Protein AF-A0AAJ2G7F4-F1 (afdb_monomer)

Structure (mmCIF, N/CA/C/O backbone):
data_AF-A0AAJ2G7F4-F1
#
_entry.id   AF-A0AAJ2G7F4-F1
#
loop_
_atom_site.group_PDB
_atom_site.id
_atom_site.type_symbol
_atom_site.label_atom_id
_atom_site.label_alt_id
_atom_site.label_comp_id
_atom_site.label_asym_id
_atom_site.label_entity_id
_atom_site.label_seq_id
_atom_site.pdbx_PDB_ins_code
_atom_site.Cartn_x
_atom_site.Cartn_y
_atom_site.Cartn_z
_atom_site.occupancy
_atom_site.B_iso_or_equiv
_atom_site.auth_seq_id
_atom_site.auth_comp_id
_atom_site.auth_asym_id
_atom_site.auth_atom_id
_atom_site.pdbx_PDB_model_num
ATOM 1 N N . MET A 1 1 ? 27.825 -5.815 -48.182 1.00 39.34 1 MET A N 1
ATOM 2 C CA . MET A 1 1 ? 27.166 -7.137 -48.090 1.00 39.34 1 MET A CA 1
ATOM 3 C C . MET A 1 1 ? 25.686 -6.989 -47.702 1.00 39.34 1 MET A C 1
ATOM 5 O O . MET A 1 1 ? 25.210 -7.670 -46.809 1.00 39.34 1 MET A O 1
ATOM 9 N N . ILE A 1 2 ? 24.936 -6.142 -48.420 1.00 41.84 2 ILE A N 1
ATOM 10 C CA . ILE A 1 2 ? 23.500 -6.352 -48.692 1.00 41.84 2 ILE A CA 1
ATOM 11 C C . ILE A 1 2 ? 23.406 -6.460 -50.209 1.00 41.84 2 ILE A C 1
ATOM 13 O O . ILE A 1 2 ? 22.872 -5.629 -50.927 1.00 41.84 2 ILE A O 1
ATOM 17 N N . THR A 1 3 ? 24.113 -7.454 -50.711 1.00 46.75 3 THR A N 1
ATOM 18 C CA . THR A 1 3 ? 23.985 -7.913 -52.076 1.00 46.75 3 THR A CA 1
ATOM 19 C C . THR A 1 3 ? 23.810 -9.411 -51.916 1.00 46.75 3 THR A C 1
ATOM 21 O O . THR A 1 3 ? 24.706 -10.100 -51.428 1.00 46.75 3 THR A O 1
ATOM 24 N N . THR A 1 4 ? 22.621 -9.898 -52.276 1.00 39.56 4 THR A N 1
ATOM 25 C CA . THR A 1 4 ? 22.238 -11.318 -52.422 1.00 39.56 4 THR A CA 1
ATOM 26 C C . THR A 1 4 ? 21.780 -12.157 -51.211 1.00 39.56 4 THR A C 1
ATOM 28 O O . THR A 1 4 ? 21.490 -13.328 -51.420 1.00 39.56 4 THR A O 1
ATOM 31 N N . ILE A 1 5 ? 21.583 -11.607 -50.004 1.00 44.94 5 ILE A N 1
ATOM 32 C CA . ILE A 1 5 ? 20.626 -12.198 -49.033 1.00 44.94 5 ILE A CA 1
ATOM 33 C C . ILE A 1 5 ? 19.4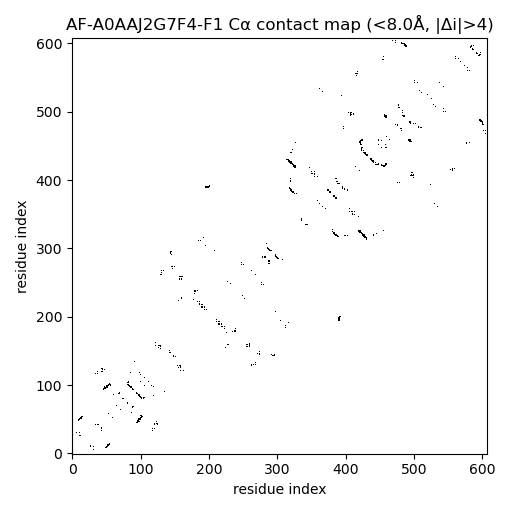15 -11.267 -49.035 1.00 44.94 5 ILE A C 1
ATOM 35 O O . ILE A 1 5 ? 19.545 -10.093 -48.689 1.00 44.94 5 ILE A O 1
ATOM 39 N N . GLY A 1 6 ? 18.296 -11.736 -49.587 1.00 57.41 6 GLY A N 1
ATOM 40 C CA . GLY A 1 6 ? 17.183 -10.886 -50.002 1.00 57.41 6 GLY A CA 1
ATOM 41 C C . GLY A 1 6 ? 16.570 -10.117 -48.835 1.00 57.41 6 GLY A C 1
ATOM 42 O O . GLY A 1 6 ? 16.220 -10.706 -47.817 1.00 57.41 6 GLY A O 1
ATOM 43 N N . MET A 1 7 ? 16.356 -8.807 -49.006 1.00 58.28 7 MET A N 1
ATOM 44 C CA . MET A 1 7 ? 15.490 -8.031 -48.104 1.00 58.28 7 MET A CA 1
ATOM 45 C C . MET A 1 7 ? 14.098 -8.675 -47.950 1.00 58.28 7 MET A C 1
ATOM 47 O O . MET A 1 7 ? 13.454 -8.505 -46.916 1.00 58.28 7 MET A O 1
ATOM 51 N N . GLU A 1 8 ? 13.676 -9.470 -48.941 1.00 59.38 8 GLU A N 1
ATOM 52 C CA . GLU A 1 8 ? 12.467 -10.299 -48.912 1.00 59.38 8 GLU A CA 1
ATOM 53 C C . GLU A 1 8 ? 12.455 -11.364 -47.802 1.00 59.38 8 GLU A C 1
ATOM 55 O O . GLU A 1 8 ? 11.383 -11.693 -47.306 1.00 59.38 8 GLU A O 1
ATOM 60 N N . GLU A 1 9 ? 13.607 -11.889 -47.367 1.00 73.50 9 GLU A N 1
ATOM 61 C CA . GLU A 1 9 ? 13.666 -12.904 -46.299 1.00 73.50 9 GLU A CA 1
ATOM 62 C C . GLU A 1 9 ? 13.566 -12.290 -44.891 1.00 73.50 9 GLU A C 1
ATOM 64 O O . GLU A 1 9 ? 13.160 -12.961 -43.932 1.00 73.50 9 GLU A O 1
ATOM 69 N N . ILE A 1 10 ? 13.916 -11.003 -44.771 1.00 87.62 10 ILE A N 1
ATOM 70 C CA . ILE A 1 10 ? 13.884 -10.249 -43.512 1.00 87.62 10 ILE A CA 1
ATOM 71 C C . ILE A 1 10 ? 12.451 -9.806 -43.196 1.00 87.62 10 ILE A C 1
ATOM 73 O O . ILE A 1 10 ? 12.025 -9.906 -42.045 1.00 87.62 10 ILE A O 1
ATOM 77 N N . VAL A 1 11 ? 11.686 -9.339 -44.188 1.00 91.75 11 VAL A N 1
ATOM 78 C CA . VAL A 1 11 ? 10.299 -8.885 -43.988 1.00 91.75 11 VAL A CA 1
ATOM 79 C C . VAL A 1 11 ? 9.327 -10.056 -44.131 1.00 91.75 11 VAL A C 1
ATOM 81 O O . VAL A 1 11 ? 9.058 -10.539 -45.229 1.00 91.75 11 VAL A O 1
ATOM 84 N N . ARG A 1 12 ? 8.738 -10.492 -43.015 1.00 92.25 12 ARG A N 1
ATOM 85 C CA . ARG A 1 12 ? 7.788 -11.611 -42.966 1.00 92.25 12 ARG A CA 1
ATOM 86 C C . ARG A 1 12 ? 6.382 -11.092 -42.685 1.00 92.25 12 ARG A C 1
ATOM 88 O O . ARG A 1 12 ? 6.132 -10.512 -41.634 1.00 92.25 12 ARG A O 1
ATOM 95 N N . ILE A 1 13 ? 5.453 -11.330 -43.607 1.00 89.88 13 ILE A N 1
ATOM 96 C CA . ILE A 1 13 ? 4.048 -10.924 -43.471 1.00 89.88 13 ILE A CA 1
ATOM 97 C C . ILE A 1 13 ? 3.214 -12.171 -43.161 1.00 89.88 13 ILE A C 1
ATOM 99 O O . ILE A 1 13 ? 3.156 -13.092 -43.973 1.00 89.88 13 ILE A O 1
ATOM 103 N N . LYS A 1 14 ? 2.595 -12.205 -41.979 1.00 90.38 14 LYS A N 1
ATOM 104 C CA . LYS A 1 14 ? 1.748 -13.295 -41.476 1.00 90.38 14 LYS A CA 1
ATOM 105 C C . LYS A 1 14 ? 0.341 -12.765 -41.203 1.00 90.38 14 LYS A C 1
ATOM 107 O O . LYS A 1 14 ? 0.059 -12.320 -40.099 1.00 90.38 14 LYS A O 1
ATOM 112 N N . LEU A 1 15 ? -0.524 -12.774 -42.212 1.00 86.69 15 LEU A N 1
ATOM 113 C CA . LEU A 1 15 ? -1.901 -12.294 -42.084 1.00 86.69 15 LEU A CA 1
ATOM 114 C C . LEU A 1 15 ? -2.881 -13.436 -42.384 1.00 86.69 15 LEU A C 1
ATOM 116 O O . LEU A 1 15 ? -2.701 -14.164 -43.357 1.00 86.69 15 LEU A O 1
ATOM 120 N N . SER A 1 16 ? -3.904 -13.591 -41.548 1.00 77.50 16 SER A N 1
ATOM 121 C CA . SER A 1 16 ? -4.890 -14.683 -41.582 1.00 77.50 16 SER A CA 1
ATOM 122 C C . SER A 1 16 ? -6.074 -14.452 -42.537 1.00 77.50 16 SER A C 1
ATOM 124 O O . SER A 1 16 ? -6.842 -15.376 -42.804 1.00 77.50 16 SER A O 1
ATOM 126 N N . GLY A 1 17 ? -6.233 -13.232 -43.067 1.00 66.50 17 GLY A N 1
ATOM 127 C CA . GLY A 1 17 ? -7.308 -12.856 -43.996 1.00 66.50 17 GLY A CA 1
ATOM 128 C C . GLY A 1 17 ? -6.968 -13.046 -45.482 1.00 66.50 17 GLY A C 1
ATOM 129 O O . GLY A 1 17 ? -5.806 -13.186 -45.854 1.00 66.50 17 GLY A O 1
ATOM 130 N N . TYR A 1 18 ? -7.988 -12.970 -46.352 1.00 59.16 18 TYR A N 1
ATOM 131 C CA . TYR A 1 18 ? -7.835 -12.869 -47.814 1.00 59.16 18 TYR A CA 1
ATOM 132 C C . TYR A 1 18 ? -7.284 -11.488 -48.215 1.00 59.16 18 TYR A C 1
ATOM 134 O O . TYR A 1 18 ? -7.973 -10.684 -48.842 1.00 59.16 18 TYR A O 1
ATOM 142 N N . TYR A 1 19 ? -6.051 -11.179 -47.824 1.00 71.44 19 TYR A N 1
ATOM 143 C CA . TYR A 1 19 ? -5.322 -10.056 -48.404 1.00 71.44 19 TYR A CA 1
ATOM 144 C C . TYR A 1 19 ? -4.858 -10.480 -49.797 1.00 71.44 19 TYR A C 1
ATOM 146 O O . TYR A 1 19 ? -4.279 -11.555 -49.958 1.00 71.44 19 TYR A O 1
ATOM 154 N N . ASN A 1 20 ? -5.154 -9.672 -50.816 1.00 75.12 20 ASN A N 1
ATOM 155 C CA . ASN A 1 20 ? -4.659 -9.952 -52.160 1.00 75.12 20 ASN A CA 1
ATOM 156 C C . ASN A 1 20 ? -3.120 -9.881 -52.171 1.00 75.12 20 ASN A C 1
ATOM 158 O O . ASN A 1 20 ? -2.512 -9.136 -51.399 1.00 75.12 20 ASN A O 1
ATOM 162 N N . GLU A 1 21 ? -2.483 -10.661 -53.049 1.00 80.31 21 GLU A N 1
ATOM 163 C CA . GLU A 1 21 ? -1.014 -10.704 -53.157 1.00 80.31 21 GLU A CA 1
ATOM 164 C C . GLU A 1 21 ? -0.409 -9.312 -53.394 1.00 80.31 21 GLU A C 1
ATOM 166 O O . GLU A 1 21 ? 0.671 -9.009 -52.895 1.00 80.31 21 GLU A O 1
ATOM 171 N N . GLU A 1 22 ? -1.149 -8.434 -54.075 1.00 82.94 22 GLU A N 1
ATOM 172 C CA . GLU A 1 22 ? -0.778 -7.039 -54.307 1.00 82.94 22 GLU A CA 1
ATOM 173 C C . GLU A 1 22 ? -0.643 -6.232 -53.002 1.00 82.94 22 GLU A C 1
ATOM 175 O O . GLU A 1 22 ? 0.367 -5.558 -52.810 1.00 82.94 22 GLU A O 1
ATOM 180 N N . ALA A 1 23 ? -1.586 -6.333 -52.054 1.00 80.88 23 ALA A N 1
ATOM 181 C CA . ALA A 1 23 ? -1.480 -5.636 -50.768 1.00 80.88 23 ALA A CA 1
ATOM 182 C C . ALA A 1 23 ? -0.326 -6.170 -49.909 1.00 80.88 23 ALA A C 1
ATOM 184 O O . ALA A 1 23 ? 0.361 -5.395 -49.241 1.00 80.88 23 ALA A O 1
ATOM 185 N N . VAL A 1 24 ? -0.086 -7.485 -49.940 1.00 85.12 24 VAL A N 1
ATOM 186 C CA . VAL A 1 24 ? 1.066 -8.099 -49.260 1.00 85.12 24 VAL A CA 1
ATOM 187 C C . VAL A 1 24 ? 2.377 -7.608 -49.880 1.00 85.12 24 VAL A C 1
ATOM 189 O O . VAL A 1 24 ? 3.308 -7.287 -49.141 1.00 85.12 24 VAL A O 1
ATOM 192 N N . SER A 1 25 ? 2.442 -7.487 -51.210 1.00 85.44 25 SER A N 1
ATOM 193 C CA . SER A 1 25 ? 3.599 -6.920 -51.912 1.00 85.44 25 SER A CA 1
ATOM 194 C C . SER A 1 25 ? 3.844 -5.467 -51.509 1.00 85.44 25 SER A C 1
ATOM 196 O O . SER A 1 25 ? 4.954 -5.131 -51.115 1.00 85.44 25 SER A O 1
ATOM 198 N N . LEU A 1 26 ? 2.803 -4.627 -51.498 1.00 86.69 26 LEU A N 1
ATOM 199 C CA . LEU A 1 26 ? 2.916 -3.217 -51.104 1.00 86.69 26 LEU A CA 1
ATOM 200 C C . LEU A 1 26 ? 3.406 -3.045 -49.659 1.00 86.69 26 LEU A C 1
ATOM 202 O O . LEU A 1 26 ? 4.236 -2.179 -49.382 1.00 86.69 26 LEU A O 1
ATOM 206 N N . LEU A 1 27 ? 2.916 -3.871 -48.729 1.00 87.25 27 LEU A N 1
ATOM 207 C CA . LEU A 1 27 ? 3.402 -3.876 -47.347 1.00 87.25 27 LEU A CA 1
ATOM 208 C C . LEU A 1 27 ? 4.870 -4.302 -47.273 1.00 87.25 27 LEU A C 1
ATOM 210 O O . LEU A 1 27 ? 5.638 -3.712 -46.513 1.00 87.25 27 LEU A O 1
ATOM 214 N N . ARG A 1 28 ? 5.271 -5.306 -48.061 1.00 88.50 28 ARG A N 1
ATOM 215 C CA . ARG A 1 28 ? 6.663 -5.760 -48.113 1.00 88.50 28 ARG A CA 1
ATOM 216 C C . ARG A 1 28 ? 7.568 -4.641 -48.615 1.00 88.50 28 ARG A C 1
ATOM 218 O O . ARG A 1 28 ? 8.524 -4.308 -47.922 1.00 88.50 28 ARG A O 1
ATOM 225 N N . ASP A 1 29 ? 7.204 -4.006 -49.725 1.00 88.56 29 ASP A N 1
ATOM 226 C CA . ASP A 1 29 ? 7.936 -2.876 -50.303 1.00 88.56 29 ASP A CA 1
ATOM 227 C C . ASP A 1 29 ? 8.051 -1.715 -49.308 1.00 88.56 29 ASP A C 1
ATOM 229 O O . ASP A 1 29 ? 9.125 -1.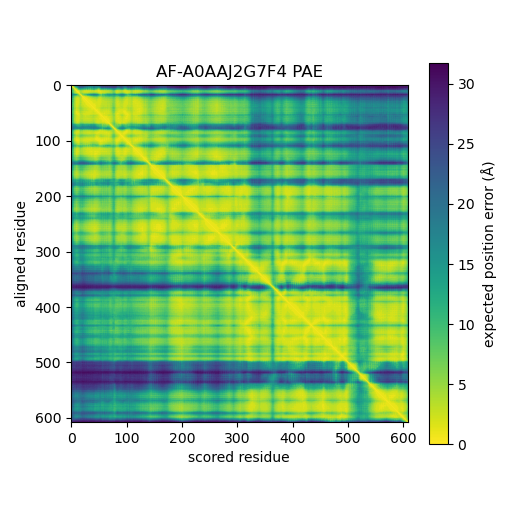137 -49.135 1.00 88.56 29 ASP A O 1
ATOM 233 N N . PHE A 1 30 ? 6.968 -1.406 -48.587 1.00 89.12 30 PHE A N 1
ATOM 234 C CA . PHE A 1 30 ? 6.965 -0.381 -47.544 1.00 89.12 30 PHE A CA 1
ATOM 235 C C . PHE A 1 30 ? 8.011 -0.657 -46.453 1.00 89.12 30 PHE A C 1
ATOM 237 O O . PHE A 1 30 ? 8.839 0.210 -46.167 1.00 89.12 30 PHE A O 1
ATOM 244 N N . TYR A 1 31 ? 8.031 -1.858 -45.866 1.00 90.25 31 TYR A N 1
ATOM 245 C CA . TYR A 1 31 ? 9.015 -2.193 -44.828 1.00 90.25 31 TYR A CA 1
ATOM 246 C C . TYR A 1 31 ? 10.434 -2.353 -45.379 1.00 90.25 31 TYR A C 1
ATOM 248 O O . TYR A 1 31 ? 11.390 -1.960 -44.708 1.00 90.25 31 TYR A O 1
ATOM 256 N N . SER A 1 32 ? 10.595 -2.864 -46.600 1.00 90.44 32 SER A N 1
ATOM 257 C CA . SER A 1 32 ? 11.894 -2.923 -47.276 1.00 90.44 32 SER A CA 1
ATOM 258 C C . SER A 1 32 ? 12.482 -1.527 -47.491 1.00 90.44 32 SER A C 1
ATOM 260 O O . SER A 1 32 ? 13.671 -1.333 -47.243 1.00 90.44 32 SER A O 1
ATOM 262 N N . ASN A 1 33 ? 11.660 -0.529 -47.828 1.00 90.00 33 ASN A N 1
ATOM 263 C CA . ASN A 1 33 ? 12.100 0.866 -47.918 1.00 90.00 33 ASN A CA 1
ATOM 264 C C . ASN A 1 33 ? 12.565 1.424 -46.560 1.00 90.00 33 ASN A C 1
ATOM 266 O O . ASN A 1 33 ? 13.567 2.136 -46.504 1.00 90.00 33 ASN A O 1
ATOM 270 N N . ILE A 1 34 ? 11.890 1.074 -45.456 1.00 89.81 34 ILE A N 1
ATOM 271 C CA . ILE A 1 34 ? 12.320 1.460 -44.097 1.00 89.81 34 ILE A CA 1
ATOM 272 C C . ILE A 1 34 ? 13.688 0.846 -43.768 1.00 89.81 34 ILE A C 1
ATOM 274 O O . ILE A 1 34 ? 14.564 1.537 -43.243 1.00 89.81 34 ILE A O 1
ATOM 278 N N . ILE A 1 35 ? 13.888 -0.434 -44.095 1.00 91.19 35 ILE A N 1
ATOM 279 C CA . ILE A 1 35 ? 15.171 -1.125 -43.903 1.00 91.19 35 ILE A CA 1
ATOM 280 C C . ILE A 1 35 ? 16.261 -0.462 -44.748 1.00 91.19 35 ILE A C 1
ATOM 282 O O . ILE A 1 35 ? 17.323 -0.151 -44.216 1.00 91.19 35 ILE A O 1
ATOM 286 N N . GLN A 1 36 ? 16.002 -0.200 -46.033 1.00 90.44 36 GLN A N 1
ATOM 287 C CA . GLN A 1 36 ? 16.968 0.448 -46.923 1.00 90.44 36 GLN A CA 1
ATOM 288 C C . GLN A 1 36 ? 17.378 1.821 -46.388 1.00 90.44 36 GLN A C 1
ATOM 290 O O . GLN A 1 36 ? 18.565 2.109 -46.294 1.00 90.44 36 GLN A O 1
ATOM 295 N N . LYS A 1 37 ? 16.419 2.617 -45.906 1.00 90.19 37 LYS A N 1
ATOM 296 C CA . LYS A 1 37 ? 16.701 3.899 -45.251 1.00 90.19 37 LYS A CA 1
ATOM 297 C C . LYS A 1 37 ? 17.595 3.740 -44.016 1.00 90.19 37 LYS A C 1
ATOM 299 O O . LYS A 1 37 ? 18.494 4.549 -43.807 1.00 90.19 37 LYS A O 1
ATOM 304 N N . ALA A 1 38 ? 17.375 2.710 -43.196 1.00 91.00 38 ALA A N 1
ATOM 305 C CA . ALA A 1 38 ? 18.231 2.428 -42.041 1.00 91.00 38 ALA A CA 1
ATOM 306 C C . ALA A 1 38 ? 19.651 2.012 -42.458 1.00 91.00 38 ALA A C 1
ATOM 308 O O . ALA A 1 38 ? 20.616 2.401 -41.805 1.00 91.00 38 ALA A O 1
ATOM 309 N N . VAL A 1 39 ? 19.785 1.247 -43.544 1.00 91.88 39 VAL A N 1
ATOM 310 C CA . VAL A 1 39 ? 21.075 0.851 -44.130 1.00 91.88 39 VAL A CA 1
ATOM 311 C C . VAL A 1 39 ? 21.826 2.066 -44.667 1.00 91.88 39 VAL A C 1
ATOM 313 O O . VAL A 1 39 ? 23.002 2.226 -44.352 1.00 91.88 39 VAL A O 1
ATOM 316 N N . ASP A 1 40 ? 21.148 2.929 -45.425 1.00 91.56 40 ASP A N 1
ATOM 317 C CA . ASP A 1 40 ? 21.732 4.132 -46.030 1.00 91.56 40 ASP A CA 1
ATOM 318 C C . ASP A 1 40 ? 22.229 5.124 -44.969 1.00 91.56 40 ASP A C 1
ATOM 320 O O . ASP A 1 40 ? 23.201 5.843 -45.188 1.00 91.56 40 ASP A O 1
ATOM 324 N N . LEU A 1 41 ? 21.580 5.140 -43.801 1.00 91.19 41 LEU A N 1
ATOM 325 C CA . LEU A 1 41 ? 21.977 5.936 -42.638 1.00 91.19 41 LEU A CA 1
ATOM 326 C C . LEU A 1 41 ? 23.017 5.242 -41.738 1.00 91.19 41 LEU A C 1
ATOM 328 O O . LEU A 1 41 ? 23.371 5.796 -40.701 1.00 91.19 41 LEU A O 1
ATOM 332 N N . GLU A 1 42 ? 23.486 4.044 -42.102 1.00 92.44 42 GLU A N 1
ATOM 333 C CA . GLU A 1 42 ? 24.406 3.209 -41.310 1.00 92.44 42 GLU A CA 1
ATOM 334 C C . GLU A 1 42 ? 23.863 2.805 -39.920 1.00 92.44 42 GLU A C 1
ATOM 336 O O . GLU A 1 42 ? 24.618 2.502 -38.998 1.00 92.44 42 GLU A O 1
ATOM 341 N N . LEU A 1 43 ? 22.537 2.747 -39.768 1.00 92.25 43 LEU A N 1
ATOM 342 C CA . LEU A 1 43 ? 21.833 2.401 -38.523 1.00 92.25 43 LEU A CA 1
ATOM 343 C C . LEU A 1 43 ? 21.297 0.963 -38.506 1.00 92.25 43 LEU A C 1
ATOM 345 O O . LEU A 1 43 ? 20.601 0.566 -37.573 1.00 92.25 43 LEU A O 1
ATOM 349 N N . TRP A 1 44 ? 21.587 0.168 -39.537 1.00 93.69 44 TRP A N 1
ATOM 350 C CA . TRP A 1 44 ? 21.133 -1.217 -39.618 1.00 93.69 44 TRP A CA 1
ATOM 351 C C . TRP A 1 44 ? 21.996 -2.171 -38.781 1.00 93.69 44 TRP A C 1
ATOM 353 O O . TRP A 1 44 ? 23.228 -2.201 -38.887 1.00 93.69 44 TRP A O 1
ATOM 363 N N . ASP A 1 45 ? 21.339 -3.018 -37.985 1.00 92.19 45 ASP A N 1
ATOM 364 C CA . ASP A 1 45 ? 21.985 -4.078 -37.218 1.00 92.19 45 ASP A CA 1
ATOM 365 C C . ASP A 1 45 ? 21.741 -5.461 -37.850 1.00 92.19 45 ASP A C 1
ATOM 367 O O . ASP A 1 45 ? 20.622 -5.960 -37.877 1.00 92.19 45 ASP A O 1
ATOM 371 N N . TYR A 1 46 ? 22.806 -6.127 -38.308 1.00 91.31 46 TYR A N 1
ATOM 372 C CA . TYR A 1 46 ? 22.749 -7.466 -38.920 1.00 91.31 46 TYR A CA 1
ATOM 373 C C . TYR A 1 46 ? 22.347 -8.609 -37.968 1.00 91.31 46 TYR A C 1
ATOM 375 O O . TYR A 1 46 ? 22.145 -9.748 -38.410 1.00 91.31 46 TYR A O 1
ATOM 383 N N . SER A 1 47 ? 22.239 -8.339 -36.667 1.00 92.88 47 SER A N 1
ATOM 384 C CA . SER A 1 47 ? 21.601 -9.252 -35.717 1.00 92.88 47 SER A CA 1
ATOM 385 C C . SER A 1 47 ? 20.074 -9.266 -35.860 1.00 92.88 47 SER A C 1
ATOM 387 O O . SER A 1 47 ? 19.447 -10.222 -35.416 1.00 92.88 47 SER A O 1
ATOM 389 N N . ILE A 1 48 ? 19.463 -8.286 -36.538 1.00 94.75 48 ILE A N 1
ATOM 390 C CA . ILE A 1 48 ? 18.039 -8.313 -36.897 1.00 94.75 48 ILE A CA 1
ATOM 391 C C . ILE A 1 48 ? 17.832 -9.371 -37.985 1.00 94.75 48 ILE A C 1
ATOM 393 O O . ILE A 1 48 ? 18.264 -9.206 -39.126 1.00 94.75 48 ILE A O 1
ATOM 397 N N . LYS A 1 49 ? 17.178 -10.477 -37.621 1.00 94.75 49 LYS A N 1
ATOM 398 C CA . LYS A 1 49 ? 16.921 -11.615 -38.519 1.00 94.75 49 LYS A CA 1
ATOM 399 C C . LYS A 1 49 ? 15.542 -11.580 -39.159 1.00 94.75 49 LYS A C 1
ATOM 401 O O . LYS A 1 49 ? 15.362 -12.181 -40.213 1.00 94.75 49 LYS A O 1
ATOM 406 N N . ALA A 1 50 ? 14.577 -10.900 -38.539 1.00 94.62 50 ALA A N 1
ATOM 407 C CA . ALA A 1 50 ? 13.256 -10.719 -39.127 1.00 94.62 50 ALA A CA 1
ATOM 408 C C . ALA A 1 50 ? 12.527 -9.478 -38.594 1.00 94.62 50 ALA A C 1
ATOM 410 O O . ALA A 1 50 ? 12.628 -9.143 -37.411 1.00 94.62 50 ALA A O 1
ATOM 411 N N . ILE A 1 51 ? 11.728 -8.862 -39.463 1.00 95.12 51 ILE A N 1
ATOM 412 C CA . ILE A 1 51 ? 10.646 -7.936 -39.124 1.00 95.12 51 ILE A CA 1
ATOM 413 C C . ILE A 1 51 ? 9.339 -8.626 -39.515 1.00 95.12 51 ILE A C 1
ATOM 415 O O . ILE A 1 51 ? 9.099 -8.903 -40.688 1.00 95.12 51 ILE A O 1
ATOM 419 N N . ILE A 1 52 ? 8.526 -8.959 -38.520 1.00 94.56 52 ILE A N 1
ATOM 420 C CA . ILE A 1 52 ? 7.350 -9.814 -38.637 1.00 94.56 52 ILE A CA 1
ATOM 421 C C . ILE A 1 52 ? 6.104 -8.962 -38.427 1.00 94.56 52 ILE A C 1
ATOM 423 O O . ILE A 1 52 ? 5.796 -8.571 -37.302 1.00 94.56 52 ILE A O 1
ATOM 427 N N . LEU A 1 53 ? 5.366 -8.706 -39.502 1.00 93.06 53 LEU A N 1
ATOM 428 C CA . LEU A 1 53 ? 4.046 -8.091 -39.436 1.00 93.06 53 LEU A CA 1
ATOM 429 C C . LEU A 1 53 ? 2.991 -9.187 -39.288 1.00 93.06 53 LEU A C 1
ATOM 431 O O . LEU A 1 53 ? 2.879 -10.044 -40.165 1.00 93.06 53 LEU A O 1
ATOM 435 N N . THR A 1 54 ? 2.232 -9.166 -38.192 1.00 92.38 54 THR A N 1
ATOM 436 C CA . THR A 1 54 ? 1.272 -10.231 -37.872 1.00 92.38 54 THR A CA 1
ATOM 437 C C . THR A 1 54 ? -0.042 -9.711 -37.293 1.00 92.38 54 THR A C 1
ATOM 439 O O . THR A 1 54 ? -0.064 -8.727 -36.547 1.00 92.38 54 THR A O 1
ATOM 442 N N . ASP A 1 55 ? -1.146 -10.379 -37.628 1.00 90.81 55 ASP A N 1
ATOM 443 C CA . ASP A 1 55 ? -2.461 -10.204 -36.998 1.00 90.81 55 ASP A CA 1
ATOM 444 C C . ASP A 1 55 ? -2.708 -11.174 -35.822 1.00 90.81 55 ASP A C 1
ATOM 446 O O . ASP A 1 55 ? -3.668 -11.001 -35.071 1.00 90.81 55 ASP A O 1
ATOM 450 N N . HIS A 1 56 ? -1.790 -12.116 -35.585 1.00 91.44 56 HIS A N 1
ATOM 451 C CA . HIS A 1 56 ? -1.733 -13.011 -34.424 1.00 91.44 56 HIS A CA 1
ATOM 452 C C . HIS A 1 56 ? -0.592 -12.634 -33.464 1.00 91.44 56 HIS A C 1
ATOM 454 O O . HIS A 1 56 ? 0.129 -13.490 -32.951 1.00 91.44 56 HIS A O 1
ATOM 460 N N . PHE A 1 57 ? -0.442 -11.332 -33.201 1.00 91.06 57 PHE A N 1
ATOM 461 C CA . PHE A 1 57 ? 0.698 -10.726 -32.504 1.00 91.06 57 PHE A CA 1
ATOM 462 C C . PHE A 1 57 ? 1.159 -11.464 -31.238 1.00 91.06 57 PHE A C 1
ATOM 464 O O . PHE A 1 57 ? 2.323 -11.842 -31.131 1.00 91.06 57 PHE A O 1
ATOM 471 N N . LEU A 1 58 ? 0.255 -11.715 -30.288 1.00 90.31 58 LEU A N 1
ATOM 472 C CA . LEU A 1 58 ? 0.609 -12.363 -29.019 1.00 90.31 58 LEU A CA 1
ATOM 473 C C . LEU A 1 58 ? 1.025 -13.828 -29.208 1.00 90.31 58 LEU A C 1
ATOM 475 O O . LEU A 1 58 ? 1.982 -14.282 -28.587 1.00 90.31 58 LEU A O 1
ATOM 479 N N . THR A 1 59 ? 0.314 -14.558 -30.068 1.00 91.00 59 THR A N 1
ATOM 480 C CA . THR A 1 59 ? 0.551 -15.983 -30.327 1.00 91.00 59 THR A CA 1
ATOM 481 C C . THR A 1 59 ? 1.874 -16.202 -31.052 1.00 91.00 59 THR A C 1
ATOM 483 O O . THR A 1 59 ? 2.639 -17.086 -30.674 1.00 91.00 59 THR A O 1
ATOM 486 N N . ASP A 1 60 ? 2.174 -15.380 -32.057 1.00 92.94 60 ASP A N 1
ATOM 487 C CA . ASP A 1 60 ? 3.429 -15.461 -32.805 1.00 92.94 60 ASP A CA 1
ATOM 488 C C . ASP A 1 60 ? 4.646 -15.126 -31.930 1.00 92.94 60 ASP A C 1
ATOM 490 O O . ASP A 1 60 ? 5.668 -15.808 -32.026 1.00 92.94 60 ASP A O 1
ATOM 494 N N . ILE A 1 61 ? 4.532 -14.127 -31.043 1.00 91.94 61 ILE A N 1
ATOM 495 C CA . ILE A 1 61 ? 5.589 -13.808 -30.070 1.00 91.94 61 ILE A CA 1
ATOM 496 C C . ILE A 1 61 ? 5.795 -14.975 -29.104 1.00 91.94 61 ILE A C 1
ATOM 498 O O . ILE A 1 61 ? 6.935 -15.376 -28.882 1.00 91.94 61 ILE A O 1
ATOM 502 N N . ALA A 1 62 ? 4.713 -15.529 -28.544 1.00 90.94 62 ALA A N 1
ATOM 503 C CA . ALA A 1 62 ? 4.791 -16.642 -27.599 1.00 90.94 62 ALA A CA 1
ATOM 504 C C . ALA A 1 62 ? 5.453 -17.877 -28.225 1.00 90.94 62 ALA A C 1
ATOM 506 O O . ALA A 1 62 ? 6.330 -18.479 -27.610 1.00 90.94 62 ALA A O 1
ATOM 507 N N . LYS A 1 63 ? 5.097 -18.199 -29.474 1.00 93.19 63 LYS A N 1
ATOM 508 C CA . LYS A 1 63 ? 5.707 -19.302 -30.220 1.00 93.19 63 LYS A CA 1
ATOM 509 C C . LYS A 1 63 ? 7.210 -19.095 -30.412 1.00 93.19 63 LYS A C 1
ATOM 511 O O . LYS A 1 63 ? 7.992 -19.994 -30.125 1.00 93.19 63 LYS A O 1
ATOM 516 N N . GLN A 1 64 ? 7.628 -17.910 -30.862 1.00 94.44 64 GLN A N 1
ATOM 517 C CA . GLN A 1 64 ? 9.055 -17.642 -31.058 1.00 94.44 64 GLN A CA 1
ATOM 518 C C . GLN A 1 64 ? 9.828 -17.630 -29.731 1.00 94.44 64 GLN A C 1
ATOM 520 O O . GLN A 1 64 ? 10.977 -18.067 -29.679 1.00 94.44 64 GLN A O 1
ATOM 525 N N . ALA A 1 65 ? 9.207 -17.135 -28.660 1.00 91.69 65 ALA A N 1
ATOM 526 C CA . ALA A 1 65 ? 9.788 -17.134 -27.326 1.00 91.69 65 ALA A CA 1
ATOM 527 C C . ALA A 1 65 ? 10.028 -18.554 -26.797 1.00 91.69 65 ALA A C 1
ATOM 529 O O . ALA A 1 65 ? 11.091 -18.826 -26.242 1.00 91.69 65 ALA A O 1
ATOM 530 N N . GLU A 1 66 ? 9.078 -19.463 -27.023 1.00 93.00 66 GLU A N 1
ATOM 531 C CA . GLU A 1 66 ? 9.208 -20.886 -26.704 1.00 93.00 66 GLU A CA 1
ATOM 532 C C . GLU A 1 66 ? 10.337 -21.544 -27.510 1.00 93.00 66 GLU A C 1
ATOM 534 O O . GLU A 1 66 ? 11.193 -22.208 -26.928 1.00 93.00 66 GLU A O 1
ATOM 539 N N . GLU A 1 67 ? 10.409 -21.287 -28.822 1.00 93.38 67 GLU A N 1
ATOM 540 C CA . GLU A 1 67 ? 11.480 -21.797 -29.696 1.00 93.38 67 GLU A CA 1
ATOM 541 C C . GLU A 1 67 ? 12.884 -21.375 -29.229 1.00 93.38 67 GLU A C 1
ATOM 543 O O . GLU A 1 67 ? 13.836 -22.148 -29.334 1.00 93.38 67 GLU A O 1
ATOM 548 N N . TRP A 1 68 ? 13.021 -20.158 -28.701 1.00 92.38 68 TRP A N 1
ATOM 549 C CA . TRP A 1 68 ? 14.284 -19.640 -28.168 1.00 92.38 68 TRP A CA 1
ATOM 550 C C . TRP A 1 68 ? 14.478 -19.886 -26.668 1.00 92.38 68 TRP A C 1
ATOM 552 O O . TRP A 1 68 ? 15.511 -19.501 -26.125 1.00 92.38 68 TRP A O 1
ATOM 562 N N . ASN A 1 69 ? 13.521 -20.532 -25.993 1.00 89.62 69 ASN A N 1
ATOM 563 C CA . ASN A 1 69 ? 13.508 -20.721 -24.541 1.00 89.62 69 ASN A CA 1
ATOM 564 C C . ASN A 1 69 ? 13.726 -19.406 -23.757 1.00 89.62 69 ASN A C 1
ATOM 566 O O . ASN A 1 69 ? 14.458 -19.356 -22.766 1.00 89.62 69 ASN A O 1
ATOM 570 N N . VAL A 1 70 ? 13.091 -18.321 -24.209 1.00 86.75 70 VAL A N 1
ATOM 571 C CA . VAL A 1 70 ? 13.170 -16.993 -23.585 1.00 86.75 70 VAL A CA 1
ATOM 572 C C . VAL A 1 70 ? 11.842 -16.619 -22.937 1.00 86.75 70 VAL A C 1
ATOM 574 O O . VAL A 1 70 ? 10.762 -16.888 -23.457 1.00 86.75 70 VAL A O 1
ATOM 577 N N . ARG A 1 71 ? 11.899 -15.953 -21.781 1.00 77.94 71 ARG A N 1
ATOM 578 C CA . ARG A 1 71 ? 10.691 -15.446 -21.117 1.00 77.94 71 ARG A CA 1
ATOM 579 C C . ARG A 1 71 ? 10.213 -14.165 -21.795 1.00 77.94 71 ARG A C 1
ATOM 581 O O . ARG A 1 71 ? 10.998 -13.240 -21.991 1.00 77.94 71 ARG A O 1
ATOM 588 N N . THR A 1 72 ? 8.913 -14.064 -22.059 1.00 72.81 72 THR A N 1
ATOM 589 C CA . THR A 1 72 ? 8.290 -12.831 -22.560 1.00 72.81 72 THR A CA 1
ATOM 590 C C . THR A 1 72 ? 7.116 -12.408 -21.700 1.00 72.81 72 THR A C 1
ATOM 592 O O . THR A 1 72 ? 6.238 -13.212 -21.401 1.00 72.81 72 THR A O 1
ATOM 595 N N . SER A 1 73 ? 7.056 -11.119 -21.378 1.00 61.81 73 SER A N 1
ATOM 596 C CA . SER A 1 73 ? 5.862 -10.465 -20.857 1.00 61.81 73 SER A CA 1
ATOM 597 C C . SER A 1 73 ? 5.420 -9.358 -21.817 1.00 61.81 73 SER A C 1
ATOM 599 O O . SER A 1 73 ? 6.233 -8.614 -22.387 1.00 61.81 73 SER A O 1
ATOM 601 N N . ILE A 1 74 ? 4.110 -9.276 -22.028 1.00 63.09 74 ILE A N 1
ATOM 602 C CA . ILE A 1 74 ? 3.449 -8.183 -22.738 1.00 63.09 74 ILE A CA 1
ATOM 603 C C . ILE A 1 74 ? 2.418 -7.641 -21.756 1.00 63.09 74 ILE A C 1
ATOM 605 O O . ILE A 1 74 ? 1.465 -8.336 -21.412 1.00 63.09 74 ILE A O 1
ATOM 609 N N . SER A 1 75 ? 2.642 -6.433 -21.244 1.00 51.78 75 SER A N 1
ATOM 610 C CA . SER A 1 75 ? 1.685 -5.762 -20.368 1.00 51.78 75 SER A CA 1
ATOM 611 C C . SER A 1 75 ? 0.473 -5.333 -21.195 1.00 51.78 75 SER A C 1
ATOM 613 O O . SER A 1 75 ? 0.604 -4.511 -22.100 1.00 51.78 75 SER A O 1
ATOM 615 N N . GLN A 1 76 ? -0.695 -5.900 -20.900 1.00 50.12 76 GLN A N 1
ATOM 616 C CA . GLN A 1 76 ? -1.976 -5.418 -21.411 1.00 50.12 76 GLN A CA 1
ATOM 617 C C . GLN A 1 76 ? -2.567 -4.463 -20.373 1.00 50.12 76 GLN A C 1
ATOM 619 O O . GLN A 1 76 ? -3.172 -4.898 -19.395 1.00 50.12 76 GLN A O 1
ATOM 624 N N . GLU A 1 77 ? -2.352 -3.163 -20.549 1.00 46.03 77 GLU A N 1
ATOM 625 C CA . GLU A 1 77 ? -3.074 -2.145 -19.783 1.00 46.03 77 GLU A CA 1
ATOM 626 C C . GLU A 1 77 ? -4.343 -1.752 -20.548 1.00 46.03 77 GLU A C 1
ATOM 628 O O . GLU A 1 77 ? -4.343 -1.729 -21.777 1.00 46.03 77 GLU A O 1
ATOM 633 N N . LYS A 1 78 ? -5.436 -1.445 -19.834 1.00 39.94 78 LYS A N 1
ATOM 634 C CA . LYS A 1 78 ? -6.738 -1.103 -20.446 1.00 39.94 78 LYS A CA 1
ATOM 635 C C . LYS A 1 78 ? -6.670 0.072 -21.430 1.00 39.94 78 LYS A C 1
ATOM 637 O O . LYS A 1 78 ? -7.509 0.142 -22.321 1.00 39.94 78 LYS A O 1
ATOM 642 N N . ASP A 1 79 ? -5.672 0.941 -21.280 1.00 36.41 79 ASP A N 1
ATOM 643 C CA . ASP A 1 79 ? -5.587 2.219 -21.985 1.00 36.41 79 ASP A CA 1
ATOM 644 C C . ASP A 1 79 ? -4.547 2.232 -23.125 1.00 36.41 79 ASP A C 1
ATOM 646 O O . ASP A 1 79 ? -4.463 3.218 -23.856 1.00 36.41 79 ASP A O 1
ATOM 650 N N . TYR A 1 80 ? -3.777 1.149 -23.327 1.00 56.53 80 TYR A N 1
ATOM 651 C CA . TYR A 1 80 ? -2.717 1.098 -24.345 1.00 56.53 80 TYR A CA 1
ATOM 652 C C . TYR A 1 80 ? -2.645 -0.251 -25.066 1.00 56.53 80 TYR A C 1
ATOM 654 O O . TYR A 1 80 ? -2.519 -1.310 -24.454 1.00 56.53 80 TYR A O 1
ATOM 662 N N . SER A 1 81 ? -2.650 -0.205 -26.400 1.00 67.56 81 SER A N 1
ATOM 663 C CA . SER A 1 81 ? -2.422 -1.380 -27.247 1.00 67.56 81 SER A CA 1
ATOM 664 C C . SER A 1 81 ? -0.968 -1.412 -27.730 1.00 67.56 81 SER A C 1
ATOM 666 O O . SER A 1 81 ? -0.475 -0.445 -28.309 1.00 67.56 81 SER A O 1
ATOM 668 N N . VAL A 1 82 ? -0.268 -2.525 -27.493 1.00 79.56 82 VAL A N 1
ATOM 669 C CA . VAL A 1 82 ? 1.149 -2.688 -27.863 1.00 79.56 82 VAL A CA 1
ATOM 670 C C . VAL A 1 82 ? 1.284 -2.882 -29.375 1.00 79.56 82 VAL A C 1
ATOM 672 O O . VAL A 1 82 ? 0.904 -3.925 -29.908 1.00 79.56 82 VAL A O 1
ATOM 675 N N . ALA A 1 83 ? 1.842 -1.878 -30.055 1.00 86.75 83 ALA A N 1
ATOM 676 C CA . ALA A 1 83 ? 2.002 -1.857 -31.510 1.00 86.75 83 ALA A CA 1
ATOM 677 C C . ALA A 1 83 ? 3.218 -2.653 -32.022 1.00 86.75 83 ALA A C 1
ATOM 679 O O . ALA A 1 83 ? 3.216 -3.103 -33.168 1.00 86.75 83 ALA A O 1
ATOM 680 N N . SER A 1 84 ? 4.250 -2.839 -31.196 1.00 90.44 84 SER A N 1
ATOM 681 C CA . SER A 1 84 ? 5.465 -3.574 -31.560 1.00 90.44 84 SER A CA 1
ATOM 682 C C . SER A 1 84 ? 6.136 -4.241 -30.356 1.00 90.44 84 SER A C 1
ATOM 684 O O . SER A 1 84 ? 5.919 -3.853 -29.206 1.00 90.44 84 SER A O 1
ATOM 686 N N . LYS A 1 85 ? 6.950 -5.271 -30.611 1.00 91.38 85 LYS A N 1
ATOM 687 C CA . LYS A 1 85 ? 7.770 -5.955 -29.598 1.00 91.38 85 LYS A CA 1
ATOM 688 C C . LYS A 1 85 ? 9.060 -6.481 -30.225 1.00 91.38 85 LYS A C 1
ATOM 690 O O . LYS A 1 85 ? 9.014 -7.151 -31.250 1.00 91.38 85 LYS A O 1
ATOM 695 N N . ILE A 1 86 ? 10.199 -6.236 -29.580 1.00 92.38 86 ILE A N 1
ATOM 696 C CA . ILE A 1 86 ? 11.479 -6.867 -29.930 1.00 92.38 86 ILE A CA 1
ATOM 697 C C . ILE A 1 86 ? 11.656 -8.138 -29.096 1.00 92.38 86 ILE A C 1
ATOM 699 O O . ILE A 1 86 ? 11.462 -8.116 -27.877 1.00 92.38 86 ILE A O 1
ATOM 703 N N . LEU A 1 87 ? 12.064 -9.222 -29.748 1.00 92.69 87 LEU A N 1
ATOM 704 C CA . LEU A 1 87 ? 12.525 -10.448 -29.110 1.00 92.69 87 LEU A CA 1
ATOM 705 C C . LEU A 1 87 ? 14.025 -10.630 -29.368 1.00 92.69 87 LEU A C 1
ATOM 707 O O . LEU A 1 87 ? 14.480 -10.418 -30.489 1.00 92.69 87 LEU A O 1
ATOM 711 N N . PHE A 1 88 ? 14.772 -11.024 -28.338 1.00 91.19 88 PHE A N 1
ATOM 712 C CA . PHE A 1 88 ? 16.210 -11.297 -28.382 1.00 91.19 88 PHE A CA 1
ATOM 713 C C . PHE A 1 88 ? 16.455 -12.739 -27.935 1.00 91.19 88 PHE A C 1
ATOM 715 O O . PHE A 1 88 ? 15.902 -13.150 -26.915 1.00 91.19 88 PHE A O 1
ATOM 722 N N . ASN A 1 89 ? 17.297 -13.482 -28.652 1.00 91.19 89 ASN A N 1
ATOM 723 C CA . ASN A 1 89 ? 17.602 -14.891 -28.363 1.00 91.19 89 ASN A CA 1
ATOM 724 C C . ASN A 1 89 ? 18.437 -15.129 -27.084 1.00 91.19 89 ASN A C 1
ATOM 726 O O . ASN A 1 89 ? 18.800 -16.266 -26.804 1.00 91.19 89 ASN A O 1
ATOM 730 N N . GLN A 1 90 ? 18.778 -14.075 -26.333 1.00 85.81 90 GLN A N 1
ATOM 731 C CA . GLN A 1 90 ? 19.609 -14.132 -25.121 1.00 85.81 90 GLN A CA 1
ATOM 732 C C . GLN A 1 90 ? 21.024 -14.703 -25.338 1.00 85.81 90 GLN A C 1
ATOM 734 O O . GLN A 1 90 ? 21.700 -15.065 -24.377 1.00 85.81 90 GLN A O 1
ATOM 739 N N . ASN A 1 91 ? 21.520 -14.722 -26.579 1.00 87.62 91 ASN A N 1
ATOM 740 C CA . ASN A 1 91 ? 22.878 -15.151 -26.898 1.00 87.62 91 ASN A CA 1
ATOM 741 C C . ASN A 1 91 ? 23.743 -13.940 -27.271 1.00 87.62 91 ASN A C 1
ATOM 743 O O . ASN A 1 91 ? 23.572 -13.336 -28.326 1.00 87.62 91 ASN A O 1
ATOM 747 N N . LEU A 1 92 ? 24.686 -13.568 -26.403 1.00 83.19 92 LEU A N 1
ATOM 748 C CA . LEU A 1 92 ? 25.562 -12.415 -26.644 1.00 83.19 92 LEU A CA 1
ATOM 749 C C . LEU A 1 92 ? 26.673 -12.684 -27.664 1.00 83.19 92 LEU A C 1
ATOM 751 O O . LEU A 1 92 ? 27.172 -11.730 -28.261 1.00 83.19 92 LEU A O 1
ATOM 755 N N . ASP A 1 93 ? 27.074 -13.942 -27.849 1.00 85.50 93 ASP A N 1
ATOM 756 C CA . ASP A 1 93 ? 28.123 -14.307 -28.805 1.00 85.50 93 ASP A CA 1
ATOM 757 C C . ASP A 1 93 ? 27.554 -14.403 -30.232 1.00 85.50 93 ASP A C 1
ATOM 759 O O . ASP A 1 93 ? 28.217 -14.014 -31.194 1.00 85.50 93 ASP A O 1
ATOM 763 N N . PHE A 1 94 ? 26.292 -14.829 -30.360 1.00 89.31 94 PHE A N 1
ATOM 764 C CA . PHE A 1 94 ? 25.542 -14.888 -31.618 1.00 89.31 94 PHE A CA 1
ATOM 765 C C . PHE A 1 94 ? 24.172 -14.208 -31.467 1.00 89.31 94 PHE A C 1
ATOM 767 O O . PHE A 1 94 ? 23.147 -14.891 -31.367 1.00 89.31 94 PHE A O 1
ATOM 774 N N . PRO A 1 95 ? 24.135 -12.863 -31.414 1.00 90.50 95 PRO A N 1
ATOM 775 C CA . PRO A 1 95 ? 22.902 -12.142 -31.153 1.00 90.50 95 PRO A CA 1
ATOM 776 C C . PRO A 1 95 ? 21.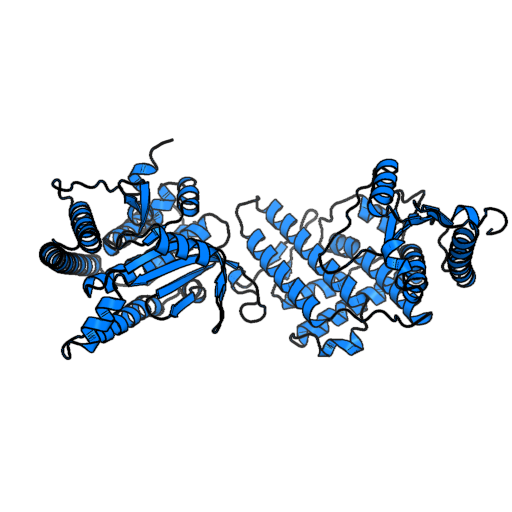935 -12.242 -32.327 1.00 90.50 95 PRO A C 1
ATOM 778 O O . PRO A 1 95 ? 22.290 -11.951 -33.474 1.00 90.50 95 PRO A O 1
ATOM 781 N N . GLU A 1 96 ? 20.689 -12.594 -32.018 1.00 94.50 96 GLU A N 1
ATOM 782 C CA . GLU A 1 96 ? 19.582 -12.581 -32.970 1.00 94.50 96 GLU A CA 1
ATOM 783 C C . GLU A 1 96 ? 18.388 -11.829 -32.397 1.00 94.50 96 GLU A C 1
ATOM 785 O O . GLU A 1 96 ? 17.942 -12.092 -31.276 1.00 94.50 96 GLU A O 1
ATOM 790 N N . TYR A 1 97 ? 17.857 -10.910 -33.200 1.00 94.88 97 TYR A N 1
ATOM 791 C CA . TYR A 1 97 ? 16.662 -10.144 -32.895 1.00 94.88 97 TYR A CA 1
ATOM 792 C C . TYR A 1 97 ? 15.572 -10.387 -33.929 1.00 94.88 97 TYR A C 1
ATOM 794 O O . TYR A 1 97 ? 15.830 -10.473 -35.133 1.00 94.88 97 TYR A O 1
ATOM 802 N N . GLN A 1 98 ? 14.334 -10.416 -33.451 1.00 95.75 98 GLN A N 1
ATOM 803 C CA . GLN A 1 98 ? 13.145 -10.343 -34.288 1.00 95.75 98 GLN A CA 1
ATOM 804 C C . GLN A 1 98 ? 12.243 -9.210 -33.806 1.00 95.75 98 GLN A C 1
ATOM 806 O O . GLN A 1 98 ? 11.996 -9.067 -32.606 1.00 95.75 98 GLN A O 1
ATOM 811 N N . ILE A 1 99 ? 11.758 -8.400 -34.744 1.00 95.81 99 ILE A N 1
ATOM 812 C CA . ILE A 1 99 ? 10.832 -7.297 -34.477 1.00 95.81 99 ILE A CA 1
ATOM 813 C C . ILE A 1 99 ? 9.435 -7.762 -34.867 1.00 95.81 99 ILE A C 1
ATOM 815 O O . ILE A 1 99 ? 9.181 -8.010 -36.038 1.00 95.81 99 ILE A O 1
ATOM 819 N N . PHE A 1 100 ? 8.522 -7.856 -33.910 1.00 94.50 100 PHE A N 1
ATOM 820 C CA . PHE A 1 100 ? 7.112 -8.132 -34.163 1.00 94.50 100 PHE A CA 1
ATOM 821 C C . PHE A 1 100 ? 6.340 -6.821 -34.240 1.00 94.50 100 PHE A C 1
ATOM 823 O O . PHE A 1 100 ? 6.502 -5.946 -33.387 1.00 94.50 100 PHE A O 1
ATOM 830 N N . LEU A 1 101 ? 5.472 -6.709 -35.238 1.00 93.75 101 LEU A N 1
ATOM 831 C CA . LEU A 1 101 ? 4.622 -5.559 -35.512 1.00 93.75 101 LEU A CA 1
ATOM 832 C C . LEU A 1 101 ? 3.161 -6.016 -35.514 1.00 93.75 101 LEU A C 1
ATOM 834 O O . LEU A 1 101 ? 2.797 -6.966 -36.211 1.00 93.75 101 LEU A O 1
ATOM 838 N N . ASN A 1 102 ? 2.327 -5.350 -34.718 1.00 91.12 102 ASN A N 1
ATOM 839 C CA . ASN A 1 102 ? 0.912 -5.675 -34.599 1.00 91.12 102 ASN A CA 1
ATOM 840 C C . ASN A 1 102 ? 0.129 -5.019 -35.741 1.00 91.12 102 ASN A C 1
ATOM 842 O O . ASN A 1 102 ? -0.160 -3.818 -35.705 1.00 91.12 102 ASN A O 1
ATOM 846 N N . PHE A 1 103 ? -0.240 -5.815 -36.743 1.00 89.19 103 PHE A N 1
ATOM 847 C CA . PHE A 1 103 ? -0.939 -5.323 -37.926 1.00 89.19 103 PHE A CA 1
ATOM 848 C C . PHE A 1 103 ? -2.271 -4.646 -37.584 1.00 89.19 103 PHE A C 1
ATOM 850 O O . PHE A 1 103 ? -2.593 -3.609 -38.158 1.00 89.19 103 PHE A O 1
ATOM 857 N N . GLN A 1 104 ? -3.016 -5.173 -36.606 1.00 85.62 104 GLN A N 1
ATOM 858 C CA . GLN A 1 104 ? -4.343 -4.659 -36.241 1.00 85.62 104 GLN A CA 1
ATOM 859 C C . GLN A 1 104 ? -4.299 -3.218 -35.716 1.00 85.62 104 GLN A C 1
ATOM 861 O O . GLN A 1 104 ? -5.254 -2.463 -35.902 1.00 85.62 104 GLN A O 1
ATOM 866 N N . ILE A 1 105 ? -3.194 -2.837 -35.070 1.00 83.69 105 ILE A N 1
ATOM 867 C CA . ILE A 1 105 ? -2.978 -1.486 -34.542 1.00 83.69 105 ILE A CA 1
ATOM 868 C C . ILE A 1 105 ? -2.372 -0.595 -35.624 1.00 83.69 105 ILE A C 1
ATOM 870 O O . ILE A 1 105 ? -2.853 0.508 -35.873 1.00 83.69 105 ILE A O 1
ATOM 874 N N . LEU A 1 106 ? -1.323 -1.076 -36.292 1.00 83.31 106 LEU A N 1
ATOM 875 C CA . LEU A 1 106 ? -0.548 -0.277 -37.242 1.00 83.31 106 LEU A CA 1
ATOM 876 C C . LEU A 1 106 ? -1.330 0.053 -38.519 1.00 83.31 106 LEU A C 1
ATOM 878 O O . LEU A 1 106 ? -1.136 1.126 -39.087 1.00 83.31 106 LEU A O 1
ATOM 882 N N . ALA A 1 107 ? -2.263 -0.811 -38.934 1.00 80.50 107 ALA A N 1
ATOM 883 C CA . ALA A 1 107 ? -3.148 -0.546 -40.068 1.00 80.50 107 ALA A CA 1
ATOM 884 C C . ALA A 1 107 ? -4.057 0.679 -39.850 1.00 80.50 107 ALA A C 1
ATOM 886 O O . ALA A 1 107 ? -4.504 1.288 -40.819 1.00 80.50 107 ALA A O 1
ATOM 887 N N . GLN A 1 108 ? -4.314 1.070 -38.597 1.00 78.69 108 GLN A N 1
ATOM 888 C CA . GLN A 1 108 ? -5.178 2.211 -38.279 1.00 78.69 108 GLN A CA 1
ATOM 889 C C . GLN A 1 108 ? -4.471 3.560 -38.470 1.00 78.69 108 GLN A C 1
ATOM 891 O O . GLN A 1 108 ? -5.143 4.581 -38.612 1.00 78.69 108 GLN A O 1
ATOM 896 N N . ASN A 1 109 ? -3.131 3.596 -38.470 1.00 72.12 109 ASN A N 1
ATOM 897 C CA . ASN A 1 109 ? -2.378 4.837 -38.642 1.00 72.12 109 ASN A CA 1
ATOM 898 C C . ASN A 1 109 ? -1.015 4.611 -39.337 1.00 72.12 109 ASN A C 1
ATOM 900 O O . ASN A 1 109 ? -0.011 4.342 -38.669 1.00 72.12 109 ASN A O 1
ATOM 904 N N . PRO A 1 110 ? -0.950 4.776 -40.672 1.00 68.25 110 PRO A N 1
ATOM 905 C CA . PRO A 1 110 ? 0.262 4.525 -41.454 1.00 68.25 110 PRO A CA 1
ATOM 906 C C . PRO A 1 110 ? 1.473 5.389 -41.068 1.00 68.25 110 PRO A C 1
ATOM 908 O O . PRO A 1 110 ? 2.603 4.915 -41.155 1.00 68.25 110 PRO A O 1
ATOM 911 N N . LEU A 1 111 ? 1.264 6.630 -40.603 1.00 66.44 111 LEU A N 1
ATOM 912 C CA . LEU A 1 111 ? 2.359 7.532 -40.208 1.00 66.44 111 LEU A CA 1
ATOM 913 C C . LEU A 1 111 ? 3.109 7.032 -38.967 1.00 66.44 111 LEU A C 1
ATOM 915 O O . LEU A 1 111 ? 4.324 7.210 -38.872 1.00 66.44 111 LEU A O 1
ATOM 919 N N . HIS A 1 112 ? 2.405 6.369 -38.045 1.00 75.44 112 HIS A N 1
ATOM 920 C CA . HIS A 1 112 ? 3.028 5.740 -36.881 1.00 75.44 112 HIS A CA 1
ATOM 921 C C . HIS A 1 112 ? 3.783 4.459 -37.246 1.00 75.44 112 HIS A C 1
ATOM 923 O O . HIS A 1 112 ? 4.679 4.058 -36.513 1.00 75.44 112 HIS A O 1
ATOM 929 N N . ASN A 1 113 ? 3.467 3.819 -38.374 1.00 82.69 113 ASN A N 1
ATOM 930 C CA . ASN A 1 113 ? 4.079 2.550 -38.760 1.00 82.69 113 ASN A CA 1
ATOM 931 C C . ASN A 1 113 ? 5.570 2.699 -39.100 1.00 82.69 113 ASN A C 1
ATOM 933 O O . ASN A 1 113 ? 6.397 1.929 -38.605 1.00 82.69 113 ASN A O 1
ATOM 937 N N . GLU A 1 114 ? 5.925 3.729 -39.878 1.00 85.00 114 GLU A N 1
ATOM 938 C CA . GLU A 1 114 ? 7.329 4.062 -40.152 1.00 85.00 114 GLU A CA 1
ATOM 939 C C . GLU A 1 114 ? 8.061 4.445 -38.860 1.00 85.00 114 GLU A C 1
ATOM 941 O O . GLU A 1 114 ? 9.115 3.884 -38.570 1.00 85.00 114 GLU A O 1
ATOM 946 N N . GLU A 1 115 ? 7.484 5.346 -38.057 1.00 84.56 115 GLU A N 1
ATOM 947 C CA . GLU A 1 115 ? 8.092 5.839 -36.812 1.00 84.56 115 GLU A CA 1
ATOM 948 C C . GLU A 1 115 ? 8.342 4.708 -35.802 1.00 84.56 115 GLU A C 1
ATOM 950 O O . GLU A 1 115 ? 9.452 4.575 -35.289 1.00 84.56 115 GLU A O 1
ATOM 955 N N . ILE A 1 116 ? 7.353 3.838 -35.573 1.00 86.75 116 ILE A N 1
ATOM 956 C CA . ILE A 1 116 ? 7.464 2.704 -34.647 1.00 86.75 116 ILE A CA 1
ATOM 957 C C . ILE A 1 116 ? 8.510 1.706 -35.140 1.00 86.75 116 ILE A C 1
ATOM 959 O O . ILE A 1 116 ? 9.370 1.294 -34.361 1.00 86.75 116 ILE A O 1
ATOM 963 N N . THR A 1 117 ? 8.449 1.313 -36.415 1.00 89.69 117 THR A N 1
ATOM 964 C CA . THR A 1 117 ? 9.349 0.289 -36.967 1.00 89.69 117 THR A CA 1
ATOM 965 C C . THR A 1 117 ? 10.788 0.779 -36.987 1.00 89.69 117 THR A C 1
ATOM 967 O O . THR A 1 117 ? 11.690 0.080 -36.525 1.00 89.69 117 THR A O 1
ATOM 970 N N . PHE A 1 118 ? 11.004 2.002 -37.466 1.00 89.44 118 PHE A N 1
ATOM 971 C CA . PHE A 1 118 ? 12.325 2.613 -37.500 1.00 89.44 118 PHE A CA 1
ATOM 972 C C . PHE A 1 118 ? 12.874 2.837 -36.083 1.00 89.44 118 PHE A C 1
ATOM 974 O O . PHE A 1 118 ? 14.039 2.534 -35.831 1.00 89.44 118 PHE A O 1
ATOM 981 N N . GLY A 1 119 ? 12.027 3.239 -35.128 1.00 89.19 119 GLY A N 1
ATOM 982 C CA . GLY A 1 119 ? 12.388 3.326 -33.711 1.00 89.19 119 GLY A CA 1
ATOM 983 C C . GLY A 1 119 ? 12.837 1.985 -33.114 1.00 89.19 119 GLY A C 1
ATOM 984 O O . GLY A 1 119 ? 13.817 1.947 -32.371 1.00 89.19 119 GLY A O 1
ATOM 985 N N . GLN A 1 120 ? 12.202 0.860 -33.482 1.00 92.38 120 GLN A N 1
ATOM 986 C CA . GLN A 1 120 ? 12.670 -0.472 -33.057 1.00 92.38 120 GLN A CA 1
ATOM 987 C C . GLN A 1 120 ? 14.048 -0.815 -33.647 1.00 92.38 120 GLN A C 1
ATOM 989 O O . GLN A 1 120 ? 14.897 -1.353 -32.937 1.00 92.38 120 GLN A O 1
ATOM 994 N N . ILE A 1 121 ? 14.291 -0.485 -34.922 1.00 94.06 121 ILE A N 1
ATOM 995 C CA . ILE A 1 121 ? 15.590 -0.708 -35.581 1.00 94.06 121 ILE A CA 1
ATOM 996 C C . ILE A 1 121 ? 16.687 0.093 -34.870 1.00 94.06 121 ILE A C 1
ATOM 998 O O . ILE A 1 121 ? 17.698 -0.484 -34.462 1.00 94.06 121 ILE A O 1
ATOM 1002 N N . ILE A 1 122 ? 16.466 1.395 -34.652 1.00 92.75 122 ILE A N 1
ATOM 1003 C CA . ILE A 1 122 ? 17.410 2.252 -33.920 1.00 92.75 122 ILE A CA 1
ATOM 1004 C C . ILE A 1 122 ? 17.614 1.729 -32.497 1.00 92.75 122 ILE A C 1
ATOM 1006 O O . ILE A 1 122 ? 18.741 1.725 -32.010 1.00 92.75 122 ILE A O 1
ATOM 1010 N N . GLY A 1 123 ? 16.558 1.259 -31.829 1.00 92.25 123 GLY A N 1
ATOM 1011 C CA . GLY A 1 123 ? 16.658 0.712 -30.477 1.00 92.25 123 GLY A CA 1
ATOM 1012 C C . GLY A 1 123 ? 17.503 -0.556 -30.371 1.00 92.25 123 GLY A C 1
ATOM 1013 O O . GLY A 1 123 ? 18.141 -0.769 -29.344 1.00 92.25 123 GLY A O 1
ATOM 1014 N N . ILE A 1 124 ? 17.560 -1.387 -31.414 1.00 93.88 124 ILE A N 1
ATOM 1015 C CA . ILE A 1 124 ? 18.494 -2.524 -31.463 1.00 93.88 124 ILE A CA 1
ATOM 1016 C C . ILE A 1 124 ? 19.910 -2.017 -31.737 1.00 93.88 124 ILE A C 1
ATOM 1018 O O . ILE A 1 124 ? 20.841 -2.367 -31.011 1.00 93.88 124 ILE A O 1
ATOM 1022 N N . TYR A 1 125 ? 20.063 -1.145 -32.736 1.00 94.25 125 TYR A N 1
ATOM 1023 C CA . TYR A 1 125 ? 21.350 -0.561 -33.105 1.00 94.25 125 TYR A CA 1
ATOM 1024 C C . TYR A 1 125 ? 22.028 0.152 -31.927 1.00 94.25 125 TYR A C 1
ATOM 1026 O O . TYR A 1 125 ? 23.229 -0.012 -31.700 1.00 94.25 125 TYR A O 1
ATOM 1034 N N . SER A 1 126 ? 21.265 0.904 -31.130 1.00 93.81 126 SER A N 1
ATOM 1035 C CA . SER A 1 126 ? 21.803 1.708 -30.036 1.00 93.81 126 SER A CA 1
ATOM 1036 C C . SER A 1 126 ? 22.438 0.871 -28.925 1.00 93.81 126 SER A C 1
ATOM 1038 O O . SER A 1 126 ? 23.352 1.353 -28.262 1.00 93.81 126 SER A O 1
ATOM 1040 N N . LYS A 1 127 ? 22.053 -0.402 -28.768 1.00 91.56 127 LYS A N 1
ATOM 1041 C CA . LYS A 1 127 ? 22.638 -1.323 -27.774 1.00 91.56 127 LYS A CA 1
ATOM 1042 C C . LYS A 1 127 ? 24.092 -1.693 -28.067 1.00 91.56 127 LYS A C 1
ATOM 1044 O O . LYS A 1 127 ? 24.785 -2.209 -27.188 1.00 91.56 127 LYS A O 1
ATOM 1049 N N . ARG A 1 128 ? 24.580 -1.439 -29.287 1.00 89.81 128 ARG A N 1
ATOM 1050 C CA . ARG A 1 128 ? 25.968 -1.720 -29.696 1.00 89.81 128 ARG A CA 1
ATOM 1051 C C . ARG A 1 128 ? 26.998 -0.856 -28.989 1.00 89.81 128 ARG A C 1
ATOM 1053 O O . ARG A 1 128 ? 28.147 -1.274 -28.888 1.00 89.81 128 ARG A O 1
ATOM 1060 N N . ILE A 1 129 ? 26.593 0.317 -28.505 1.00 92.94 129 ILE A N 1
ATOM 1061 C CA . ILE A 1 129 ? 27.501 1.237 -27.814 1.00 92.94 129 ILE A CA 1
ATOM 1062 C C . ILE A 1 129 ? 28.005 0.641 -26.497 1.00 92.94 129 ILE A C 1
ATOM 1064 O O . ILE A 1 129 ? 29.066 1.021 -26.016 1.00 92.94 129 ILE A O 1
ATOM 1068 N N . ILE A 1 130 ? 27.256 -0.298 -25.911 1.00 92.94 130 ILE A N 1
ATOM 1069 C CA . ILE A 1 130 ? 27.600 -0.894 -24.626 1.00 92.94 130 ILE A CA 1
ATOM 1070 C C . ILE A 1 130 ? 28.710 -1.941 -24.820 1.00 92.94 130 ILE A C 1
ATOM 1072 O O . ILE A 1 130 ? 28.524 -2.907 -25.578 1.00 92.94 130 ILE A O 1
ATOM 1076 N N . PRO A 1 131 ? 29.843 -1.827 -24.099 1.00 90.12 131 PRO A N 1
ATOM 1077 C CA . PRO A 1 131 ? 30.937 -2.784 -24.209 1.00 90.12 131 PRO A CA 1
ATOM 1078 C C . PRO A 1 131 ? 30.497 -4.233 -23.958 1.00 90.12 131 PRO A C 1
ATOM 1080 O O . PRO A 1 131 ? 29.678 -4.522 -23.084 1.00 90.12 131 PRO A O 1
ATOM 1083 N N . ALA A 1 132 ? 31.063 -5.182 -24.712 1.00 85.06 132 ALA A N 1
ATOM 1084 C CA . ALA A 1 132 ? 30.669 -6.593 -24.638 1.00 85.06 132 ALA A CA 1
ATOM 1085 C C . ALA A 1 132 ? 30.864 -7.206 -23.238 1.00 85.06 132 ALA A C 1
ATOM 1087 O O . ALA A 1 132 ? 30.032 -7.997 -22.799 1.00 85.06 132 ALA A O 1
ATOM 1088 N N . TYR A 1 133 ? 31.924 -6.816 -22.520 1.00 85.12 133 TYR A N 1
ATOM 1089 C CA . TYR A 1 133 ? 32.188 -7.306 -21.164 1.00 85.12 133 TYR A CA 1
ATOM 1090 C C . TYR A 1 133 ? 31.114 -6.853 -20.157 1.00 85.12 133 TYR A C 1
ATOM 1092 O O . TYR A 1 133 ? 30.705 -7.648 -19.317 1.00 85.12 133 TYR A O 1
ATOM 1100 N N . ILE A 1 134 ? 30.585 -5.629 -20.302 1.00 87.19 134 ILE A N 1
ATOM 1101 C CA . ILE A 1 134 ? 29.487 -5.102 -19.473 1.00 87.19 134 ILE A CA 1
ATOM 1102 C C . ILE A 1 134 ? 28.189 -5.862 -19.746 1.00 87.19 134 ILE A C 1
ATOM 1104 O O . ILE A 1 134 ? 27.515 -6.293 -18.812 1.00 87.19 134 ILE A O 1
ATOM 1108 N N . ARG A 1 135 ? 27.867 -6.106 -21.024 1.00 83.50 135 ARG A N 1
ATOM 1109 C CA . ARG A 1 135 ? 26.680 -6.894 -21.404 1.00 83.50 135 ARG A CA 1
ATOM 1110 C C . ARG A 1 135 ? 26.728 -8.316 -20.831 1.00 83.50 135 ARG A C 1
ATOM 1112 O O . ARG A 1 135 ? 25.711 -8.803 -20.351 1.00 83.50 135 ARG A O 1
ATOM 1119 N N . LYS A 1 136 ? 27.904 -8.959 -20.826 1.00 81.25 136 LYS A N 1
ATOM 1120 C CA . LYS A 1 136 ? 28.106 -10.292 -20.223 1.00 81.25 136 LYS A CA 1
ATOM 1121 C C . LYS A 1 136 ? 27.967 -10.272 -18.697 1.00 81.25 136 LYS A C 1
ATOM 1123 O O . LYS A 1 136 ? 27.365 -11.181 -18.127 1.00 81.25 136 LYS A O 1
ATOM 1128 N N . GLN A 1 137 ? 28.479 -9.235 -18.036 1.00 76.06 137 GLN A N 1
ATOM 1129 C CA . GLN A 1 137 ? 28.359 -9.087 -16.584 1.00 76.06 137 GLN A CA 1
ATOM 1130 C C . GLN A 1 137 ? 26.890 -8.958 -16.149 1.00 76.06 137 GLN A C 1
ATOM 1132 O O . GLN A 1 137 ? 26.462 -9.670 -15.246 1.00 76.06 137 GLN A O 1
ATOM 1137 N N . ALA A 1 138 ? 26.093 -8.148 -16.851 1.00 70.25 138 ALA A N 1
ATOM 1138 C CA . ALA A 1 138 ? 24.678 -7.940 -16.529 1.00 70.25 138 ALA A CA 1
ATOM 1139 C C . ALA A 1 138 ? 23.803 -9.205 -16.644 1.00 70.25 138 ALA A C 1
ATOM 1141 O O . ALA A 1 138 ? 22.736 -9.269 -16.044 1.00 70.25 138 ALA A O 1
ATOM 1142 N N . MET A 1 139 ? 24.244 -10.221 -17.395 1.00 63.84 139 MET A N 1
ATOM 1143 C CA . MET A 1 139 ? 23.524 -11.494 -17.530 1.00 63.84 139 MET A CA 1
ATOM 1144 C C . MET A 1 139 ? 23.920 -12.551 -16.491 1.00 63.84 139 MET A C 1
ATOM 1146 O O . MET A 1 139 ? 23.257 -13.582 -16.411 1.00 63.84 139 MET A O 1
ATOM 1150 N N . SER A 1 140 ? 25.006 -12.348 -15.736 1.00 56.16 140 SER A N 1
ATOM 1151 C CA . SER A 1 140 ? 25.649 -13.429 -14.972 1.00 56.16 140 SER A CA 1
ATOM 1152 C C . SER A 1 140 ? 25.457 -13.366 -13.455 1.00 56.16 140 SER A C 1
ATOM 1154 O O . SER A 1 140 ? 25.592 -14.407 -12.818 1.00 56.16 140 SER A O 1
ATOM 1156 N N . HIS A 1 141 ? 25.125 -12.211 -12.866 1.00 58.66 141 HIS A N 1
ATOM 1157 C CA . HIS A 1 141 ? 25.037 -12.057 -11.406 1.00 58.66 141 HIS A CA 1
ATOM 1158 C C . HIS A 1 141 ? 23.923 -11.085 -10.991 1.00 58.66 141 HIS A C 1
ATOM 1160 O O . HIS A 1 141 ? 23.688 -10.083 -11.667 1.00 58.66 141 HIS A O 1
ATOM 1166 N N . PHE A 1 142 ? 23.258 -11.364 -9.863 1.00 62.75 142 PHE A N 1
ATOM 1167 C CA . PHE A 1 142 ? 22.426 -10.365 -9.187 1.00 62.75 142 PHE A CA 1
ATOM 1168 C C . PHE A 1 142 ? 23.364 -9.321 -8.560 1.00 62.75 142 PHE A C 1
ATOM 1170 O O . PHE A 1 142 ? 24.373 -9.708 -7.973 1.00 62.75 142 PHE A O 1
ATOM 1177 N N . PRO A 1 143 ? 23.112 -8.015 -8.711 1.00 66.00 143 PRO A N 1
ATOM 1178 C CA . PRO A 1 143 ? 24.041 -7.014 -8.212 1.00 66.00 143 PRO A CA 1
ATOM 1179 C C . PRO A 1 143 ? 24.026 -6.970 -6.675 1.00 66.00 143 PRO A C 1
ATOM 1181 O O . PRO A 1 143 ? 22.970 -6.852 -6.057 1.00 66.00 143 PRO A O 1
ATOM 1184 N N . HIS A 1 144 ? 25.213 -7.066 -6.071 1.00 74.38 144 HIS A N 1
ATOM 1185 C CA . HIS A 1 144 ? 25.413 -7.099 -4.614 1.00 74.38 144 HIS A CA 1
ATOM 1186 C C . HIS A 1 144 ? 25.919 -5.764 -4.052 1.00 74.38 144 HIS A C 1
ATOM 1188 O O . HIS A 1 144 ? 25.671 -5.429 -2.897 1.00 74.38 144 HIS A O 1
ATOM 1194 N N . THR A 1 145 ? 26.562 -4.954 -4.892 1.00 85.19 145 THR A N 1
ATOM 1195 C CA . THR A 1 145 ? 27.027 -3.609 -4.545 1.00 85.19 145 THR A CA 1
ATOM 1196 C C . THR A 1 145 ? 26.152 -2.548 -5.210 1.00 85.19 145 THR A C 1
ATOM 1198 O O . THR A 1 145 ? 25.575 -2.775 -6.279 1.00 85.19 145 THR A O 1
ATOM 1201 N N . LEU A 1 146 ? 26.093 -1.341 -4.632 1.00 86.06 146 LEU A N 1
ATOM 1202 C CA . LEU A 1 146 ? 25.414 -0.210 -5.279 1.00 86.06 146 LEU A CA 1
ATOM 1203 C C . LEU A 1 146 ? 26.009 0.066 -6.668 1.00 86.06 146 LEU A C 1
ATOM 1205 O O . LEU A 1 146 ? 25.294 0.435 -7.594 1.00 86.06 146 LEU A O 1
ATOM 1209 N N . GLU A 1 147 ? 27.316 -0.118 -6.827 1.00 88.69 147 GLU A N 1
ATOM 1210 C CA . GLU A 1 147 ? 27.981 0.067 -8.110 1.00 88.69 147 GLU A CA 1
ATOM 1211 C C . GLU A 1 147 ? 27.491 -0.902 -9.185 1.00 88.69 147 GLU A C 1
ATOM 1213 O O . GLU A 1 147 ? 27.189 -0.462 -10.294 1.00 88.69 147 GLU A O 1
ATOM 1218 N N . ASP A 1 148 ? 27.361 -2.188 -8.865 1.00 86.31 148 ASP A N 1
ATOM 1219 C CA . ASP A 1 148 ? 26.857 -3.181 -9.815 1.00 86.31 148 ASP A CA 1
ATOM 1220 C C . ASP A 1 148 ? 25.382 -2.947 -10.147 1.00 86.31 148 ASP A C 1
ATOM 1222 O O . ASP A 1 148 ? 24.984 -3.087 -11.306 1.00 86.31 148 ASP A O 1
ATOM 1226 N N . CYS A 1 149 ? 24.585 -2.491 -9.175 1.00 86.00 149 CYS A N 1
ATOM 1227 C CA . CYS A 1 149 ? 23.205 -2.069 -9.412 1.00 86.00 149 CYS A CA 1
ATOM 1228 C C . CYS A 1 149 ? 23.150 -0.937 -10.446 1.00 86.00 149 CYS A C 1
ATOM 1230 O O . CYS A 1 149 ? 22.404 -1.022 -11.424 1.00 86.00 149 CYS A O 1
ATOM 1232 N N . VAL A 1 150 ? 23.975 0.103 -10.265 1.00 90.50 150 VAL A N 1
ATOM 1233 C CA . VAL A 1 150 ? 24.057 1.248 -11.185 1.00 90.50 150 VAL A CA 1
ATOM 1234 C C . VAL A 1 150 ? 24.590 0.822 -12.556 1.00 90.50 150 VAL A C 1
ATOM 1236 O O . VAL A 1 150 ? 24.044 1.247 -13.576 1.00 90.50 150 VAL A O 1
ATOM 1239 N N . LYS A 1 151 ? 25.601 -0.057 -12.615 1.00 90.69 151 LYS A N 1
ATOM 1240 C CA . LYS A 1 151 ? 26.080 -0.650 -13.877 1.00 90.69 151 LYS A CA 1
ATOM 1241 C C . LYS A 1 151 ? 24.948 -1.366 -14.606 1.00 90.69 151 LYS A C 1
ATOM 1243 O O . LYS A 1 151 ? 24.772 -1.130 -15.793 1.00 90.69 151 LYS A O 1
ATOM 1248 N N . SER A 1 152 ? 24.154 -2.170 -13.902 1.00 87.81 152 SER A N 1
ATOM 1249 C CA . SER A 1 152 ? 23.055 -2.931 -14.500 1.00 87.81 152 SER A CA 1
ATOM 1250 C C . SER A 1 152 ? 21.985 -2.026 -15.119 1.00 87.81 152 SER A C 1
ATOM 1252 O O . SER A 1 152 ? 21.643 -2.203 -16.286 1.00 87.81 152 SER A O 1
ATOM 1254 N N . VAL A 1 153 ? 21.472 -1.039 -14.375 1.00 89.69 153 VAL A N 1
ATOM 1255 C CA . VAL A 1 153 ? 20.400 -0.154 -14.882 1.00 89.69 153 VAL A CA 1
ATOM 1256 C C . VAL A 1 153 ? 20.901 0.823 -15.953 1.00 89.69 153 VAL A C 1
ATOM 1258 O O . VAL A 1 153 ? 20.193 1.121 -16.913 1.00 89.69 153 VAL A O 1
ATOM 1261 N N . SER A 1 154 ? 22.158 1.273 -15.860 1.00 93.56 154 SER A N 1
ATOM 1262 C CA . SER A 1 154 ? 22.719 2.246 -16.809 1.00 93.56 154 SER A CA 1
ATOM 1263 C C . SER A 1 154 ? 22.893 1.711 -18.235 1.00 93.56 154 SER A C 1
ATOM 1265 O O . SER A 1 154 ? 22.930 2.507 -19.172 1.00 93.56 154 SER A O 1
ATOM 1267 N N . ILE A 1 155 ? 22.934 0.388 -18.437 1.00 92.19 155 ILE A N 1
ATOM 1268 C CA . ILE A 1 155 ? 23.020 -0.237 -19.770 1.00 92.19 155 ILE A CA 1
ATOM 1269 C C . ILE A 1 155 ? 21.848 0.190 -20.657 1.00 92.19 155 ILE A C 1
ATOM 1271 O O . ILE A 1 155 ? 22.052 0.662 -21.784 1.00 92.19 155 ILE A O 1
ATOM 1275 N N . GLU A 1 156 ? 20.620 0.034 -20.157 1.00 91.56 156 GLU A N 1
ATOM 1276 C CA . GLU A 1 156 ? 19.425 0.378 -20.927 1.00 91.56 156 GLU A CA 1
ATOM 1277 C C . GLU A 1 156 ? 19.246 1.899 -20.987 1.00 91.56 156 GLU A C 1
ATOM 1279 O O . GLU A 1 156 ? 18.842 2.417 -22.028 1.00 91.56 156 GLU A O 1
ATOM 1284 N N . TRP A 1 157 ? 19.637 2.640 -19.943 1.00 95.44 157 TRP A N 1
ATOM 1285 C CA . TRP A 1 157 ? 19.610 4.108 -19.960 1.00 95.44 157 TRP A CA 1
ATOM 1286 C C . TRP A 1 157 ? 20.513 4.693 -21.042 1.00 95.44 157 TRP A C 1
ATOM 1288 O O . TRP A 1 157 ? 20.054 5.512 -21.833 1.00 95.44 157 TRP A O 1
ATOM 1298 N N . CYS A 1 158 ? 21.769 4.251 -21.134 1.00 96.44 158 CYS A N 1
ATOM 1299 C CA . CYS A 1 158 ? 22.702 4.725 -22.155 1.00 96.44 158 CYS A CA 1
ATOM 1300 C C . CYS A 1 158 ? 22.230 4.358 -23.566 1.00 96.44 158 CYS A C 1
ATOM 1302 O O . CYS A 1 158 ? 22.232 5.200 -24.467 1.00 96.44 158 CYS A O 1
ATOM 1304 N N . SER A 1 159 ? 21.763 3.120 -23.754 1.00 94.19 159 SER A N 1
ATOM 1305 C CA . SER A 1 159 ? 21.226 2.661 -25.043 1.00 94.19 159 SER A CA 1
ATOM 1306 C C . SER A 1 159 ? 19.980 3.458 -25.453 1.00 94.19 159 SER A C 1
ATOM 1308 O O . SER A 1 159 ? 19.828 3.825 -26.621 1.00 94.19 159 SER A O 1
ATOM 1310 N N . THR A 1 160 ? 19.108 3.777 -24.494 1.00 93.25 160 THR A N 1
ATOM 1311 C CA . THR A 1 160 ? 17.893 4.577 -24.708 1.00 93.25 160 THR A CA 1
ATOM 1312 C C . THR A 1 160 ? 18.223 6.039 -24.984 1.00 93.25 160 THR A C 1
ATOM 1314 O O . THR A 1 160 ? 17.655 6.626 -25.902 1.00 93.25 160 THR A O 1
ATOM 1317 N N . PHE A 1 161 ? 19.186 6.616 -24.264 1.00 94.62 161 PHE A N 1
ATOM 1318 C CA . PHE A 1 161 ? 19.644 7.986 -24.486 1.00 94.62 161 PHE A CA 1
ATOM 1319 C C . PHE A 1 161 ? 20.234 8.148 -25.888 1.00 94.62 161 PHE A C 1
ATOM 1321 O O . PHE A 1 161 ? 19.890 9.081 -26.615 1.00 94.62 161 PHE A O 1
ATOM 1328 N N . TYR A 1 162 ? 21.077 7.203 -26.314 1.00 95.00 162 TYR A N 1
ATOM 1329 C CA . TYR A 1 162 ? 21.639 7.229 -27.660 1.00 95.00 162 TYR A CA 1
ATOM 1330 C C . TYR A 1 162 ? 20.576 7.022 -28.744 1.00 95.00 162 TYR A C 1
ATOM 1332 O O . TYR A 1 162 ? 20.588 7.743 -29.744 1.00 95.00 162 TYR A O 1
ATOM 1340 N N . ARG A 1 163 ? 19.621 6.101 -28.530 1.00 92.44 163 ARG A N 1
ATOM 1341 C CA . ARG A 1 163 ? 18.454 5.929 -29.412 1.00 92.44 163 ARG A CA 1
ATOM 1342 C C . ARG A 1 163 ? 17.711 7.251 -29.584 1.00 92.44 163 ARG A C 1
ATOM 1344 O O . ARG A 1 163 ? 17.526 7.689 -30.715 1.00 92.44 163 ARG A O 1
ATOM 1351 N N . LYS A 1 164 ? 17.353 7.910 -28.481 1.00 89.06 164 LYS A N 1
ATOM 1352 C CA . LYS A 1 164 ? 16.629 9.185 -28.502 1.00 89.06 164 LYS A CA 1
ATOM 1353 C C . LYS A 1 164 ? 17.415 10.281 -29.233 1.00 89.06 164 LYS A C 1
ATOM 1355 O O . LYS A 1 164 ? 16.868 10.961 -30.093 1.00 89.06 164 LYS A O 1
ATOM 1360 N N . SER A 1 165 ? 18.725 10.379 -28.993 1.00 89.88 165 SER A N 1
ATOM 1361 C CA . SER A 1 165 ? 19.612 11.309 -29.709 1.00 89.88 165 SER A CA 1
ATOM 1362 C C . SER A 1 165 ? 19.700 11.040 -31.221 1.00 89.88 165 SER A C 1
ATOM 1364 O O . SER A 1 165 ? 19.884 11.970 -32.012 1.00 89.88 165 SER A O 1
ATOM 1366 N N . LEU A 1 166 ? 19.612 9.780 -31.656 1.00 90.19 166 LEU A N 1
ATOM 1367 C CA . LEU A 1 166 ? 19.530 9.427 -33.077 1.00 90.19 166 LEU A CA 1
ATOM 1368 C C . LEU A 1 166 ? 18.172 9.809 -33.666 1.00 90.19 166 LEU A C 1
ATOM 1370 O O . LEU A 1 166 ? 18.134 10.448 -34.715 1.00 90.19 166 LEU A O 1
ATOM 1374 N N . GLU A 1 167 ? 17.085 9.466 -32.977 1.00 86.94 167 GLU A N 1
ATOM 1375 C CA . GLU A 1 167 ? 15.721 9.814 -33.384 1.00 86.94 167 GLU A CA 1
ATOM 1376 C C . GLU A 1 167 ? 15.584 11.328 -33.577 1.00 86.94 167 GLU A C 1
ATOM 1378 O O . GLU A 1 167 ? 15.245 11.760 -34.675 1.00 86.94 167 GLU A O 1
ATOM 1383 N N . ASP A 1 168 ? 15.977 12.137 -32.590 1.00 83.88 168 ASP A N 1
ATOM 1384 C CA . ASP A 1 168 ? 15.845 13.600 -32.643 1.00 83.88 168 ASP A CA 1
ATOM 1385 C C . ASP A 1 168 ? 16.662 14.251 -33.773 1.00 83.88 168 ASP A C 1
ATOM 1387 O O . ASP A 1 168 ? 16.273 15.301 -34.292 1.00 83.88 168 ASP A O 1
ATOM 1391 N N . ARG A 1 169 ? 17.772 13.626 -34.197 1.00 84.56 169 ARG A N 1
ATOM 1392 C CA . ARG A 1 169 ? 18.564 14.078 -35.355 1.00 84.56 169 ARG A CA 1
ATOM 1393 C C . ARG A 1 169 ? 17.901 13.762 -36.691 1.00 84.56 169 ARG A C 1
ATOM 1395 O O . ARG A 1 169 ? 18.098 14.506 -37.649 1.00 84.56 169 ARG A O 1
ATOM 1402 N N . ILE A 1 170 ? 17.164 12.659 -36.769 1.00 82.75 170 ILE A N 1
ATOM 1403 C CA . ILE A 1 170 ? 16.551 12.177 -38.011 1.00 82.75 170 ILE A CA 1
ATOM 1404 C C . ILE A 1 170 ? 15.167 12.798 -38.194 1.00 82.75 170 ILE A C 1
ATOM 1406 O O . ILE A 1 170 ? 14.825 13.241 -39.291 1.00 82.75 170 ILE A O 1
ATOM 1410 N N . ARG A 1 171 ? 14.359 12.821 -37.131 1.00 73.81 171 ARG A N 1
ATOM 1411 C CA . ARG A 1 171 ? 12.982 13.315 -37.141 1.00 73.81 171 ARG A CA 1
ATOM 1412 C C . ARG A 1 171 ? 12.513 13.624 -35.718 1.00 73.81 171 ARG A C 1
ATOM 1414 O O . ARG A 1 171 ? 12.603 12.787 -34.830 1.00 73.81 171 ARG A O 1
ATOM 1421 N N . LYS A 1 172 ? 11.882 14.785 -35.524 1.00 68.62 172 LYS A N 1
ATOM 1422 C CA . LYS A 1 172 ? 11.146 15.059 -34.282 1.00 68.62 172 LYS A CA 1
ATOM 1423 C C . LYS A 1 172 ? 9.945 14.117 -34.166 1.00 68.62 172 LYS A C 1
ATOM 1425 O O . LYS A 1 172 ? 9.146 14.035 -35.100 1.00 68.62 172 LYS A O 1
ATOM 1430 N N . SER A 1 173 ? 9.839 13.427 -33.030 1.00 67.50 173 SER A N 1
ATOM 1431 C CA . SER A 1 173 ? 8.712 12.535 -32.735 1.00 67.50 173 SER A CA 1
ATOM 1432 C C . SER A 1 173 ? 7.379 13.267 -32.894 1.00 67.50 173 SER A C 1
ATOM 1434 O O . SER A 1 173 ? 7.250 14.428 -32.500 1.00 67.50 173 SER A O 1
ATOM 1436 N N . THR A 1 174 ? 6.397 12.585 -33.484 1.00 62.41 174 THR A N 1
ATOM 1437 C CA . THR A 1 174 ? 5.017 13.102 -33.591 1.00 62.41 174 THR A CA 1
ATOM 1438 C C . THR A 1 174 ? 4.096 12.552 -32.506 1.00 62.41 174 THR A C 1
ATOM 1440 O O . THR A 1 174 ? 2.945 12.974 -32.391 1.00 62.41 174 THR A O 1
ATOM 1443 N N . ILE A 1 175 ? 4.612 11.633 -31.688 1.00 64.06 175 ILE A N 1
ATOM 1444 C CA . ILE A 1 175 ? 3.899 11.028 -30.569 1.00 64.06 175 ILE A CA 1
ATOM 1445 C C . ILE A 1 175 ? 3.886 12.038 -29.411 1.00 64.06 175 ILE A C 1
ATOM 1447 O O . ILE A 1 175 ? 4.947 12.556 -29.050 1.00 64.06 175 ILE A O 1
ATOM 1451 N N . PRO A 1 176 ? 2.715 12.342 -28.818 1.00 59.66 176 PRO A N 1
ATOM 1452 C CA . PRO A 1 176 ? 2.634 13.297 -27.722 1.00 59.66 176 PRO A CA 1
ATOM 1453 C C . PRO A 1 176 ? 3.496 12.838 -26.533 1.00 59.66 176 PRO A C 1
ATOM 1455 O O . PRO A 1 176 ? 3.483 11.651 -26.193 1.00 59.66 176 PRO A O 1
ATOM 1458 N N . PRO A 1 177 ? 4.241 13.754 -25.891 1.00 63.97 177 PRO A N 1
ATOM 1459 C CA . PRO A 1 177 ? 5.096 13.409 -24.766 1.00 63.97 177 PRO A CA 1
ATOM 1460 C C . PRO A 1 177 ? 4.270 12.920 -23.571 1.00 63.97 177 PRO A C 1
ATOM 1462 O O . PRO A 1 177 ? 3.141 13.357 -23.335 1.00 63.97 177 PRO A O 1
ATOM 1465 N N . ILE A 1 178 ? 4.859 12.015 -22.792 1.00 67.12 178 ILE A N 1
ATOM 1466 C CA . ILE A 1 178 ? 4.291 11.551 -21.524 1.00 67.12 178 ILE A CA 1
ATOM 1467 C C . ILE A 1 178 ? 4.231 12.739 -20.558 1.00 67.12 178 ILE A C 1
ATOM 1469 O O . ILE A 1 178 ? 5.204 13.479 -20.438 1.00 67.12 178 ILE A O 1
ATOM 1473 N N . ASN A 1 179 ? 3.117 12.899 -19.835 1.00 69.56 179 ASN A N 1
ATOM 1474 C CA . ASN A 1 179 ? 3.003 13.933 -18.807 1.00 69.56 179 ASN A CA 1
ATOM 1475 C C . ASN A 1 179 ? 4.075 13.711 -17.710 1.00 69.56 179 ASN A C 1
ATOM 1477 O O . ASN A 1 179 ? 3.998 12.716 -16.976 1.00 69.56 179 ASN A O 1
ATOM 1481 N N . PRO A 1 180 ? 5.052 14.624 -17.561 1.00 70.75 180 PRO A N 1
ATOM 1482 C CA . PRO A 1 180 ? 6.207 14.428 -16.688 1.00 70.75 180 PRO A CA 1
ATOM 1483 C C . PRO A 1 180 ? 5.842 14.495 -15.201 1.00 70.75 180 PRO A C 1
ATOM 1485 O O . PRO A 1 180 ? 6.507 13.863 -14.377 1.00 70.75 180 PRO A O 1
ATOM 1488 N N . SER A 1 181 ? 4.768 15.204 -14.831 1.00 68.44 181 SER A N 1
ATOM 1489 C CA . SER A 1 181 ? 4.371 15.386 -13.429 1.00 68.44 181 SER A CA 1
ATOM 1490 C C . SER A 1 181 ? 4.004 14.058 -12.753 1.00 68.44 181 SER A C 1
ATOM 1492 O O . SER A 1 181 ? 4.262 13.875 -11.564 1.00 68.44 181 SER A O 1
ATOM 1494 N N . ASN A 1 182 ? 3.450 13.101 -13.505 1.00 81.25 182 ASN A N 1
ATOM 1495 C CA . ASN A 1 182 ? 3.031 11.803 -12.967 1.00 81.25 182 ASN A CA 1
ATOM 1496 C C . ASN A 1 182 ? 4.200 10.836 -12.731 1.00 81.25 182 ASN A C 1
ATOM 1498 O O . ASN A 1 182 ? 4.061 9.904 -11.935 1.00 81.25 182 ASN A O 1
ATOM 1502 N N . LEU A 1 183 ? 5.347 11.041 -13.387 1.00 85.50 183 LEU A N 1
ATOM 1503 C CA . LEU A 1 183 ? 6.489 10.128 -13.294 1.00 85.50 183 LEU A CA 1
ATOM 1504 C C . LEU A 1 183 ? 7.084 10.126 -11.883 1.00 85.50 183 LEU A C 1
ATOM 1506 O O . LEU A 1 183 ? 7.233 9.066 -11.272 1.00 85.50 183 LEU A O 1
ATOM 1510 N N . LEU A 1 184 ? 7.345 11.313 -11.328 1.00 88.88 184 LEU A N 1
ATOM 1511 C CA . LEU A 1 184 ? 7.915 11.439 -9.987 1.00 88.88 184 LEU A CA 1
ATOM 1512 C C . LEU A 1 184 ? 6.916 11.033 -8.895 1.00 88.88 184 LEU A C 1
ATOM 1514 O O . LEU A 1 184 ? 7.298 10.371 -7.933 1.00 88.88 184 LEU A O 1
ATOM 1518 N N . ILE A 1 185 ? 5.628 11.353 -9.069 1.00 89.81 185 ILE A N 1
ATOM 1519 C CA . ILE A 1 185 ? 4.568 10.877 -8.167 1.00 89.81 185 ILE A CA 1
ATOM 1520 C C . ILE A 1 185 ? 4.542 9.345 -8.154 1.00 89.81 185 ILE A C 1
ATOM 1522 O O . ILE A 1 185 ? 4.519 8.739 -7.086 1.00 89.81 185 ILE A O 1
ATOM 1526 N N . THR A 1 186 ? 4.606 8.706 -9.324 1.00 90.06 186 THR A N 1
ATOM 1527 C CA . THR A 1 186 ? 4.630 7.239 -9.433 1.00 90.06 186 THR A CA 1
ATOM 1528 C C . THR A 1 186 ? 5.852 6.643 -8.736 1.00 90.06 186 THR A C 1
ATOM 1530 O O . THR A 1 186 ? 5.718 5.656 -8.012 1.00 90.06 186 THR A O 1
ATOM 1533 N N . PHE A 1 187 ? 7.027 7.255 -8.897 1.00 92.88 187 PHE A N 1
ATOM 1534 C CA . PHE A 1 187 ? 8.234 6.858 -8.173 1.00 92.88 187 PHE A CA 1
ATOM 1535 C C . PHE A 1 187 ? 8.050 6.963 -6.650 1.00 92.88 187 PHE A C 1
ATOM 1537 O O . PHE A 1 187 ? 8.252 5.971 -5.950 1.00 92.88 187 PHE A O 1
ATOM 1544 N N . LYS A 1 188 ? 7.593 8.115 -6.135 1.00 93.25 188 LYS A N 1
ATOM 1545 C CA . LYS A 1 188 ? 7.349 8.329 -4.696 1.00 93.25 188 LYS A CA 1
ATOM 1546 C C . LYS A 1 188 ? 6.361 7.311 -4.120 1.00 93.25 188 LYS A C 1
ATOM 1548 O O . LYS A 1 188 ? 6.601 6.770 -3.043 1.00 93.25 188 LYS A O 1
ATOM 1553 N N . ARG A 1 189 ? 5.283 7.000 -4.852 1.00 92.69 189 ARG A N 1
ATOM 1554 C CA . ARG A 1 189 ? 4.295 5.971 -4.477 1.00 92.69 189 ARG A CA 1
ATOM 1555 C C . ARG A 1 189 ? 4.936 4.589 -4.334 1.00 92.69 189 ARG A C 1
ATOM 1557 O O . ARG A 1 189 ? 4.765 3.935 -3.306 1.00 92.69 189 ARG A O 1
ATOM 1564 N N . LYS A 1 190 ? 5.712 4.159 -5.337 1.00 93.62 190 LYS A N 1
ATOM 1565 C CA . LYS A 1 190 ? 6.425 2.871 -5.299 1.00 93.62 190 LYS A CA 1
ATOM 1566 C C . LYS A 1 190 ? 7.456 2.822 -4.172 1.00 93.62 190 LYS A C 1
ATOM 1568 O O . LYS A 1 190 ? 7.520 1.818 -3.471 1.00 93.62 190 LYS A O 1
ATOM 1573 N N . LEU A 1 191 ? 8.199 3.908 -3.956 1.00 94.38 191 LEU A N 1
ATOM 1574 C CA . LEU A 1 191 ? 9.157 4.019 -2.858 1.00 94.38 191 LEU A CA 1
ATOM 1575 C C . LEU A 1 191 ? 8.466 3.922 -1.490 1.00 94.38 191 LEU A C 1
ATOM 1577 O O . LEU A 1 191 ? 8.907 3.141 -0.652 1.00 94.38 191 LEU A O 1
ATOM 1581 N N . LYS A 1 192 ? 7.357 4.644 -1.271 1.00 93.44 192 LYS A N 1
ATOM 1582 C CA . LYS A 1 192 ? 6.582 4.551 -0.020 1.00 93.44 192 LYS A CA 1
ATOM 1583 C C . LYS A 1 192 ? 6.141 3.113 0.245 1.00 93.44 192 LYS A C 1
ATOM 1585 O O . LYS A 1 192 ? 6.324 2.608 1.348 1.00 93.44 192 LYS A O 1
ATOM 1590 N N . LYS A 1 193 ? 5.619 2.431 -0.777 1.00 92.38 193 LYS A N 1
ATOM 1591 C CA . LYS A 1 193 ? 5.209 1.027 -0.668 1.00 92.38 193 LYS A CA 1
ATOM 1592 C C . LYS A 1 193 ? 6.385 0.103 -0.329 1.00 92.38 193 LYS A C 1
ATOM 1594 O O . LYS A 1 193 ? 6.255 -0.715 0.575 1.00 92.38 193 LYS A O 1
ATOM 1599 N N . ALA A 1 194 ? 7.526 0.275 -0.996 1.00 93.38 194 ALA A N 1
ATOM 1600 C CA . ALA A 1 194 ? 8.734 -0.505 -0.727 1.00 93.38 194 ALA A CA 1
ATOM 1601 C C . ALA A 1 194 ? 9.238 -0.310 0.710 1.00 93.38 194 ALA A C 1
ATOM 1603 O O . ALA A 1 194 ? 9.643 -1.269 1.359 1.00 93.38 194 ALA A O 1
ATOM 1604 N N . LEU A 1 195 ? 9.160 0.914 1.242 1.00 92.88 195 LEU A N 1
ATOM 1605 C CA . LEU A 1 195 ? 9.513 1.193 2.633 1.00 92.88 195 LEU A CA 1
ATOM 1606 C C . LEU A 1 195 ? 8.548 0.520 3.626 1.00 92.88 195 LEU A C 1
ATOM 1608 O O . LEU A 1 195 ? 9.001 -0.006 4.638 1.00 92.88 195 LEU A O 1
ATOM 1612 N N . TYR A 1 196 ? 7.241 0.488 3.345 1.00 92.44 196 TYR A N 1
ATOM 1613 C CA . TYR A 1 196 ? 6.280 -0.262 4.167 1.00 92.44 196 TYR A CA 1
ATOM 1614 C C . TYR A 1 196 ? 6.563 -1.773 4.141 1.00 92.44 196 TYR A C 1
ATOM 1616 O O . TYR A 1 196 ? 6.560 -2.412 5.191 1.00 92.44 196 TYR A O 1
ATOM 1624 N N . GLU A 1 197 ? 6.852 -2.340 2.966 1.00 91.62 197 GLU A N 1
ATOM 1625 C CA . GLU A 1 197 ? 7.201 -3.761 2.818 1.00 91.62 197 GLU A CA 1
ATOM 1626 C C . GLU A 1 197 ? 8.533 -4.106 3.506 1.00 91.62 197 GLU A C 1
ATOM 1628 O O . GLU A 1 197 ? 8.635 -5.149 4.153 1.00 91.62 197 GLU A O 1
ATOM 1633 N N . TYR A 1 198 ? 9.529 -3.216 3.450 1.00 91.62 198 TYR A N 1
ATOM 1634 C CA . TYR A 1 198 ? 10.812 -3.380 4.147 1.00 91.62 198 TYR A CA 1
ATOM 1635 C C . TYR A 1 198 ? 10.658 -3.515 5.672 1.00 91.62 198 TYR A C 1
ATOM 1637 O O . TYR A 1 198 ? 11.485 -4.152 6.323 1.00 91.62 198 TYR A O 1
ATOM 1645 N N . ASN A 1 199 ? 9.584 -2.954 6.236 1.00 90.31 199 ASN A N 1
ATOM 1646 C CA . ASN A 1 199 ? 9.260 -3.025 7.661 1.00 90.31 199 ASN A CA 1
ATOM 1647 C C . ASN A 1 199 ? 8.244 -4.133 7.998 1.00 90.31 199 ASN A C 1
ATOM 1649 O O . ASN A 1 199 ? 7.691 -4.125 9.092 1.00 90.31 199 ASN A O 1
ATOM 1653 N N . SER A 1 200 ? 7.968 -5.072 7.087 1.00 88.06 200 SER A N 1
ATOM 1654 C CA . SER A 1 200 ? 7.085 -6.223 7.342 1.00 88.06 200 SER A CA 1
ATOM 1655 C C . SER A 1 200 ? 7.854 -7.470 7.788 1.00 88.06 200 SER A C 1
ATOM 1657 O O . SER A 1 200 ? 9.004 -7.643 7.405 1.00 88.06 200 SER A O 1
ATOM 1659 N N . ASP A 1 201 ? 7.218 -8.391 8.514 1.00 84.81 201 ASP A N 1
ATOM 1660 C CA . ASP A 1 201 ? 7.848 -9.654 8.954 1.00 84.81 201 ASP A CA 1
ATOM 1661 C C . ASP A 1 201 ? 7.800 -10.773 7.894 1.00 84.81 201 ASP A C 1
ATOM 1663 O O . ASP A 1 201 ? 8.092 -11.933 8.180 1.00 84.81 201 ASP A O 1
ATOM 1667 N N . GLY A 1 202 ? 7.441 -10.455 6.644 1.00 82.25 202 GLY A N 1
ATOM 1668 C CA . GLY A 1 202 ? 7.276 -11.454 5.580 1.00 82.25 202 GLY A CA 1
ATOM 1669 C C . GLY A 1 202 ? 8.575 -12.127 5.112 1.00 82.25 202 GLY A C 1
ATOM 1670 O O . GLY A 1 202 ? 8.520 -13.177 4.474 1.00 82.25 202 GLY A O 1
ATOM 1671 N N . LEU A 1 203 ? 9.733 -11.529 5.406 1.00 86.69 203 LEU A N 1
ATOM 1672 C CA . LEU A 1 203 ? 11.071 -12.017 5.057 1.00 86.69 203 LEU A CA 1
ATOM 1673 C C . LEU A 1 203 ? 12.041 -11.745 6.215 1.00 86.69 203 LEU A C 1
ATOM 1675 O O . LEU A 1 203 ? 11.809 -10.843 7.025 1.00 86.69 203 LEU A O 1
ATOM 1679 N N . ASP A 1 204 ? 13.157 -12.475 6.261 1.00 89.31 204 ASP A N 1
ATOM 1680 C CA . ASP A 1 204 ? 14.271 -12.146 7.155 1.00 89.31 204 ASP A CA 1
ATOM 1681 C C . ASP A 1 204 ? 14.926 -10.798 6.782 1.00 89.31 204 ASP A C 1
ATOM 1683 O O . ASP A 1 204 ? 14.632 -10.196 5.746 1.00 89.31 204 ASP A O 1
ATOM 1687 N N . ALA A 1 205 ? 15.817 -10.286 7.636 1.00 85.69 205 ALA A N 1
ATOM 1688 C CA . ALA A 1 205 ? 16.417 -8.964 7.441 1.00 85.69 205 ALA A CA 1
ATOM 1689 C C . ALA A 1 205 ? 17.136 -8.815 6.085 1.00 85.69 205 ALA A C 1
ATOM 1691 O O . ALA A 1 205 ? 17.049 -7.760 5.452 1.00 85.69 205 ALA A O 1
ATOM 1692 N N . GLN A 1 206 ? 17.807 -9.872 5.616 1.00 85.56 206 GLN A N 1
ATOM 1693 C CA . GLN A 1 206 ? 18.515 -9.860 4.338 1.00 85.56 206 GLN A CA 1
ATOM 1694 C C . GLN A 1 206 ? 17.536 -9.875 3.158 1.00 85.56 206 GLN A C 1
ATOM 1696 O O . GLN A 1 206 ? 17.685 -9.086 2.224 1.00 85.56 206 GLN A O 1
ATOM 1701 N N . GLY A 1 207 ? 16.505 -10.717 3.216 1.00 88.56 207 GLY A N 1
ATOM 1702 C CA . GLY A 1 207 ? 15.450 -10.805 2.216 1.00 88.56 207 GLY A CA 1
ATOM 1703 C C . GLY A 1 207 ? 14.669 -9.500 2.079 1.00 88.56 207 GLY A C 1
ATOM 1704 O O . GLY A 1 207 ? 14.407 -9.071 0.955 1.00 88.56 207 GLY A O 1
ATOM 1705 N N . ARG A 1 208 ? 14.366 -8.816 3.191 1.00 89.38 208 ARG A N 1
ATOM 1706 C CA . ARG A 1 208 ? 13.724 -7.487 3.168 1.00 89.38 208 ARG A CA 1
ATOM 1707 C C . ARG A 1 208 ? 14.586 -6.452 2.463 1.00 89.38 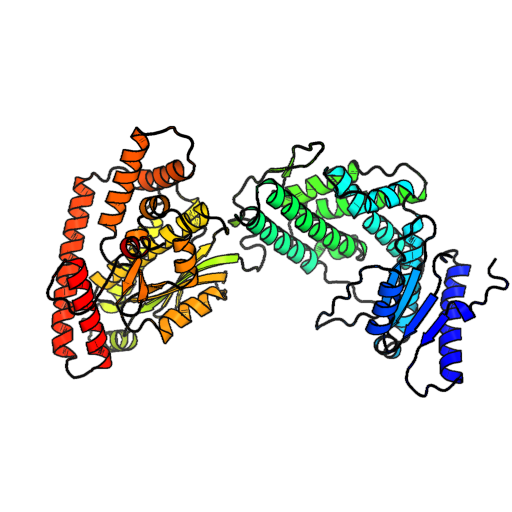208 ARG A C 1
ATOM 1709 O O . ARG A 1 208 ? 14.077 -5.714 1.624 1.00 89.38 208 ARG A O 1
ATOM 1716 N N . LEU A 1 209 ? 15.885 -6.428 2.758 1.00 87.81 209 LEU A N 1
ATOM 1717 C CA . LEU A 1 209 ? 16.828 -5.498 2.136 1.00 87.81 209 LEU A CA 1
ATOM 1718 C C . LEU A 1 209 ? 16.967 -5.749 0.627 1.00 87.81 209 LEU A C 1
ATOM 1720 O O . LEU A 1 209 ? 16.834 -4.816 -0.161 1.00 87.81 209 LEU A O 1
ATOM 1724 N N . ILE A 1 210 ? 17.133 -7.009 0.211 1.00 86.50 210 ILE A N 1
ATOM 1725 C CA . ILE A 1 210 ? 17.189 -7.388 -1.212 1.00 86.50 210 ILE A CA 1
ATOM 1726 C C . ILE A 1 210 ? 15.891 -7.000 -1.927 1.00 86.50 210 ILE A C 1
ATOM 1728 O O . ILE A 1 210 ? 15.925 -6.421 -3.014 1.00 86.50 210 ILE A O 1
ATOM 1732 N N . ARG A 1 211 ? 14.737 -7.287 -1.314 1.00 89.94 211 ARG A N 1
ATOM 1733 C CA . ARG A 1 211 ? 13.429 -6.961 -1.889 1.00 89.94 211 ARG A CA 1
ATOM 1734 C C . ARG A 1 211 ? 13.228 -5.456 -2.036 1.00 89.94 211 ARG A C 1
ATOM 1736 O O . ARG A 1 211 ? 12.723 -5.013 -3.067 1.00 89.94 211 ARG A O 1
ATOM 1743 N N . PHE A 1 212 ? 13.645 -4.682 -1.037 1.00 91.50 212 PHE A N 1
ATOM 1744 C CA . PHE A 1 212 ? 13.630 -3.228 -1.104 1.00 91.50 212 PHE A CA 1
ATOM 1745 C C . PHE A 1 212 ? 14.476 -2.722 -2.278 1.00 91.50 212 PHE A C 1
ATOM 1747 O O . PHE A 1 212 ? 13.998 -1.893 -3.052 1.00 91.50 212 PHE A O 1
ATOM 1754 N N . TRP A 1 213 ? 15.688 -3.256 -2.469 1.00 87.12 213 TRP A N 1
ATOM 1755 C CA . TRP A 1 213 ? 16.552 -2.860 -3.581 1.00 87.12 213 TRP A CA 1
ATOM 1756 C C . TRP A 1 213 ? 15.973 -3.189 -4.947 1.00 87.12 213 TRP A C 1
ATOM 1758 O O . TRP A 1 213 ? 15.965 -2.320 -5.814 1.00 87.12 213 TRP A O 1
ATOM 1768 N N . ASP A 1 214 ? 15.429 -4.390 -5.124 1.00 88.12 214 ASP A N 1
ATOM 1769 C CA . ASP A 1 214 ? 14.738 -4.793 -6.353 1.00 88.12 214 ASP A CA 1
ATOM 1770 C C . ASP A 1 214 ? 13.627 -3.791 -6.723 1.00 88.12 214 ASP A C 1
ATOM 1772 O O . ASP A 1 214 ? 13.581 -3.249 -7.831 1.00 88.12 214 ASP A O 1
ATOM 1776 N N . GLN A 1 215 ? 12.780 -3.437 -5.753 1.00 92.06 215 GLN A N 1
ATOM 1777 C CA . GLN A 1 215 ? 11.695 -2.475 -5.955 1.00 92.06 215 GLN A CA 1
ATOM 1778 C C . GLN A 1 215 ? 12.193 -1.047 -6.188 1.00 92.06 215 GLN A C 1
ATOM 1780 O O . GLN A 1 215 ? 11.647 -0.331 -7.036 1.00 92.06 215 GLN A O 1
ATOM 1785 N N . TYR A 1 216 ? 13.217 -0.622 -5.451 1.00 92.06 216 TYR A N 1
ATOM 1786 C CA . TYR A 1 216 ? 13.808 0.704 -5.574 1.00 92.06 216 TYR A CA 1
ATOM 1787 C C . TYR A 1 216 ? 14.457 0.900 -6.943 1.00 92.06 216 TYR A C 1
ATOM 1789 O O . TYR A 1 216 ? 14.138 1.858 -7.650 1.00 92.06 216 TYR A O 1
ATOM 1797 N N . LEU A 1 217 ? 15.310 -0.042 -7.346 1.00 89.38 217 LEU A N 1
ATOM 1798 C CA . LEU A 1 217 ? 16.017 -0.023 -8.622 1.00 89.38 217 LEU A CA 1
ATOM 1799 C C . LEU A 1 217 ? 15.040 -0.116 -9.784 1.00 89.38 217 LEU A C 1
ATOM 1801 O O . LEU A 1 217 ? 15.144 0.686 -10.703 1.00 89.38 217 LEU A O 1
ATOM 1805 N N . SER A 1 218 ? 14.035 -0.992 -9.710 1.00 90.31 218 SER A N 1
ATOM 1806 C CA . SER A 1 218 ? 12.966 -1.046 -10.714 1.00 90.31 218 SER A CA 1
ATOM 1807 C C . SER A 1 218 ? 12.212 0.287 -10.829 1.00 90.31 218 SER A C 1
ATOM 1809 O O . SER A 1 218 ? 11.842 0.717 -11.923 1.00 90.31 218 SER A O 1
ATOM 1811 N N . SER A 1 219 ? 11.993 0.981 -9.711 1.00 92.62 219 SER A N 1
ATOM 1812 C CA . SER A 1 219 ? 11.302 2.275 -9.705 1.00 92.62 219 SER A CA 1
ATOM 1813 C C . SER A 1 219 ? 12.155 3.399 -10.293 1.00 92.62 219 SER A C 1
ATOM 1815 O O . SER A 1 219 ? 11.631 4.208 -11.059 1.00 92.62 219 SER A O 1
ATOM 1817 N N . ILE A 1 220 ? 13.450 3.440 -9.963 1.00 93.19 220 ILE A N 1
ATOM 1818 C CA . ILE A 1 220 ? 14.425 4.366 -10.554 1.00 93.19 220 ILE A CA 1
ATOM 1819 C C . ILE A 1 220 ? 14.593 4.090 -12.050 1.00 93.19 220 ILE A C 1
ATOM 1821 O O . ILE A 1 220 ? 14.588 5.031 -12.839 1.00 93.19 220 ILE A O 1
ATOM 1825 N N . ASP A 1 221 ? 14.703 2.824 -12.444 1.00 92.44 221 ASP A N 1
ATOM 1826 C CA . ASP A 1 221 ? 14.868 2.409 -13.836 1.00 92.44 221 ASP A CA 1
ATOM 1827 C C . ASP A 1 221 ? 13.711 2.904 -14.704 1.00 92.44 221 ASP A C 1
ATOM 1829 O O . ASP A 1 221 ? 13.919 3.634 -15.674 1.00 92.44 221 ASP A O 1
ATOM 1833 N N . VAL A 1 222 ? 12.473 2.637 -14.277 1.00 90.31 222 VAL A N 1
ATOM 1834 C CA . VAL A 1 222 ? 11.278 3.150 -14.960 1.00 90.31 222 VAL A CA 1
ATOM 1835 C C . VAL A 1 222 ? 11.266 4.680 -15.000 1.00 90.31 222 VAL A C 1
ATOM 1837 O O . VAL A 1 222 ? 10.937 5.251 -16.037 1.00 90.31 222 VAL A O 1
ATOM 1840 N N . LEU A 1 223 ? 11.615 5.358 -13.901 1.00 92.31 223 LEU A N 1
ATOM 1841 C CA . LEU A 1 223 ? 11.636 6.821 -13.855 1.00 92.31 223 LEU A CA 1
ATOM 1842 C C . LEU A 1 223 ? 12.616 7.400 -14.884 1.00 92.31 223 LEU A C 1
ATOM 1844 O O . LEU A 1 223 ? 12.217 8.229 -15.701 1.00 92.31 223 LEU A O 1
ATOM 1848 N N . PHE A 1 224 ? 13.878 6.969 -14.867 1.00 93.69 224 PHE A N 1
ATOM 1849 C CA . PHE A 1 224 ? 14.905 7.553 -15.729 1.00 93.69 224 PHE A CA 1
ATOM 1850 C C . PHE A 1 224 ? 14.770 7.131 -17.187 1.00 93.69 224 PHE A C 1
ATOM 1852 O O . PHE A 1 224 ? 14.968 7.983 -18.049 1.00 93.69 224 PHE A O 1
ATOM 1859 N N . LEU A 1 225 ? 14.327 5.906 -17.491 1.00 91.00 225 LEU A N 1
ATOM 1860 C CA . LEU A 1 225 ? 13.980 5.533 -18.868 1.00 91.00 225 LEU A CA 1
ATOM 1861 C C . LEU A 1 225 ? 12.927 6.477 -19.454 1.00 91.00 225 LEU A C 1
ATOM 1863 O O . LEU A 1 225 ? 13.090 6.949 -20.575 1.00 91.00 225 LEU A O 1
ATOM 1867 N N . ARG A 1 226 ? 11.884 6.820 -18.685 1.00 87.88 226 ARG A N 1
ATOM 1868 C CA . ARG A 1 226 ? 10.855 7.768 -19.139 1.00 87.88 226 ARG A CA 1
ATOM 1869 C C . ARG A 1 226 ? 11.358 9.201 -19.229 1.00 87.88 226 ARG A C 1
ATOM 1871 O O . ARG A 1 226 ? 10.984 9.903 -20.159 1.00 87.88 226 ARG A O 1
ATOM 1878 N N . LEU A 1 227 ? 12.201 9.641 -18.297 1.00 88.88 227 LEU A N 1
ATOM 1879 C CA . LEU A 1 227 ? 12.768 10.991 -18.343 1.00 88.88 227 LEU A CA 1
ATOM 1880 C C . LEU A 1 227 ? 13.735 11.181 -19.516 1.00 88.88 227 LEU A C 1
ATOM 1882 O O . LEU A 1 227 ? 13.785 12.274 -20.064 1.00 88.88 227 LEU A O 1
ATOM 1886 N N . ILE A 1 228 ? 14.465 10.138 -19.924 1.00 91.00 228 ILE A N 1
ATOM 1887 C CA . ILE A 1 228 ? 15.338 10.171 -21.109 1.00 91.00 228 ILE A CA 1
ATOM 1888 C C . ILE A 1 228 ? 14.527 10.363 -22.397 1.00 91.00 228 ILE A C 1
ATOM 1890 O O . ILE A 1 228 ? 15.005 10.997 -23.334 1.00 91.00 228 ILE A O 1
ATOM 1894 N N . GLU A 1 229 ? 13.309 9.823 -22.463 1.00 84.25 229 GLU A N 1
ATOM 1895 C CA . GLU A 1 229 ? 12.440 9.940 -23.642 1.00 84.25 229 GLU A CA 1
ATOM 1896 C C . GLU A 1 229 ? 11.844 11.347 -23.823 1.00 84.25 229 GLU A C 1
ATOM 1898 O O . GLU A 1 229 ? 11.313 11.651 -24.895 1.00 84.25 229 GLU A O 1
ATOM 1903 N N . ILE A 1 230 ? 11.941 12.209 -22.808 1.00 82.75 230 ILE A N 1
ATOM 1904 C CA . ILE A 1 230 ? 11.358 13.553 -22.788 1.00 82.75 230 ILE A CA 1
ATOM 1905 C C . ILE A 1 230 ? 12.478 14.600 -22.841 1.00 82.75 230 ILE A C 1
ATOM 1907 O O . ILE A 1 230 ? 13.543 14.415 -22.254 1.00 82.75 230 ILE A O 1
ATOM 1911 N N . ASP A 1 231 ? 12.231 15.741 -23.491 1.00 78.12 231 ASP A N 1
ATOM 1912 C CA . ASP A 1 231 ? 13.114 16.900 -23.346 1.00 78.12 231 ASP A CA 1
ATOM 1913 C C . ASP A 1 231 ? 12.923 17.525 -21.957 1.00 78.12 231 ASP A C 1
ATOM 1915 O O . ASP A 1 231 ? 12.099 18.418 -21.737 1.00 78.12 231 ASP A O 1
ATOM 1919 N N . LEU A 1 232 ? 13.686 17.015 -20.988 1.00 77.50 232 LEU A N 1
ATOM 1920 C CA . LEU A 1 232 ? 13.601 17.455 -19.600 1.00 77.50 232 LEU A CA 1
ATOM 1921 C C . LEU A 1 232 ? 13.867 18.961 -19.457 1.00 77.50 232 LEU A C 1
ATOM 1923 O O . LEU A 1 232 ? 13.340 19.574 -18.534 1.00 77.50 232 LEU A O 1
ATOM 1927 N N . SER A 1 233 ? 14.642 19.573 -20.358 1.00 74.69 233 SER A N 1
ATOM 1928 C CA . SER A 1 233 ? 14.957 21.003 -20.285 1.00 74.69 233 SER A CA 1
ATOM 1929 C C . SER A 1 233 ? 13.732 21.892 -20.524 1.00 74.69 233 SER A C 1
ATOM 1931 O O . SER A 1 233 ? 13.605 22.945 -19.892 1.00 74.69 233 SER A O 1
ATOM 1933 N N . GLU A 1 234 ? 12.795 21.439 -21.359 1.00 75.44 234 GLU A N 1
ATOM 1934 C CA . GLU A 1 234 ? 11.546 22.147 -21.641 1.00 75.44 234 GLU A CA 1
ATOM 1935 C C . GLU A 1 234 ? 10.507 21.918 -20.537 1.00 75.44 234 GLU A C 1
ATOM 1937 O O . GLU A 1 234 ? 9.805 22.852 -20.139 1.00 75.44 234 GLU A O 1
ATOM 1942 N N . VAL A 1 235 ? 10.447 20.700 -19.987 1.00 79.25 235 VAL A N 1
ATOM 1943 C CA . VAL A 1 235 ? 9.341 20.286 -19.110 1.00 79.25 235 VAL A CA 1
ATOM 1944 C C . VAL A 1 235 ? 9.666 20.256 -17.614 1.00 79.25 235 VAL A C 1
ATOM 1946 O O . VAL A 1 235 ? 8.778 20.008 -16.799 1.00 79.25 235 VAL A O 1
ATOM 1949 N N . ILE A 1 236 ? 10.908 20.537 -17.196 1.00 82.00 236 ILE A N 1
ATOM 1950 C CA . ILE A 1 236 ? 11.305 20.502 -15.772 1.00 82.00 236 ILE A CA 1
ATOM 1951 C C . ILE A 1 236 ? 10.411 21.384 -14.883 1.00 82.00 236 ILE A C 1
ATOM 1953 O O . ILE A 1 236 ? 10.162 21.063 -13.720 1.00 82.00 236 ILE A O 1
ATOM 1957 N N . LYS A 1 237 ? 9.886 22.485 -15.438 1.00 82.44 237 LYS A N 1
ATOM 1958 C CA . LYS A 1 237 ? 8.985 23.411 -14.735 1.00 82.44 237 LYS A CA 1
ATOM 1959 C C . LYS A 1 237 ? 7.625 22.785 -14.411 1.00 82.44 237 LYS A C 1
ATOM 1961 O O . LYS A 1 237 ? 6.982 23.222 -13.462 1.00 82.44 237 LYS A O 1
ATOM 1966 N N . GLU A 1 238 ? 7.206 21.774 -15.166 1.00 82.69 238 GLU A N 1
ATOM 1967 C CA . GLU A 1 238 ? 5.942 21.053 -14.976 1.00 82.69 238 GLU A CA 1
ATOM 1968 C C . GLU A 1 238 ? 6.033 19.988 -13.872 1.00 82.69 238 GLU A C 1
ATOM 1970 O O . GLU A 1 238 ? 5.012 19.541 -13.339 1.00 82.69 238 GLU A O 1
ATOM 1975 N N . ILE A 1 239 ? 7.247 19.579 -13.485 1.00 83.38 239 ILE A N 1
ATOM 1976 C CA . ILE A 1 239 ? 7.455 18.653 -12.370 1.00 83.38 239 ILE A CA 1
ATOM 1977 C C . ILE A 1 239 ? 7.146 19.382 -11.057 1.00 83.38 239 ILE A C 1
ATOM 1979 O O . ILE A 1 239 ? 7.833 20.327 -10.662 1.00 83.38 239 ILE A O 1
ATOM 1983 N N . LYS A 1 240 ? 6.100 18.931 -10.361 1.00 82.81 240 LYS A N 1
ATOM 1984 C CA . LYS A 1 240 ? 5.653 19.498 -9.082 1.00 82.81 240 LYS A CA 1
ATOM 1985 C C . LYS A 1 240 ? 6.483 18.949 -7.916 1.00 82.81 240 LYS A C 1
ATOM 1987 O O . LYS A 1 240 ? 6.027 18.075 -7.190 1.00 82.81 240 LYS A O 1
ATOM 1992 N N . ASP A 1 241 ? 7.700 19.462 -7.759 1.00 86.88 241 ASP A N 1
ATOM 1993 C CA . ASP A 1 241 ? 8.593 19.157 -6.633 1.00 86.88 241 ASP A CA 1
ATOM 1994 C C . ASP A 1 241 ? 9.504 20.353 -6.301 1.00 86.88 241 ASP A C 1
ATOM 1996 O O . ASP A 1 241 ? 9.474 21.379 -6.990 1.00 86.88 241 ASP A O 1
ATOM 2000 N N . ASN A 1 242 ? 10.314 20.228 -5.251 1.00 86.56 242 ASN A N 1
ATOM 2001 C CA . ASN A 1 242 ? 11.290 21.232 -4.855 1.00 86.56 242 ASN A CA 1
ATOM 2002 C C . ASN A 1 242 ? 12.467 21.323 -5.853 1.00 86.56 242 ASN A C 1
ATOM 2004 O O . ASN A 1 242 ? 12.773 20.391 -6.603 1.00 86.56 242 ASN A O 1
ATOM 2008 N N . GLU A 1 243 ? 13.147 22.472 -5.863 1.00 89.12 243 GLU A N 1
ATOM 2009 C CA . GLU A 1 243 ? 14.243 22.742 -6.807 1.00 89.12 243 GLU A CA 1
ATOM 2010 C C . GLU A 1 243 ? 15.461 21.828 -6.599 1.00 89.12 243 GLU A C 1
ATOM 2012 O O . GLU A 1 243 ? 16.177 21.521 -7.555 1.00 89.12 243 GLU A O 1
ATOM 2017 N N . ILE A 1 244 ? 15.674 21.333 -5.377 1.00 90.88 244 ILE A N 1
ATOM 2018 C CA . ILE A 1 244 ? 16.760 20.396 -5.059 1.00 90.88 244 ILE A CA 1
ATOM 2019 C C . ILE A 1 244 ? 16.524 19.061 -5.787 1.00 90.88 244 ILE A C 1
ATOM 2021 O O . ILE A 1 244 ? 17.413 18.558 -6.480 1.00 90.88 244 ILE A O 1
ATOM 2025 N N . CYS A 1 245 ? 15.302 18.529 -5.718 1.00 90.44 245 CYS A N 1
ATOM 2026 C CA . CYS A 1 245 ? 14.901 17.310 -6.407 1.00 90.44 245 CYS A CA 1
ATOM 2027 C C . CYS A 1 245 ? 15.038 17.472 -7.925 1.00 90.44 245 CYS A C 1
ATOM 2029 O O . CYS A 1 245 ? 15.668 16.637 -8.577 1.00 90.44 245 CYS A O 1
ATOM 2031 N N . LYS A 1 246 ? 14.537 18.576 -8.493 1.00 90.88 246 LYS A N 1
ATOM 2032 C CA . LYS A 1 246 ? 14.683 18.873 -9.932 1.00 90.88 246 LYS A CA 1
ATOM 2033 C C . LYS A 1 246 ? 16.147 18.922 -10.370 1.00 90.88 246 LYS A C 1
ATOM 2035 O O . LYS A 1 246 ? 16.506 18.330 -11.387 1.00 90.88 246 LYS A O 1
ATOM 2040 N N . THR A 1 247 ? 17.000 19.568 -9.578 1.00 92.56 247 THR A N 1
ATOM 2041 C CA . THR A 1 247 ? 18.441 19.660 -9.849 1.00 92.56 247 THR A CA 1
ATOM 2042 C C . THR A 1 247 ? 19.093 18.278 -9.869 1.00 92.56 247 THR A C 1
ATOM 2044 O O . THR A 1 247 ? 19.867 17.972 -10.777 1.00 92.56 247 THR A O 1
ATOM 2047 N N . SER A 1 248 ? 18.745 17.408 -8.918 1.00 94.62 248 SER A N 1
ATOM 2048 C CA . SER A 1 248 ? 19.282 16.043 -8.877 1.00 94.62 248 SER A CA 1
ATOM 2049 C C . SER A 1 248 ? 18.824 15.171 -10.055 1.00 94.62 248 SER A C 1
ATOM 2051 O O . SER A 1 248 ? 19.629 14.410 -10.585 1.00 94.62 248 SER A O 1
ATOM 2053 N N . LEU A 1 249 ? 17.579 15.327 -10.532 1.00 93.31 249 LEU A N 1
ATOM 2054 C CA . LEU A 1 249 ? 17.082 14.633 -11.727 1.00 93.31 249 LEU A CA 1
ATOM 2055 C C . LEU A 1 249 ? 17.913 15.008 -12.959 1.00 93.31 249 LEU A C 1
ATOM 2057 O O . LEU A 1 249 ? 18.388 14.131 -13.680 1.00 93.31 249 LEU A O 1
ATOM 2061 N N . ILE A 1 250 ? 18.140 16.311 -13.159 1.00 92.75 250 ILE A N 1
ATOM 2062 C CA . ILE A 1 250 ? 18.983 16.825 -14.246 1.00 92.75 250 ILE A CA 1
ATOM 2063 C C . ILE A 1 250 ? 20.409 16.285 -14.121 1.00 92.75 250 ILE A C 1
ATOM 2065 O O . ILE A 1 250 ? 21.010 15.895 -15.122 1.00 92.75 250 ILE A O 1
ATOM 2069 N N . LYS A 1 251 ? 20.955 16.236 -12.901 1.00 95.69 251 LYS A N 1
ATOM 2070 C CA . LYS A 1 251 ? 22.295 15.697 -12.658 1.00 95.69 251 LYS A CA 1
ATOM 2071 C C . LYS A 1 251 ? 22.397 14.235 -13.092 1.00 95.69 251 LYS A C 1
ATOM 2073 O O . LYS A 1 251 ? 23.317 13.908 -13.832 1.00 95.69 251 LYS A O 1
ATOM 2078 N N . VAL A 1 252 ? 21.438 13.385 -12.721 1.00 96.62 252 VAL A N 1
ATOM 2079 C CA . VAL A 1 252 ? 21.431 11.975 -13.146 1.00 96.62 252 VAL A CA 1
ATOM 2080 C C . VAL A 1 252 ? 21.363 11.855 -14.674 1.00 96.62 252 VAL A C 1
ATOM 2082 O O . VAL A 1 252 ? 22.173 11.139 -15.257 1.00 96.62 252 VAL A O 1
ATOM 2085 N N . ILE A 1 253 ? 20.479 12.604 -15.345 1.00 95.44 253 ILE A N 1
ATOM 2086 C CA . ILE A 1 253 ? 20.387 12.602 -16.818 1.00 95.44 253 ILE A CA 1
ATOM 2087 C C . ILE A 1 253 ? 21.702 13.057 -17.476 1.00 95.44 253 ILE A C 1
ATOM 2089 O O . ILE A 1 253 ? 22.147 12.460 -18.457 1.00 95.44 253 ILE A O 1
ATOM 2093 N N . ASN A 1 254 ? 22.364 14.078 -16.926 1.00 95.94 254 ASN A N 1
ATOM 2094 C CA . ASN A 1 254 ? 23.655 14.546 -17.431 1.00 95.94 254 ASN A CA 1
ATOM 2095 C C . ASN A 1 254 ? 24.764 13.497 -17.279 1.00 95.94 254 ASN A C 1
ATOM 2097 O O . ASN A 1 254 ? 25.584 13.354 -18.188 1.00 95.94 254 ASN A O 1
ATOM 2101 N N . GLU A 1 255 ? 24.786 12.751 -16.173 1.00 97.88 255 GLU A N 1
ATOM 2102 C CA . GLU A 1 255 ? 25.748 11.660 -15.986 1.00 97.88 255 GLU A CA 1
ATOM 2103 C C . GLU A 1 255 ? 25.462 10.476 -16.919 1.00 97.88 255 GLU A C 1
ATOM 2105 O O . GLU A 1 255 ? 26.397 9.890 -17.464 1.00 97.88 255 GLU A O 1
ATOM 2110 N N . ILE A 1 256 ? 24.188 10.177 -17.202 1.00 97.25 256 ILE A N 1
ATOM 2111 C CA . ILE A 1 256 ? 23.801 9.192 -18.227 1.00 97.25 256 ILE A CA 1
ATOM 2112 C C . ILE A 1 256 ? 24.311 9.629 -19.604 1.00 97.25 256 ILE A C 1
ATOM 2114 O O . ILE A 1 256 ? 24.903 8.822 -20.324 1.00 97.25 256 ILE A O 1
ATOM 2118 N N . ARG A 1 257 ? 24.150 10.909 -19.966 1.00 96.12 257 ARG A N 1
ATOM 2119 C CA . ARG A 1 257 ? 24.707 11.465 -21.210 1.00 96.12 257 ARG A CA 1
ATOM 2120 C C . ARG A 1 257 ? 26.227 11.301 -21.261 1.00 96.12 257 ARG A C 1
ATOM 2122 O O . ARG A 1 257 ? 26.741 10.782 -22.247 1.00 96.12 257 ARG A O 1
ATOM 2129 N N . CYS A 1 258 ? 26.935 11.696 -20.202 1.00 96.81 258 CYS A N 1
ATOM 2130 C CA . CYS A 1 258 ? 28.395 11.585 -20.112 1.00 96.81 258 CYS A CA 1
ATOM 2131 C C . CYS A 1 258 ? 28.868 10.132 -20.286 1.00 96.81 258 CYS A C 1
ATOM 2133 O O . CYS A 1 258 ? 29.772 9.854 -21.077 1.00 96.81 258 CYS A O 1
ATOM 2135 N N . LEU A 1 259 ? 28.217 9.186 -19.605 1.00 97.44 259 LEU A N 1
ATOM 2136 C CA . LEU A 1 259 ? 28.512 7.759 -19.732 1.00 97.44 259 LEU A CA 1
ATOM 2137 C C . LEU A 1 259 ? 28.234 7.240 -21.151 1.00 97.44 259 LEU A C 1
ATOM 2139 O O . LEU A 1 259 ? 29.027 6.476 -21.700 1.00 97.44 259 LEU A O 1
ATOM 2143 N N . THR A 1 260 ? 27.155 7.707 -21.778 1.00 97.00 260 THR A N 1
ATOM 2144 C CA . THR A 1 260 ? 26.815 7.366 -23.168 1.00 97.00 260 THR A CA 1
ATOM 2145 C C . THR A 1 260 ? 27.878 7.874 -24.148 1.00 97.00 260 THR A C 1
ATOM 2147 O O . THR A 1 260 ? 28.296 7.145 -25.046 1.00 97.00 260 THR A O 1
ATOM 2150 N N . GLU A 1 261 ? 28.374 9.098 -23.965 1.00 96.06 261 GLU A N 1
ATOM 2151 C CA . GLU A 1 261 ? 29.450 9.665 -24.788 1.00 96.06 261 GLU A CA 1
ATOM 2152 C C . GLU A 1 261 ? 30.770 8.898 -24.642 1.00 96.06 261 GLU A C 1
ATOM 2154 O O . GLU A 1 261 ? 31.464 8.688 -25.637 1.00 96.06 261 GLU A O 1
ATOM 2159 N N . LYS A 1 262 ? 31.104 8.444 -23.428 1.00 95.56 262 LYS A N 1
ATOM 2160 C CA . LYS A 1 262 ? 32.256 7.560 -23.186 1.00 95.56 262 LYS A CA 1
ATOM 2161 C C . LYS A 1 262 ? 32.118 6.238 -23.942 1.00 95.56 262 LYS A C 1
ATOM 2163 O O . LYS A 1 262 ? 33.054 5.825 -24.623 1.00 95.56 262 LYS A O 1
ATOM 2168 N N . CYS A 1 263 ? 30.934 5.619 -23.898 1.00 95.19 263 CYS A N 1
ATOM 2169 C CA . CYS A 1 263 ? 30.642 4.393 -24.648 1.00 95.19 263 CYS A CA 1
ATOM 2170 C C . CYS A 1 263 ? 30.887 4.574 -26.153 1.00 95.19 263 CYS A C 1
ATOM 2172 O O . CYS A 1 263 ? 31.531 3.742 -26.786 1.00 95.19 263 CYS A O 1
ATOM 2174 N N . LEU A 1 264 ? 30.430 5.695 -26.719 1.00 94.38 264 LEU A N 1
ATOM 2175 C CA . LEU A 1 264 ? 30.615 6.017 -28.138 1.00 94.38 264 LEU A CA 1
ATOM 2176 C C . LEU A 1 264 ? 32.084 6.224 -28.530 1.00 94.38 264 LEU A C 1
ATOM 2178 O O . LEU A 1 264 ? 32.453 5.943 -29.669 1.00 94.38 264 LEU A O 1
ATOM 2182 N N . LYS A 1 265 ? 32.921 6.706 -27.606 1.00 94.50 265 LYS A N 1
ATOM 2183 C CA . LYS A 1 265 ? 34.369 6.883 -27.810 1.00 94.50 265 LYS A CA 1
ATOM 2184 C C . LYS A 1 265 ? 35.172 5.596 -27.599 1.00 94.50 265 LYS A C 1
ATOM 2186 O O . LYS A 1 265 ? 36.354 5.570 -27.929 1.00 94.50 265 LYS A O 1
ATOM 2191 N N . GLY A 1 266 ? 34.544 4.537 -27.081 1.00 90.62 266 GLY A N 1
ATOM 2192 C CA . GLY A 1 266 ? 35.231 3.307 -26.684 1.00 90.62 266 GLY A CA 1
ATOM 2193 C C . GLY A 1 266 ? 36.023 3.442 -25.379 1.00 90.62 266 GLY A C 1
ATOM 2194 O O . GLY A 1 266 ? 36.933 2.649 -25.141 1.00 90.62 266 GLY A O 1
ATOM 2195 N N . ASP A 1 267 ? 35.692 4.435 -24.548 1.00 91.31 267 ASP A N 1
ATOM 2196 C CA . ASP A 1 267 ? 36.306 4.643 -23.235 1.00 91.31 267 ASP A CA 1
ATOM 2197 C C . ASP A 1 267 ? 35.808 3.606 -22.206 1.00 91.31 267 ASP A C 1
ATOM 2199 O O . ASP A 1 267 ? 34.886 2.821 -22.451 1.00 91.31 267 ASP A O 1
ATOM 2203 N N . THR A 1 268 ? 36.408 3.606 -21.012 1.00 89.50 268 THR A N 1
ATOM 2204 C CA . THR A 1 268 ? 36.006 2.715 -19.918 1.00 89.50 268 THR A CA 1
ATOM 2205 C C . THR A 1 268 ? 34.572 2.991 -19.447 1.00 89.50 268 THR A C 1
ATOM 2207 O O . THR A 1 268 ? 34.179 4.135 -19.198 1.00 89.50 268 THR A O 1
ATOM 2210 N N . PHE A 1 269 ? 33.789 1.920 -19.272 1.00 92.25 269 PHE A N 1
ATOM 2211 C CA . PHE A 1 269 ? 32.447 1.989 -18.686 1.00 92.25 269 PHE A CA 1
ATOM 2212 C C . PHE A 1 269 ? 32.543 2.094 -17.158 1.00 92.25 269 PHE A C 1
ATOM 2214 O O . PHE A 1 269 ? 32.451 1.096 -16.441 1.00 92.25 269 PHE A O 1
ATOM 2221 N N . ASP A 1 270 ? 32.793 3.307 -16.673 1.00 92.38 270 ASP A N 1
ATOM 2222 C CA . ASP A 1 270 ? 32.857 3.635 -15.250 1.00 92.38 270 ASP A CA 1
ATOM 2223 C C . ASP A 1 270 ? 31.630 4.447 -14.810 1.00 92.38 270 ASP A C 1
ATOM 2225 O O . ASP A 1 270 ? 31.303 5.477 -15.406 1.00 92.38 270 ASP A O 1
ATOM 2229 N N . VAL A 1 271 ? 30.978 3.996 -13.737 1.00 94.50 271 VAL A N 1
ATOM 2230 C CA . VAL A 1 271 ? 29.721 4.561 -13.229 1.00 94.50 271 VAL A CA 1
ATOM 2231 C C . VAL A 1 271 ? 29.891 5.382 -11.949 1.00 94.50 271 VAL A C 1
ATOM 2233 O O . VAL A 1 271 ? 28.886 5.744 -11.343 1.00 94.50 271 VAL A O 1
ATOM 2236 N N . ILE A 1 272 ? 31.118 5.703 -11.515 1.00 94.81 272 ILE A N 1
ATOM 2237 C CA . ILE A 1 272 ? 31.364 6.430 -10.251 1.00 94.81 272 ILE A CA 1
ATOM 2238 C C . ILE A 1 272 ? 30.544 7.728 -10.158 1.00 94.81 272 ILE A C 1
ATOM 2240 O O . ILE A 1 272 ? 29.851 7.948 -9.164 1.00 94.81 272 ILE A O 1
ATOM 2244 N N . ALA A 1 273 ? 30.575 8.572 -11.193 1.00 96.56 273 ALA A N 1
ATOM 2245 C CA . ALA A 1 273 ? 29.847 9.844 -11.190 1.00 96.56 273 ALA A CA 1
ATOM 2246 C C . ALA A 1 273 ? 28.319 9.642 -11.172 1.00 96.56 273 ALA A C 1
ATOM 2248 O O . ALA A 1 273 ? 27.610 10.298 -10.405 1.00 96.56 273 ALA A O 1
ATOM 2249 N N . LEU A 1 274 ? 27.819 8.663 -11.934 1.00 96.94 274 LEU A N 1
ATOM 2250 C CA . LEU A 1 274 ? 26.402 8.299 -11.951 1.00 96.94 274 LEU A CA 1
ATOM 2251 C C . LEU A 1 274 ? 25.941 7.739 -10.593 1.00 96.94 274 LEU A C 1
ATOM 2253 O O . LEU A 1 274 ? 24.874 8.108 -10.104 1.00 96.94 274 LEU A O 1
ATOM 2257 N N . LYS A 1 275 ? 26.772 6.919 -9.936 1.00 94.81 275 LYS A N 1
ATOM 2258 C CA . LYS A 1 275 ? 26.540 6.401 -8.578 1.00 94.81 275 LYS A CA 1
ATOM 2259 C C . LYS A 1 275 ? 26.396 7.539 -7.564 1.00 94.81 275 LYS A C 1
ATOM 2261 O O . LYS A 1 275 ? 25.488 7.506 -6.735 1.00 94.81 275 LYS A O 1
ATOM 2266 N N . ILE A 1 276 ? 27.244 8.568 -7.649 1.00 95.38 276 ILE A N 1
ATOM 2267 C CA . ILE A 1 276 ? 27.150 9.768 -6.799 1.00 95.38 276 ILE A CA 1
ATOM 2268 C C . ILE A 1 276 ? 25.845 10.530 -7.073 1.00 95.38 276 ILE A C 1
ATOM 2270 O O . ILE A 1 276 ? 25.134 10.873 -6.130 1.00 95.38 276 ILE A O 1
ATOM 2274 N N . ALA A 1 277 ? 25.486 10.742 -8.342 1.00 96.88 277 ALA A N 1
ATOM 2275 C CA . ALA A 1 277 ? 24.243 11.426 -8.701 1.00 96.88 277 ALA A CA 1
ATOM 2276 C C . ALA A 1 277 ? 22.993 10.682 -8.192 1.00 96.88 277 ALA A C 1
ATOM 2278 O O . ALA A 1 277 ? 22.069 11.310 -7.676 1.00 96.88 277 ALA A O 1
ATOM 2279 N N . ILE A 1 278 ? 22.980 9.346 -8.263 1.00 95.12 278 ILE A N 1
ATOM 2280 C CA . ILE A 1 278 ? 21.891 8.518 -7.722 1.00 95.12 278 ILE A CA 1
ATOM 2281 C C . ILE A 1 278 ? 21.817 8.625 -6.198 1.00 95.12 278 ILE A C 1
ATOM 2283 O O . ILE A 1 278 ? 20.715 8.724 -5.657 1.00 95.12 278 ILE A O 1
ATOM 2287 N N . ARG A 1 279 ? 22.952 8.650 -5.486 1.00 93.94 279 ARG A N 1
ATOM 2288 C CA . ARG A 1 279 ? 22.968 8.874 -4.029 1.00 93.94 279 ARG A CA 1
ATOM 2289 C C . ARG A 1 279 ? 22.344 10.211 -3.648 1.00 93.94 279 ARG A C 1
ATOM 2291 O O . ARG A 1 279 ? 21.517 10.253 -2.744 1.00 93.94 279 ARG A O 1
ATOM 2298 N N . GLU A 1 280 ? 22.706 11.279 -4.352 1.00 95.06 280 GLU A N 1
ATOM 2299 C CA . GLU A 1 280 ? 22.136 12.609 -4.121 1.00 95.06 280 GLU A CA 1
ATOM 2300 C C . GLU A 1 280 ? 20.632 12.644 -4.419 1.00 95.06 280 GLU A C 1
ATOM 2302 O O . GLU A 1 280 ? 19.861 13.152 -3.609 1.00 95.06 280 GLU A O 1
ATOM 2307 N N . PHE A 1 281 ? 20.201 12.038 -5.531 1.00 95.62 281 PHE A N 1
ATOM 2308 C CA . PHE A 1 281 ? 18.781 11.894 -5.860 1.00 95.62 281 PHE A CA 1
ATOM 2309 C C . PHE A 1 281 ? 18.015 11.143 -4.760 1.00 95.62 281 PHE A C 1
ATOM 2311 O O . PHE A 1 281 ? 16.972 11.610 -4.309 1.00 95.62 281 PHE A O 1
ATOM 2318 N N . SER A 1 282 ? 18.562 10.021 -4.282 1.00 93.56 282 SER A N 1
ATOM 2319 C CA . SER A 1 282 ? 17.984 9.209 -3.197 1.00 93.56 282 SER A CA 1
ATOM 2320 C C . SER A 1 282 ? 17.883 10.000 -1.884 1.00 93.56 282 SER A C 1
ATOM 2322 O O . SER A 1 282 ? 16.863 9.955 -1.188 1.00 93.56 282 SER A O 1
ATOM 2324 N N . GLY A 1 283 ? 18.921 10.784 -1.575 1.00 92.62 283 GLY A N 1
ATOM 2325 C CA . GLY A 1 283 ? 19.012 11.613 -0.374 1.00 92.62 283 GLY A CA 1
ATOM 2326 C C . GLY A 1 283 ? 17.930 12.691 -0.281 1.00 92.62 283 GLY A C 1
ATOM 2327 O O . GLY A 1 283 ? 17.497 13.007 0.825 1.00 92.62 283 GLY A O 1
ATOM 2328 N N . ASN A 1 284 ? 17.407 13.180 -1.411 1.00 92.31 284 ASN A N 1
ATOM 2329 C CA . ASN A 1 284 ? 16.287 14.136 -1.428 1.00 92.31 284 ASN A CA 1
ATOM 2330 C C . ASN A 1 284 ? 15.005 13.580 -0.810 1.00 92.31 284 ASN A C 1
ATOM 2332 O O . ASN A 1 284 ? 14.139 14.338 -0.379 1.00 92.31 284 ASN A O 1
ATOM 2336 N N . PHE A 1 285 ? 14.883 12.256 -0.764 1.00 91.06 285 PHE A N 1
ATOM 2337 C CA . PHE A 1 285 ? 13.754 11.571 -0.152 1.00 91.06 285 PHE A CA 1
ATOM 2338 C C . PHE A 1 285 ? 14.071 11.071 1.256 1.00 91.06 285 PHE A C 1
ATOM 2340 O O . PHE A 1 285 ? 13.218 10.418 1.848 1.00 91.06 285 PHE A O 1
ATOM 2347 N N . HIS A 1 286 ? 15.249 11.400 1.801 1.00 90.50 286 HIS A N 1
ATOM 2348 C CA . HIS A 1 286 ? 15.800 10.867 3.050 1.00 90.50 286 HIS A CA 1
ATOM 2349 C C . HIS A 1 286 ? 16.089 9.358 3.014 1.00 90.50 286 HIS A C 1
ATOM 2351 O O . HIS A 1 286 ? 16.068 8.692 4.043 1.00 90.50 286 HIS A O 1
ATOM 2357 N N . VAL A 1 287 ? 16.388 8.824 1.827 1.00 89.81 287 VAL A N 1
ATOM 2358 C CA . VAL A 1 287 ? 16.855 7.445 1.650 1.00 89.81 287 VAL A CA 1
ATOM 2359 C C . VAL A 1 287 ? 18.355 7.488 1.385 1.00 89.81 287 VAL A C 1
ATOM 2361 O O . VAL A 1 287 ? 18.794 7.692 0.252 1.00 89.81 287 VAL A O 1
ATOM 2364 N N . PHE A 1 288 ? 19.158 7.346 2.439 1.00 88.94 288 PHE A N 1
ATOM 2365 C CA . PHE A 1 288 ? 20.613 7.405 2.317 1.00 88.94 288 PHE A CA 1
ATOM 2366 C C . PHE A 1 288 ? 21.187 6.016 2.051 1.00 88.94 288 PHE A C 1
ATOM 2368 O O . PHE A 1 288 ? 20.997 5.099 2.845 1.00 88.94 288 PHE A O 1
ATOM 2375 N N . LEU A 1 289 ? 21.885 5.868 0.923 1.00 86.50 289 LEU A N 1
ATOM 2376 C CA . LEU A 1 289 ? 22.512 4.614 0.498 1.00 86.50 289 LEU A CA 1
ATOM 2377 C C . LEU A 1 289 ? 23.930 4.522 1.091 1.00 86.50 289 LEU A C 1
ATOM 2379 O O . LEU A 1 289 ? 24.861 5.160 0.582 1.00 86.50 289 LEU A O 1
ATOM 2383 N N . GLU A 1 290 ? 24.096 3.739 2.156 1.00 83.31 290 GLU A N 1
ATOM 2384 C CA . GLU A 1 290 ? 25.300 3.674 2.997 1.00 83.31 290 GLU A CA 1
ATOM 2385 C C . GLU A 1 290 ? 25.906 2.256 3.085 1.00 83.31 290 GLU A C 1
ATOM 2387 O O . GLU A 1 290 ? 25.281 1.270 2.703 1.00 83.31 290 GLU A O 1
ATOM 2392 N N . LYS A 1 291 ? 27.133 2.159 3.629 1.00 77.25 291 LYS A N 1
ATOM 2393 C CA . LYS A 1 291 ? 27.814 0.908 4.033 1.00 77.25 291 LYS A CA 1
ATOM 2394 C C . LYS A 1 291 ? 27.810 -0.189 2.949 1.00 77.25 291 LYS A C 1
ATOM 2396 O O . LYS A 1 291 ? 27.190 -1.231 3.118 1.00 77.25 291 LYS A O 1
ATOM 2401 N N . GLU A 1 292 ? 28.514 0.048 1.842 1.00 81.44 292 GLU A N 1
ATOM 2402 C CA . GLU A 1 292 ? 28.752 -0.986 0.820 1.00 81.44 292 GLU A CA 1
ATOM 2403 C C . GLU A 1 292 ? 29.615 -2.122 1.407 1.00 81.44 292 GLU A C 1
ATOM 2405 O O . GLU A 1 292 ? 30.663 -1.864 2.003 1.00 81.44 292 GLU A O 1
ATOM 2410 N N . THR A 1 293 ? 29.166 -3.363 1.247 1.00 80.31 293 THR A N 1
ATOM 2411 C CA . THR A 1 293 ? 29.915 -4.598 1.509 1.00 80.31 293 THR A CA 1
ATOM 2412 C C . THR A 1 293 ? 30.031 -5.402 0.216 1.00 80.31 293 THR A C 1
ATOM 2414 O O . THR A 1 293 ? 29.427 -5.046 -0.795 1.00 80.31 293 THR A O 1
ATOM 2417 N N . ASP A 1 294 ? 30.790 -6.498 0.247 1.00 74.62 294 ASP A N 1
ATOM 2418 C CA . ASP A 1 294 ? 30.947 -7.376 -0.919 1.00 74.62 294 ASP A CA 1
ATOM 2419 C C . ASP A 1 294 ? 29.616 -8.032 -1.347 1.00 74.62 294 ASP A C 1
ATOM 2421 O O . ASP A 1 294 ? 29.420 -8.320 -2.525 1.00 74.62 294 ASP A O 1
ATOM 2425 N N . ASP A 1 295 ? 28.680 -8.197 -0.404 1.00 72.81 295 ASP A N 1
ATOM 2426 C CA . ASP A 1 295 ? 27.425 -8.930 -0.609 1.00 72.81 295 ASP A CA 1
ATOM 2427 C C . ASP A 1 295 ? 26.156 -8.050 -0.567 1.00 72.81 295 ASP A C 1
ATOM 2429 O O . ASP A 1 295 ? 25.080 -8.512 -0.968 1.00 72.81 295 ASP A O 1
ATOM 2433 N N . ASN A 1 296 ? 26.231 -6.816 -0.040 1.00 75.81 296 ASN A N 1
ATOM 2434 C CA . ASN A 1 296 ? 25.071 -5.927 0.107 1.00 75.81 296 ASN A CA 1
ATOM 2435 C C . ASN A 1 296 ? 25.440 -4.440 0.306 1.00 75.81 296 ASN A C 1
ATOM 2437 O O . ASN A 1 296 ? 26.595 -4.060 0.473 1.00 75.81 296 ASN A O 1
ATOM 2441 N N . PHE A 1 297 ? 24.431 -3.574 0.368 1.00 83.19 297 PHE A N 1
ATOM 2442 C CA . PHE A 1 297 ? 24.541 -2.198 0.856 1.00 83.19 297 PHE A CA 1
ATOM 2443 C C . PHE A 1 297 ? 23.283 -1.829 1.650 1.00 83.19 297 PHE A C 1
ATOM 2445 O O . PHE A 1 297 ? 22.227 -2.432 1.464 1.00 83.19 297 PHE A O 1
ATOM 2452 N N . TYR A 1 298 ? 23.384 -0.865 2.564 1.00 83.88 298 TYR A N 1
ATOM 2453 C CA . TYR A 1 298 ? 22.333 -0.561 3.540 1.00 83.88 298 TYR A CA 1
ATOM 2454 C C . TYR A 1 298 ? 21.641 0.773 3.249 1.00 83.88 298 TYR A C 1
ATOM 2456 O O . TYR A 1 298 ? 22.204 1.670 2.618 1.00 83.88 298 TYR A O 1
ATOM 2464 N N . ILE A 1 299 ? 20.413 0.915 3.751 1.00 87.00 299 ILE A N 1
ATOM 2465 C CA . ILE A 1 299 ? 19.740 2.210 3.867 1.00 87.00 299 ILE A CA 1
ATOM 2466 C C . ILE A 1 299 ? 19.850 2.753 5.281 1.00 87.00 299 ILE A C 1
ATOM 2468 O O . ILE A 1 299 ? 19.712 2.018 6.258 1.00 87.00 299 ILE A O 1
ATOM 2472 N N . ASN A 1 300 ? 20.017 4.063 5.374 1.00 88.62 300 ASN A N 1
ATOM 2473 C CA . ASN A 1 300 ? 19.777 4.820 6.587 1.00 88.62 300 ASN A CA 1
ATOM 2474 C C . ASN A 1 300 ? 18.544 5.712 6.375 1.00 88.62 300 ASN A C 1
ATOM 2476 O O . ASN A 1 300 ? 18.482 6.486 5.415 1.00 88.62 300 ASN A O 1
ATOM 2480 N N . LEU A 1 301 ? 17.553 5.561 7.257 1.00 87.88 301 LEU A N 1
ATOM 2481 C CA . LEU A 1 301 ? 16.282 6.282 7.227 1.00 87.88 301 LEU A CA 1
ATOM 2482 C C . LEU A 1 301 ? 16.207 7.168 8.484 1.00 87.88 301 LEU A C 1
ATOM 2484 O O . LEU A 1 301 ? 16.040 6.642 9.582 1.00 87.88 301 LEU A O 1
ATOM 2488 N N . PRO A 1 302 ? 16.313 8.504 8.364 1.00 85.31 302 PRO A N 1
ATOM 2489 C CA . PRO A 1 302 ? 16.342 9.410 9.516 1.00 85.31 302 PRO A CA 1
ATOM 2490 C C . PRO A 1 302 ? 14.950 9.715 10.095 1.00 85.31 302 PRO A C 1
ATOM 2492 O O . PRO A 1 302 ? 14.846 10.436 11.083 1.00 85.31 302 PRO A O 1
ATOM 2495 N N . ARG A 1 303 ? 13.878 9.239 9.451 1.00 85.06 303 ARG A N 1
ATOM 2496 C CA . ARG A 1 303 ? 12.480 9.456 9.849 1.00 85.06 303 ARG A CA 1
ATOM 2497 C C . ARG A 1 303 ? 11.688 8.163 9.694 1.00 85.06 303 ARG A C 1
ATOM 2499 O O . ARG A 1 303 ? 12.067 7.318 8.878 1.00 85.06 303 ARG A O 1
ATOM 2506 N N . ASP A 1 304 ? 10.586 8.047 10.428 1.00 85.94 304 ASP A N 1
ATOM 2507 C CA . ASP A 1 304 ? 9.673 6.908 10.331 1.00 85.94 304 ASP A CA 1
ATOM 2508 C C . ASP A 1 304 ? 9.123 6.792 8.891 1.00 85.94 304 ASP A C 1
ATOM 2510 O O . ASP A 1 304 ? 8.663 7.793 8.330 1.00 85.94 304 ASP A O 1
ATOM 2514 N N . PRO A 1 305 ? 9.159 5.607 8.254 1.00 88.06 305 PRO A N 1
ATOM 2515 C CA . PRO A 1 305 ? 8.580 5.395 6.929 1.00 88.06 305 PRO A CA 1
ATOM 2516 C C . PRO A 1 305 ? 7.109 5.818 6.768 1.00 88.06 305 PRO A C 1
ATOM 2518 O O . PRO A 1 305 ? 6.709 6.189 5.660 1.00 88.06 305 PRO A O 1
ATOM 2521 N N . LYS A 1 306 ? 6.314 5.834 7.848 1.00 88.88 306 LYS A N 1
ATOM 2522 C CA . LYS A 1 306 ? 4.932 6.356 7.871 1.00 88.88 306 LYS A CA 1
ATOM 2523 C C . LYS A 1 306 ? 4.866 7.846 7.514 1.00 88.88 306 LYS A C 1
ATOM 2525 O O . LYS A 1 306 ? 3.873 8.295 6.948 1.00 88.88 306 LYS A O 1
ATOM 2530 N N . ASP A 1 307 ? 5.941 8.600 7.754 1.00 88.75 307 ASP A N 1
ATOM 2531 C CA . ASP A 1 307 ? 6.027 10.042 7.487 1.00 88.75 307 ASP A CA 1
ATOM 2532 C C . ASP A 1 307 ? 6.409 10.399 6.047 1.00 88.75 307 ASP A C 1
ATOM 2534 O O . ASP A 1 307 ? 6.424 11.576 5.674 1.00 88.75 307 ASP A O 1
ATOM 2538 N N . TYR A 1 308 ? 6.754 9.415 5.215 1.00 89.75 308 TYR A N 1
ATOM 2539 C CA . TYR A 1 308 ? 7.211 9.695 3.858 1.00 89.75 308 TYR A CA 1
ATOM 2540 C C . TYR A 1 308 ? 6.038 10.141 2.979 1.00 89.75 308 TYR A C 1
ATOM 2542 O O . TYR A 1 308 ? 5.041 9.433 2.815 1.00 89.75 308 TYR A O 1
ATOM 2550 N N . PHE A 1 309 ? 6.202 11.322 2.374 1.00 89.88 309 PHE A N 1
ATOM 2551 C CA . PHE A 1 309 ? 5.304 11.920 1.379 1.00 89.88 309 PHE A CA 1
ATOM 2552 C C . PHE A 1 309 ? 3.877 12.212 1.866 1.00 89.88 309 PHE A C 1
ATOM 2554 O O . PHE A 1 309 ? 2.964 12.366 1.051 1.00 89.88 309 PHE A O 1
ATOM 2561 N N . VAL A 1 310 ? 3.663 12.303 3.182 1.00 84.50 310 VAL A N 1
ATOM 2562 C CA . VAL A 1 310 ? 2.366 12.688 3.757 1.00 84.50 310 VAL A CA 1
ATOM 2563 C C . VAL A 1 310 ? 2.005 14.101 3.289 1.00 84.50 310 VAL A C 1
ATOM 2565 O O . VAL A 1 310 ? 2.769 15.041 3.481 1.00 84.50 310 VAL A O 1
ATOM 2568 N N . GLY A 1 311 ? 0.853 14.246 2.629 1.00 84.19 311 GLY A N 1
ATOM 2569 C CA . GLY A 1 311 ? 0.404 15.514 2.037 1.00 84.19 311 GLY A CA 1
ATOM 2570 C C . GLY A 1 311 ? 1.095 15.903 0.721 1.00 84.19 311 GLY A C 1
ATOM 2571 O O . GLY A 1 311 ? 0.616 16.803 0.038 1.00 84.19 311 GLY A O 1
ATOM 2572 N N . GLU A 1 312 ? 2.173 15.218 0.326 1.00 86.62 312 GLU A N 1
ATOM 2573 C CA . GLU A 1 312 ? 2.856 15.442 -0.958 1.00 86.62 312 GLU A CA 1
ATOM 2574 C C . GLU A 1 312 ? 2.251 14.614 -2.100 1.00 86.62 312 GLU A C 1
ATOM 2576 O O . GLU A 1 312 ? 2.242 15.055 -3.250 1.00 86.62 312 GLU A O 1
ATOM 2581 N N . ILE A 1 313 ? 1.775 13.400 -1.798 1.00 88.81 313 ILE A N 1
ATOM 2582 C CA . ILE A 1 313 ? 1.183 12.478 -2.776 1.00 88.81 313 ILE A CA 1
ATOM 2583 C C . ILE A 1 313 ? -0.172 11.951 -2.297 1.00 88.81 313 ILE A C 1
ATOM 2585 O O . ILE A 1 313 ? -0.418 11.801 -1.101 1.00 88.81 313 ILE A O 1
ATOM 2589 N N . VAL A 1 314 ? -1.035 11.613 -3.257 1.00 89.06 314 VAL A N 1
ATOM 2590 C CA . VAL A 1 314 ? -2.295 10.900 -3.012 1.00 89.06 314 VAL A CA 1
ATOM 2591 C C . VAL A 1 314 ? -2.025 9.402 -3.129 1.00 89.06 314 VAL A C 1
ATOM 2593 O O . VAL A 1 314 ? -1.840 8.881 -4.229 1.00 89.06 314 VAL A O 1
ATOM 2596 N N . GLU A 1 315 ? -1.952 8.716 -1.992 1.00 90.25 315 GLU A N 1
ATOM 2597 C CA . GLU A 1 315 ? -1.706 7.276 -1.924 1.00 90.25 315 GLU A CA 1
ATOM 2598 C C . GLU A 1 315 ? -2.321 6.683 -0.657 1.00 90.25 315 GLU A C 1
ATOM 2600 O O . GLU A 1 315 ? -2.342 7.316 0.399 1.00 90.25 315 GLU A O 1
ATOM 2605 N N . THR A 1 316 ? -2.802 5.451 -0.773 1.00 92.38 316 THR A N 1
ATOM 2606 C CA . THR A 1 316 ? -3.293 4.676 0.361 1.00 92.38 316 THR A CA 1
ATOM 2607 C C . THR A 1 316 ? -2.161 3.981 1.103 1.00 92.38 316 THR A C 1
ATOM 2609 O O . THR A 1 316 ? -1.186 3.531 0.505 1.00 92.38 316 THR A O 1
ATOM 2612 N N . GLU A 1 317 ? -2.331 3.809 2.405 1.00 92.50 317 GLU A N 1
ATOM 2613 C CA . GLU A 1 317 ? -1.434 3.006 3.235 1.00 92.50 317 GLU A CA 1
ATOM 2614 C C . GLU A 1 317 ? -2.222 1.990 4.078 1.00 92.50 317 GLU A C 1
ATOM 2616 O O . GLU A 1 317 ? -3.434 2.161 4.268 1.00 92.50 317 GLU A O 1
ATOM 2621 N N . PRO A 1 318 ? -1.582 0.904 4.551 1.00 95.12 318 PRO A N 1
ATOM 2622 C CA . PRO A 1 318 ? -2.202 -0.033 5.480 1.00 95.12 318 PRO A CA 1
ATOM 2623 C C . PRO A 1 318 ? -2.528 0.658 6.804 1.00 95.12 318 PRO A C 1
ATOM 2625 O O . PRO A 1 318 ? -1.646 1.201 7.470 1.00 95.12 318 PRO A O 1
ATOM 2628 N N . ARG A 1 319 ? -3.802 0.621 7.202 1.00 95.81 319 ARG A N 1
ATOM 2629 C CA . ARG A 1 319 ? -4.256 1.161 8.488 1.00 95.81 319 ARG A CA 1
ATOM 2630 C C . ARG A 1 319 ? -5.175 0.186 9.213 1.00 95.81 319 ARG A C 1
ATOM 2632 O O . ARG A 1 319 ? -5.853 -0.632 8.583 1.00 95.81 319 ARG A O 1
ATOM 2639 N N . ILE A 1 320 ? -5.187 0.278 10.538 1.00 97.62 320 ILE A N 1
ATOM 2640 C CA . ILE A 1 320 ? -6.259 -0.248 11.387 1.00 97.62 320 ILE A CA 1
ATOM 2641 C C . ILE A 1 320 ? -7.316 0.850 11.437 1.00 97.62 320 ILE A C 1
ATOM 2643 O O . ILE A 1 320 ? -6.978 2.007 11.683 1.00 97.62 320 ILE A O 1
ATOM 2647 N N . ILE A 1 321 ? -8.568 0.511 11.149 1.00 97.50 321 ILE A N 1
ATOM 2648 C CA . ILE A 1 321 ? -9.667 1.466 10.996 1.00 97.50 321 ILE A CA 1
ATOM 2649 C C . ILE A 1 321 ? -10.830 1.030 11.873 1.00 97.50 321 ILE A C 1
ATOM 2651 O O . ILE A 1 321 ? -11.286 -0.106 11.767 1.00 97.50 321 ILE A O 1
ATOM 2655 N N . CYS A 1 322 ? -11.319 1.943 12.702 1.00 96.81 322 CYS A N 1
ATOM 2656 C CA . CYS A 1 322 ? -12.537 1.811 13.480 1.00 96.81 322 CYS A CA 1
ATOM 2657 C C . CYS A 1 322 ? -13.599 2.758 12.918 1.00 96.81 322 CYS A C 1
ATOM 2659 O O . CYS A 1 322 ? -13.347 3.952 12.771 1.00 96.81 322 CYS A O 1
ATOM 2661 N N . PHE A 1 323 ? -14.777 2.225 12.621 1.00 97.12 323 PHE A N 1
ATOM 2662 C CA . PHE A 1 323 ? -15.970 3.000 12.306 1.00 97.12 323 PHE A CA 1
ATOM 2663 C C . PHE A 1 323 ? -16.990 2.774 13.417 1.00 97.12 323 PHE A C 1
ATOM 2665 O O . PHE A 1 323 ? -17.337 1.624 13.695 1.00 97.12 323 PHE A O 1
ATOM 2672 N N . MET A 1 324 ? -17.449 3.847 14.055 1.00 95.25 324 MET A N 1
ATOM 2673 C CA . MET A 1 324 ? -18.479 3.795 15.090 1.00 95.25 324 MET A CA 1
ATOM 2674 C C . MET A 1 324 ? -19.623 4.738 14.764 1.00 95.25 324 MET A C 1
ATOM 2676 O O . MET A 1 324 ? -19.414 5.754 14.110 1.00 95.25 324 MET A O 1
ATOM 2680 N N . ASP A 1 325 ? -20.798 4.405 15.278 1.00 95.00 325 ASP A N 1
ATOM 2681 C CA . ASP A 1 325 ? -22.064 5.083 15.029 1.00 95.00 325 ASP A CA 1
ATOM 2682 C C . ASP A 1 325 ? -22.899 5.150 16.319 1.00 95.00 325 ASP A C 1
ATOM 2684 O O . ASP A 1 325 ? -22.893 4.198 17.119 1.00 95.00 325 ASP A O 1
ATOM 2688 N N . ILE A 1 326 ? -23.594 6.272 16.536 1.00 94.75 326 ILE A N 1
ATOM 2689 C CA . ILE A 1 326 ? -24.505 6.450 17.674 1.00 94.75 326 ILE A CA 1
ATOM 2690 C C . ILE A 1 326 ? -25.785 5.645 17.433 1.00 94.75 326 ILE A C 1
ATOM 2692 O O . ILE A 1 326 ? -26.548 5.866 16.493 1.00 94.75 326 ILE A O 1
ATOM 2696 N N . LEU A 1 327 ? -26.085 4.728 18.346 1.00 93.56 327 LEU A N 1
ATOM 2697 C CA . LEU A 1 327 ? -27.283 3.911 18.273 1.00 93.56 327 LEU A CA 1
ATOM 2698 C C . LEU A 1 327 ? -28.515 4.732 18.675 1.00 93.56 327 LEU A C 1
ATOM 2700 O O . LEU A 1 327 ? -28.589 5.243 19.787 1.00 93.56 327 LEU A O 1
ATOM 2704 N N . GLY A 1 328 ? -29.515 4.789 17.791 1.00 91.69 328 GLY A N 1
ATOM 2705 C CA . GLY A 1 328 ? -30.762 5.519 18.053 1.00 91.69 328 GLY A CA 1
ATOM 2706 C C . GLY A 1 328 ? -30.656 7.026 17.810 1.00 91.69 328 GLY A C 1
ATOM 2707 O O . GLY A 1 328 ? -31.461 7.782 18.338 1.00 91.69 328 GLY A O 1
ATOM 2708 N N . PHE A 1 329 ? -29.689 7.476 17.005 1.00 92.56 329 PHE A N 1
ATOM 2709 C CA . PHE A 1 329 ? -29.438 8.899 16.772 1.00 92.56 329 PHE A CA 1
ATOM 2710 C C . PHE A 1 329 ? -30.661 9.695 16.292 1.00 92.56 329 PHE A C 1
ATOM 2712 O O . PHE A 1 329 ? -30.876 10.818 16.738 1.00 92.56 329 PHE A O 1
ATOM 2719 N N . SER A 1 330 ? -31.502 9.113 15.430 1.00 91.81 330 SER A N 1
ATOM 2720 C CA . SER A 1 330 ? -32.744 9.765 14.991 1.00 91.81 330 SER A CA 1
ATOM 2721 C C . SER A 1 330 ? -33.704 10.055 16.149 1.00 91.81 330 SER A C 1
ATOM 2723 O O . SER A 1 330 ? -34.324 11.115 16.159 1.00 91.81 330 SER A O 1
ATOM 2725 N N . ASP A 1 331 ? -33.794 9.149 17.127 1.00 89.94 331 ASP A N 1
ATOM 2726 C CA . ASP A 1 331 ? -34.629 9.344 18.315 1.00 89.94 331 ASP A CA 1
ATOM 2727 C C . ASP A 1 331 ? -34.011 10.418 19.225 1.00 89.94 331 ASP A C 1
ATOM 2729 O O . ASP A 1 331 ? -34.725 11.283 19.715 1.00 89.94 331 ASP A O 1
ATOM 2733 N N . LEU A 1 332 ? -32.675 10.464 19.349 1.00 90.69 332 LEU A N 1
ATOM 2734 C CA . LEU A 1 332 ? -31.982 11.529 20.091 1.00 90.69 332 LEU A CA 1
ATOM 2735 C C . LEU A 1 332 ? -32.229 12.926 19.496 1.00 90.69 332 LEU A C 1
ATOM 2737 O O . LEU A 1 332 ? -32.406 13.886 20.245 1.00 90.69 332 LEU A O 1
ATOM 2741 N N . ILE A 1 333 ? -32.251 13.054 18.163 1.00 91.50 333 ILE A N 1
ATOM 2742 C CA . ILE A 1 333 ? -32.618 14.316 17.496 1.00 91.50 333 ILE A CA 1
ATOM 2743 C C . ILE A 1 333 ? -34.074 14.662 17.796 1.00 91.50 333 ILE A C 1
ATOM 2745 O O . ILE A 1 333 ? -34.366 15.804 18.144 1.00 91.50 333 ILE A O 1
ATOM 2749 N N . HIS A 1 334 ? -34.980 13.691 17.676 1.00 90.69 334 HIS A N 1
ATOM 2750 C CA . HIS A 1 334 ? -36.394 13.919 17.950 1.00 90.69 334 HIS A CA 1
ATOM 2751 C C . HIS A 1 334 ? -36.624 14.393 19.390 1.00 90.69 334 HIS A C 1
ATOM 2753 O O . HIS A 1 334 ? -37.333 15.377 19.606 1.00 90.69 334 HIS A O 1
ATOM 2759 N N . ASP A 1 335 ? -35.975 13.753 20.362 1.00 86.62 335 ASP A N 1
ATOM 2760 C CA . ASP A 1 335 ? -36.028 14.139 21.770 1.00 86.62 335 ASP A CA 1
ATOM 2761 C C . ASP A 1 335 ? -35.473 15.557 21.973 1.00 86.62 335 ASP A C 1
ATOM 2763 O O . ASP A 1 335 ? -36.077 16.361 22.675 1.00 86.62 335 ASP A O 1
ATOM 2767 N N . TYR A 1 336 ? -34.367 15.915 21.312 1.00 90.94 336 TYR A N 1
ATOM 2768 C CA . TYR A 1 336 ? -33.805 17.269 21.373 1.00 90.94 336 TYR A CA 1
ATOM 2769 C C . TYR A 1 336 ? -34.730 18.345 20.785 1.00 90.94 336 TYR A C 1
ATOM 2771 O O . TYR A 1 336 ? -34.856 19.434 21.342 1.00 90.94 336 TYR A O 1
ATOM 2779 N N . GLU A 1 337 ? -35.383 18.058 19.658 1.00 91.75 337 GLU A N 1
ATOM 2780 C CA . GLU A 1 337 ? -36.294 19.003 19.004 1.00 91.75 337 GLU A CA 1
ATOM 2781 C C . GLU A 1 337 ? -37.624 19.163 19.755 1.00 91.75 337 GLU A C 1
ATOM 2783 O O . GLU A 1 337 ? -38.279 20.202 19.634 1.00 91.75 337 GLU A O 1
ATOM 2788 N N . THR A 1 338 ? -38.039 18.149 20.520 1.00 91.94 338 THR A N 1
ATOM 2789 C CA . THR A 1 338 ? -39.339 18.124 21.211 1.00 91.94 338 THR A CA 1
ATOM 2790 C C . THR A 1 338 ? -39.265 18.466 22.699 1.00 91.94 338 THR A C 1
ATOM 2792 O O . THR A 1 338 ? -40.238 19.003 23.235 1.00 91.94 338 THR A O 1
ATOM 2795 N N . ASP A 1 339 ? -38.130 18.230 23.361 1.00 90.69 339 ASP A N 1
ATOM 2796 C CA . ASP A 1 339 ? -37.891 18.557 24.767 1.00 90.69 339 ASP A CA 1
ATOM 2797 C C . ASP A 1 339 ? -36.859 19.687 24.913 1.00 90.69 339 ASP A C 1
ATOM 2799 O O . ASP A 1 339 ? -35.650 19.490 24.802 1.00 90.69 339 ASP A O 1
ATOM 2803 N N . LEU A 1 340 ? -37.340 20.887 25.262 1.00 85.12 340 LEU A N 1
ATOM 2804 C CA . LEU A 1 340 ? -36.503 22.072 25.508 1.00 85.12 340 LEU A CA 1
ATOM 2805 C C . LEU A 1 340 ? -35.525 21.916 26.687 1.00 85.12 340 LEU A C 1
ATOM 2807 O O . LEU A 1 340 ? -34.654 22.769 26.865 1.00 85.12 340 LEU A O 1
ATOM 2811 N N . THR A 1 341 ? -35.680 20.879 27.513 1.00 87.38 341 THR A N 1
ATOM 2812 C CA . THR A 1 341 ? -34.764 20.561 28.617 1.00 87.38 341 THR A CA 1
ATOM 2813 C C . THR A 1 341 ? -33.682 19.550 28.232 1.00 87.38 341 THR A C 1
ATOM 2815 O O . THR A 1 341 ? -32.788 19.290 29.039 1.00 87.38 341 THR A O 1
ATOM 2818 N N . SER A 1 342 ? -33.719 19.021 27.003 1.00 86.81 342 SER A N 1
ATOM 2819 C CA . SER A 1 342 ? -32.750 18.048 26.503 1.00 86.81 342 SER A CA 1
ATOM 2820 C C . SER A 1 342 ? -31.331 18.624 26.436 1.00 86.81 342 SER A C 1
ATOM 2822 O O . SER A 1 342 ? -31.086 19.677 25.843 1.00 86.81 342 SER A O 1
ATOM 2824 N N . THR A 1 343 ? -30.376 17.896 27.021 1.00 87.38 343 THR A N 1
ATOM 2825 C CA . THR A 1 343 ? -28.937 18.219 27.012 1.00 87.38 343 THR A CA 1
ATOM 2826 C C . THR A 1 343 ? -28.135 17.351 26.046 1.00 87.38 343 THR A C 1
ATOM 2828 O O . THR A 1 343 ? -26.909 17.427 26.029 1.00 87.38 343 THR A O 1
ATOM 2831 N N . VAL A 1 344 ? -28.798 16.520 25.233 1.00 86.19 344 VAL A N 1
ATOM 2832 C CA . VAL A 1 344 ? -28.127 15.464 24.457 1.00 86.19 344 VAL A CA 1
ATOM 2833 C C . VAL A 1 344 ? -27.068 16.007 23.498 1.00 86.19 344 VAL A C 1
ATOM 2835 O O . VAL A 1 344 ? -26.005 15.411 23.348 1.00 86.19 344 VAL A O 1
ATOM 2838 N N . LEU A 1 345 ? -27.313 17.165 22.878 1.00 86.06 345 LEU A N 1
ATOM 2839 C CA . LEU A 1 345 ? -26.350 17.783 21.970 1.00 86.06 345 LEU A CA 1
ATOM 2840 C C . LEU A 1 345 ? -25.095 18.247 22.724 1.00 86.06 345 LEU A C 1
ATOM 2842 O O . LEU A 1 345 ? -23.979 18.041 22.245 1.00 86.06 345 LEU A O 1
ATOM 2846 N N . GLN A 1 346 ? -25.275 18.839 23.907 1.00 87.81 346 GLN A N 1
ATOM 2847 C CA . GLN A 1 346 ? -24.182 19.235 24.791 1.00 87.81 346 GLN A CA 1
ATOM 2848 C C . GLN A 1 346 ? -23.422 18.003 25.284 1.00 87.81 346 GLN A C 1
ATOM 2850 O O . GLN A 1 346 ? -22.198 17.996 25.231 1.00 87.81 346 GLN A O 1
ATOM 2855 N N . ASP A 1 347 ? -24.123 16.935 25.668 1.00 86.88 347 ASP A N 1
ATOM 2856 C CA . ASP A 1 347 ? -23.512 15.683 26.115 1.00 86.88 347 ASP A CA 1
ATOM 2857 C C . ASP A 1 347 ? -22.677 15.023 25.009 1.00 86.88 347 ASP A C 1
ATOM 2859 O O . ASP A 1 347 ? -21.558 14.576 25.271 1.00 86.88 347 ASP A O 1
ATOM 2863 N N . ILE A 1 348 ? -23.160 15.018 23.760 1.00 84.31 348 ILE A N 1
ATOM 2864 C CA . ILE A 1 348 ? -22.393 14.556 22.594 1.00 84.31 348 ILE A CA 1
ATOM 2865 C C . ILE A 1 348 ? -21.152 15.437 22.402 1.00 84.31 348 ILE A C 1
ATOM 2867 O O . ILE A 1 348 ? -20.036 14.922 22.311 1.00 84.31 348 ILE A O 1
ATOM 2871 N N . GLN A 1 349 ? -21.321 16.762 22.371 1.00 83.69 349 GLN A N 1
ATOM 2872 C CA . GLN A 1 349 ? -20.219 17.703 22.156 1.00 83.69 349 GLN A CA 1
ATOM 2873 C C . GLN A 1 349 ? -19.138 17.578 23.240 1.00 83.69 349 GLN A C 1
ATOM 2875 O O . GLN A 1 349 ? -17.949 17.507 22.919 1.00 83.69 349 GLN A O 1
ATOM 2880 N N . GLU A 1 350 ? -19.542 17.525 24.508 1.00 83.19 350 GLU A N 1
ATOM 2881 C CA . GLU A 1 350 ? -18.658 17.315 25.654 1.00 83.19 350 GLU A CA 1
ATOM 2882 C C . GLU A 1 350 ? -17.949 15.968 25.564 1.00 83.19 350 GLU A C 1
ATOM 2884 O O . GLU A 1 350 ? -16.747 15.907 25.798 1.00 83.19 350 GLU A O 1
ATOM 2889 N N . SER A 1 351 ? -18.645 14.900 25.169 1.00 81.31 351 SER A N 1
ATOM 2890 C CA . SER A 1 351 ? -18.046 13.567 25.045 1.00 81.31 351 SER A CA 1
ATOM 2891 C C . SER A 1 351 ? -16.955 13.526 23.978 1.00 81.31 351 SER A C 1
ATOM 2893 O O . SER A 1 351 ? -15.863 13.017 24.230 1.00 81.31 351 SER A O 1
ATOM 2895 N N . PHE A 1 352 ? -17.196 14.124 22.807 1.00 76.50 352 PHE A N 1
ATOM 2896 C CA . PHE A 1 352 ? -16.169 14.262 21.771 1.00 76.50 352 PHE A CA 1
ATOM 2897 C C . PHE A 1 352 ? -15.010 15.159 22.225 1.00 76.50 352 PHE A C 1
ATOM 2899 O O . PHE A 1 352 ? -13.852 14.860 21.924 1.00 76.50 352 PHE A O 1
ATOM 2906 N N . ALA A 1 353 ? -15.291 16.237 22.964 1.00 74.25 353 ALA A N 1
ATOM 2907 C CA . ALA A 1 353 ? -14.259 17.115 23.509 1.00 74.25 353 ALA A CA 1
ATOM 2908 C C . ALA A 1 353 ? -13.399 16.403 24.564 1.00 74.25 353 ALA A C 1
ATOM 2910 O O . ALA A 1 353 ? -12.176 16.483 24.488 1.00 74.25 353 ALA A O 1
ATOM 2911 N N . LEU A 1 354 ? -14.011 15.659 25.488 1.00 72.56 354 LEU A N 1
ATOM 2912 C CA . LEU A 1 354 ? -13.329 14.861 26.509 1.00 72.56 354 LEU A CA 1
ATOM 2913 C C . LEU A 1 354 ? -12.502 13.744 25.883 1.00 72.56 354 LEU A C 1
ATOM 2915 O O . LEU A 1 354 ? -11.354 13.557 26.264 1.00 72.56 354 LEU A O 1
ATOM 2919 N N . ALA A 1 355 ? -13.033 13.055 24.876 1.00 68.69 355 ALA A N 1
ATOM 2920 C CA . ALA A 1 355 ? -12.293 12.035 24.145 1.00 68.69 355 ALA A CA 1
ATOM 2921 C C . ALA A 1 355 ? -11.080 12.622 23.421 1.00 68.69 355 ALA A C 1
ATOM 2923 O O . ALA A 1 355 ? -9.994 12.049 23.444 1.00 68.69 355 ALA A O 1
ATOM 2924 N N . LYS A 1 356 ? -11.246 13.804 22.820 1.00 65.25 356 LYS A N 1
ATOM 2925 C CA . LYS A 1 356 ? -10.157 14.556 22.197 1.00 65.25 356 LYS A CA 1
ATOM 2926 C C . LYS A 1 356 ? -9.147 15.065 23.228 1.00 65.25 356 LYS A C 1
ATOM 2928 O O . LYS A 1 356 ? -7.961 15.064 22.942 1.00 65.25 356 LYS A O 1
ATOM 2933 N N . VAL A 1 357 ? -9.577 15.478 24.415 1.00 64.88 357 VAL A N 1
ATOM 2934 C CA . VAL A 1 357 ? -8.690 15.859 25.523 1.00 64.88 357 VAL A CA 1
ATOM 2935 C C . VAL A 1 357 ? -7.923 14.643 26.038 1.00 64.88 357 VAL A C 1
ATOM 2937 O O . VAL A 1 357 ? -6.706 14.697 26.131 1.00 64.88 357 VAL A O 1
ATOM 2940 N N . GLN A 1 358 ? -8.581 13.508 26.255 1.00 60.25 358 GLN A N 1
ATOM 2941 C CA . GLN A 1 358 ? -7.926 12.255 26.632 1.00 60.25 358 GLN A CA 1
ATOM 2942 C C . GLN A 1 358 ? -6.918 11.796 25.568 1.00 60.25 358 GLN A C 1
ATOM 2944 O O . GLN A 1 358 ? -5.882 11.235 25.911 1.00 60.25 358 GLN A O 1
ATOM 2949 N N . LEU A 1 359 ? -7.198 12.086 24.293 1.00 57.09 359 LEU A N 1
ATOM 2950 C CA . LEU A 1 359 ? -6.289 11.878 23.171 1.00 57.09 359 LEU A CA 1
ATOM 2951 C C . LEU A 1 359 ? -5.093 12.851 23.174 1.00 57.09 359 LEU A C 1
ATOM 2953 O O . LEU A 1 359 ? -3.984 12.470 22.809 1.00 57.09 359 LEU A O 1
ATOM 2957 N N . LEU A 1 360 ? -5.329 14.121 23.515 1.00 52.28 360 LEU A N 1
ATOM 2958 C CA . LEU A 1 360 ? -4.389 15.227 23.316 1.00 52.28 360 LEU A CA 1
ATOM 2959 C C . LEU A 1 360 ? -3.692 15.719 24.588 1.00 52.28 360 LEU A C 1
ATOM 2961 O O . LEU A 1 360 ? -2.755 16.483 24.443 1.00 52.28 360 LEU A O 1
ATOM 2965 N N . GLU A 1 361 ? -4.083 15.357 25.808 1.00 46.53 361 GLU A N 1
ATOM 2966 C CA . GLU A 1 361 ? -3.446 15.826 27.059 1.00 46.53 361 GLU A CA 1
ATOM 2967 C C . GLU A 1 361 ? -2.460 14.812 27.657 1.00 46.53 361 GLU A C 1
ATOM 2969 O O . GLU A 1 361 ? -1.597 15.181 28.452 1.00 46.53 361 GLU A O 1
ATOM 2974 N N . THR A 1 362 ? -2.435 13.574 27.151 1.00 45.34 362 THR A N 1
ATOM 2975 C CA . THR A 1 362 ? -1.303 12.637 27.325 1.00 45.34 362 THR A CA 1
ATOM 2976 C C . THR A 1 362 ? -0.021 13.108 26.602 1.00 45.34 362 THR A C 1
ATOM 2978 O O . THR A 1 362 ? 0.995 12.416 26.608 1.00 45.34 362 THR A O 1
ATOM 2981 N N . THR A 1 363 ? -0.049 14.284 25.962 1.00 41.31 363 THR A N 1
ATOM 2982 C CA . THR A 1 363 ? 0.960 14.796 25.015 1.00 41.31 363 THR A CA 1
ATOM 2983 C C . THR A 1 363 ? 2.103 15.601 25.622 1.00 41.31 363 THR A C 1
ATOM 2985 O O . THR A 1 363 ? 3.053 15.914 24.903 1.00 41.31 363 THR A O 1
ATOM 2988 N N . THR A 1 364 ? 2.062 15.969 26.905 1.00 36.94 364 THR A N 1
ATOM 2989 C CA . THR A 1 364 ? 3.066 16.913 27.427 1.00 36.94 364 THR A CA 1
ATOM 2990 C C . THR A 1 364 ? 4.452 16.299 27.630 1.00 36.94 364 THR A C 1
ATOM 2992 O O . THR A 1 364 ? 5.417 17.052 27.736 1.00 36.94 364 THR A O 1
ATOM 2995 N N . LEU A 1 365 ? 4.607 14.966 27.598 1.00 39.94 365 LEU A N 1
ATOM 2996 C CA . LEU A 1 365 ? 5.914 14.311 27.717 1.00 39.94 365 LEU A CA 1
ATOM 2997 C C . LEU A 1 365 ? 6.039 13.081 26.776 1.00 39.94 365 LEU A C 1
ATOM 2999 O O . LEU A 1 365 ? 5.520 12.002 27.044 1.00 39.94 365 LEU A O 1
ATOM 3003 N N . ASN A 1 366 ? 6.797 13.265 25.686 1.00 40.62 366 ASN A N 1
ATOM 3004 C CA . ASN A 1 366 ? 7.546 12.262 24.897 1.00 40.62 366 ASN A CA 1
ATOM 3005 C C . ASN A 1 366 ? 6.852 11.255 23.940 1.00 40.62 366 ASN A C 1
ATOM 3007 O O . ASN A 1 366 ? 7.584 10.501 23.304 1.00 40.62 366 ASN A O 1
ATOM 3011 N N . ASN A 1 367 ? 5.527 11.264 23.726 1.00 49.84 367 ASN A N 1
ATOM 3012 C CA . ASN A 1 367 ? 4.846 10.347 22.774 1.00 49.84 367 ASN A CA 1
ATOM 3013 C C . ASN A 1 367 ? 4.150 11.058 21.589 1.00 49.84 367 ASN A C 1
ATOM 3015 O O . ASN A 1 367 ? 3.041 10.704 21.187 1.00 49.84 367 ASN A O 1
ATOM 3019 N N . GLN A 1 368 ? 4.801 12.070 21.005 1.00 51.62 368 GLN A N 1
ATOM 3020 C CA . GLN A 1 368 ? 4.258 12.805 19.852 1.00 51.62 368 GLN A CA 1
ATOM 3021 C C . GLN A 1 368 ? 4.123 11.936 18.585 1.00 51.62 368 GLN A C 1
ATOM 3023 O O . GLN A 1 368 ? 3.236 12.196 17.776 1.00 51.62 368 GLN A O 1
ATOM 3028 N N . ASP A 1 369 ? 4.932 10.882 18.431 1.00 54.16 369 ASP A N 1
ATOM 3029 C CA . ASP A 1 369 ? 5.021 10.120 17.176 1.00 54.16 369 ASP A CA 1
ATOM 3030 C C . ASP A 1 369 ? 3.815 9.198 16.904 1.00 54.16 369 ASP A C 1
ATOM 3032 O O . ASP A 1 369 ? 3.361 9.120 15.768 1.00 54.16 369 ASP A O 1
ATOM 3036 N N . LEU A 1 370 ? 3.226 8.553 17.922 1.00 55.66 370 LEU A N 1
ATOM 3037 C CA . LEU A 1 370 ? 2.042 7.690 17.729 1.00 55.66 370 LEU A CA 1
ATOM 3038 C C . LEU A 1 370 ? 0.767 8.503 17.475 1.00 55.66 370 LEU A C 1
ATOM 3040 O O . LEU A 1 370 ? -0.046 8.169 16.612 1.00 55.66 370 LEU A O 1
ATOM 3044 N N . LEU A 1 371 ? 0.608 9.609 18.208 1.00 61.66 371 LEU A N 1
ATOM 3045 C CA . LEU A 1 371 ? -0.523 10.522 18.043 1.00 61.66 371 LEU A CA 1
ATOM 3046 C C . LEU A 1 371 ? -0.467 11.273 16.714 1.00 61.66 371 LEU A C 1
ATOM 3048 O O . LEU A 1 371 ? -1.515 11.555 16.135 1.00 61.66 371 LEU A O 1
ATOM 3052 N N . LYS A 1 372 ? 0.739 11.548 16.202 1.00 70.69 372 LYS A N 1
ATOM 3053 C CA . LYS A 1 372 ? 0.954 12.166 14.888 1.00 70.69 372 LYS A CA 1
ATOM 3054 C C . LYS A 1 372 ? 0.269 11.392 13.769 1.00 70.69 372 LYS A C 1
ATOM 3056 O O . LYS A 1 372 ? -0.206 12.001 12.812 1.00 70.69 372 LYS A O 1
ATOM 3061 N N . HIS A 1 373 ? 0.227 10.065 13.869 1.00 77.94 373 HIS A N 1
ATOM 3062 C CA . HIS A 1 373 ? -0.357 9.235 12.825 1.00 77.94 373 HIS A CA 1
ATOM 3063 C C . HIS A 1 373 ? -1.822 8.893 13.052 1.00 77.94 373 HIS A C 1
ATOM 3065 O O . HIS A 1 373 ? -2.441 8.384 12.120 1.00 77.94 373 HIS A O 1
ATOM 3071 N N . LEU A 1 374 ? -2.405 9.166 14.220 1.00 80.75 374 LEU A N 1
ATOM 3072 C CA . LEU A 1 374 ? -3.831 8.941 14.432 1.00 80.75 374 LEU A CA 1
ATOM 3073 C C . LEU A 1 374 ? -4.655 9.932 13.599 1.00 80.75 374 LEU A C 1
ATOM 3075 O O . LEU A 1 374 ? -4.490 11.145 13.686 1.00 80.75 374 LEU A O 1
ATOM 3079 N N . SER A 1 375 ? -5.590 9.406 12.817 1.00 83.19 375 SER A N 1
ATOM 3080 C CA . SER A 1 375 ? -6.552 10.201 12.058 1.00 83.19 375 SER A CA 1
ATOM 3081 C C . SER A 1 375 ? -7.947 9.928 12.597 1.00 83.19 375 SER A C 1
ATOM 3083 O O . SER A 1 375 ? -8.324 8.766 12.740 1.00 83.19 375 SER A O 1
ATOM 3085 N N . TYR A 1 376 ? -8.708 10.983 12.880 1.00 83.94 376 TYR A N 1
ATOM 3086 C CA . TYR A 1 376 ? -10.131 10.882 13.181 1.00 83.94 376 TYR A CA 1
ATOM 3087 C C . TYR A 1 376 ? -10.920 11.843 12.293 1.00 83.94 376 TYR A C 1
ATOM 3089 O O . TYR A 1 376 ? -10.487 12.969 12.043 1.00 83.94 376 TYR A O 1
ATOM 3097 N N . GLN A 1 377 ? -12.073 11.393 11.812 1.00 84.81 377 GLN A N 1
ATOM 3098 C CA . GLN A 1 377 ? -13.038 12.202 11.074 1.00 84.81 377 GLN A CA 1
ATOM 3099 C C . GLN A 1 377 ? -14.436 11.883 11.588 1.00 84.81 377 GLN A C 1
ATOM 3101 O O . GLN A 1 377 ? -14.756 10.722 11.842 1.00 84.81 377 GLN A O 1
ATOM 3106 N N . THR A 1 378 ? -15.259 12.912 11.756 1.00 84.31 378 THR A N 1
ATOM 3107 C CA . THR A 1 378 ? -16.650 12.783 12.192 1.00 84.31 378 THR A CA 1
ATOM 3108 C C . THR A 1 378 ? -17.576 13.313 11.110 1.00 84.31 378 THR A C 1
ATOM 3110 O O . THR A 1 378 ? -17.284 14.322 10.464 1.00 84.31 378 THR A O 1
ATOM 3113 N N . PHE A 1 379 ? -18.703 12.637 10.910 1.00 82.44 379 PHE A N 1
ATOM 3114 C CA . PHE A 1 379 ? -19.772 13.100 10.036 1.00 82.44 379 PHE A CA 1
ATOM 3115 C C . PHE A 1 379 ? -21.111 12.675 10.631 1.00 82.44 379 PHE A C 1
ATOM 3117 O O . PHE A 1 379 ? -21.380 11.483 10.737 1.00 82.44 379 PHE A O 1
ATOM 3124 N N . SER A 1 380 ? -21.968 13.634 10.991 1.00 84.81 380 SER A N 1
ATOM 3125 C CA . SER A 1 380 ? -23.253 13.338 11.643 1.00 84.81 380 SER A CA 1
ATOM 3126 C C . SER A 1 380 ? -23.052 12.544 12.953 1.00 84.81 380 SER A C 1
ATOM 3128 O O . SER A 1 380 ? -22.441 13.051 13.892 1.00 84.81 380 SER A O 1
ATOM 3130 N N . ASP A 1 381 ? -23.542 11.312 12.994 1.00 86.75 381 ASP A N 1
ATOM 3131 C CA . ASP A 1 381 ? -23.613 10.350 14.094 1.00 86.75 381 ASP A CA 1
ATOM 3132 C C . ASP A 1 381 ? -22.468 9.347 14.122 1.00 86.75 381 ASP A C 1
ATOM 3134 O O . ASP A 1 381 ? -22.344 8.569 15.072 1.00 86.75 381 ASP A O 1
ATOM 3138 N N . ASN A 1 382 ? -21.607 9.390 13.108 1.00 89.19 382 ASN A N 1
ATOM 3139 C CA . ASN A 1 382 ? -20.494 8.474 12.987 1.00 89.19 382 ASN A CA 1
ATOM 3140 C C . ASN A 1 382 ? -19.136 9.145 13.199 1.00 89.19 382 ASN A C 1
ATOM 3142 O O . ASN A 1 382 ? -18.918 10.342 12.973 1.00 89.19 382 ASN A O 1
ATOM 3146 N N . ILE A 1 383 ? -18.198 8.308 13.626 1.00 89.19 383 ILE A N 1
ATOM 3147 C CA . ILE A 1 383 ? -16.788 8.629 13.768 1.00 89.19 383 ILE A CA 1
ATOM 3148 C C . ILE A 1 383 ? -15.952 7.523 13.122 1.00 89.19 383 ILE A C 1
ATOM 3150 O O . ILE A 1 383 ? -16.122 6.332 13.389 1.00 89.19 383 ILE A O 1
ATOM 3154 N N . CYS A 1 384 ? -15.016 7.936 12.275 1.00 91.88 384 CYS A N 1
ATOM 3155 C CA . CYS A 1 384 ? -13.990 7.090 11.690 1.00 91.88 384 CYS A CA 1
ATOM 3156 C C . CYS A 1 384 ? -12.648 7.422 12.338 1.00 91.88 384 CYS A C 1
ATOM 3158 O O . CYS A 1 384 ? -12.220 8.573 12.320 1.00 91.88 384 CYS A O 1
ATOM 3160 N N . ILE A 1 385 ? -11.973 6.415 12.884 1.00 90.31 385 ILE A N 1
ATOM 3161 C CA . ILE A 1 385 ? -10.652 6.526 13.508 1.00 90.31 385 ILE A CA 1
ATOM 3162 C C . ILE A 1 385 ? -9.723 5.567 12.788 1.00 90.31 385 ILE A C 1
ATOM 3164 O O . ILE A 1 385 ? -10.100 4.431 12.510 1.00 90.31 385 ILE A O 1
ATOM 3168 N N . SER A 1 386 ? -8.497 5.979 12.499 1.00 92.94 386 SER A N 1
ATOM 3169 C CA . SER A 1 386 ? -7.519 5.083 11.900 1.00 92.94 386 SER A CA 1
ATOM 3170 C C . SER A 1 386 ? -6.095 5.381 12.338 1.00 92.94 386 SER A C 1
ATOM 3172 O O . SER A 1 386 ? -5.756 6.532 12.609 1.00 92.94 386 SER A O 1
ATOM 3174 N N . ILE A 1 387 ? -5.239 4.362 12.315 1.00 91.69 387 ILE A N 1
ATOM 3175 C CA . ILE A 1 387 ? -3.797 4.466 12.577 1.00 91.69 387 ILE A CA 1
ATOM 3176 C C . ILE A 1 387 ? -3.030 3.586 11.574 1.00 91.69 387 ILE A C 1
ATOM 3178 O O . ILE A 1 387 ? -3.500 2.480 11.276 1.00 91.69 387 ILE A O 1
ATOM 3182 N N . PRO A 1 388 ? -1.902 4.040 11.002 1.00 93.62 388 PRO A N 1
ATOM 3183 C CA . PRO A 1 388 ? -1.107 3.230 10.100 1.00 93.62 388 PRO A CA 1
ATOM 3184 C C . PRO A 1 388 ? -0.251 2.243 10.870 1.00 93.62 388 PRO A C 1
ATOM 3186 O O . PRO A 1 388 ? 0.206 2.512 11.980 1.00 93.62 388 PRO A O 1
ATOM 3189 N N . TYR A 1 389 ? -0.013 1.101 10.243 1.00 92.81 389 TYR A N 1
ATOM 3190 C CA . TYR A 1 389 ? 0.834 0.063 10.800 1.00 92.81 389 TYR A CA 1
ATOM 3191 C C . TYR A 1 389 ? 1.718 -0.542 9.710 1.00 92.81 389 TYR A C 1
ATOM 3193 O O . TYR A 1 389 ? 1.342 -0.604 8.536 1.00 92.81 389 TYR A O 1
ATOM 3201 N N . PHE A 1 390 ? 2.897 -0.991 10.111 1.00 92.06 390 PHE A N 1
ATOM 3202 C CA . PHE A 1 390 ? 3.732 -1.891 9.339 1.00 92.06 390 PHE A CA 1
ATOM 3203 C C . PHE A 1 390 ? 3.312 -3.323 9.609 1.00 92.06 390 PHE A C 1
ATOM 3205 O O . PHE A 1 390 ? 2.923 -3.669 10.722 1.00 92.06 390 PHE A O 1
ATOM 3212 N N . ASP A 1 391 ? 3.421 -4.174 8.594 1.00 89.88 391 ASP A N 1
ATOM 3213 C CA . ASP A 1 391 ? 3.008 -5.570 8.686 1.00 89.88 391 ASP A CA 1
ATOM 3214 C C . ASP A 1 391 ? 4.036 -6.442 9.434 1.00 89.88 391 ASP A C 1
ATOM 3216 O O . ASP A 1 391 ? 4.461 -7.487 8.949 1.00 89.88 391 ASP A O 1
ATOM 3220 N N . ASN A 1 392 ? 4.462 -5.978 10.608 1.00 90.81 392 ASN A N 1
ATOM 3221 C CA . ASN A 1 392 ? 5.258 -6.706 11.586 1.00 90.81 392 ASN A CA 1
ATOM 3222 C C . ASN A 1 392 ? 4.480 -6.849 12.904 1.00 90.81 392 ASN A C 1
ATOM 3224 O O . ASN A 1 392 ? 3.494 -6.143 13.138 1.00 90.81 392 ASN A O 1
ATOM 3228 N N . GLU A 1 393 ? 4.869 -7.814 13.730 1.00 89.75 393 GLU A N 1
ATOM 3229 C CA . GLU A 1 393 ? 4.169 -8.161 14.967 1.00 89.75 393 GLU A CA 1
ATOM 3230 C C . GLU A 1 393 ? 4.110 -6.986 15.948 1.00 89.75 393 GLU A C 1
ATOM 3232 O O . GLU A 1 393 ? 3.020 -6.614 16.393 1.00 89.75 393 GLU A O 1
ATOM 3237 N N . ASP A 1 394 ? 5.260 -6.391 16.263 1.00 85.50 394 ASP A N 1
ATOM 3238 C CA . ASP A 1 394 ? 5.380 -5.420 17.350 1.00 85.50 394 ASP A CA 1
ATOM 3239 C C . ASP A 1 394 ? 4.674 -4.093 17.012 1.00 85.50 394 ASP A C 1
ATOM 3241 O O . ASP A 1 394 ? 3.910 -3.570 17.829 1.00 85.50 394 ASP A O 1
ATOM 3245 N N . ASP A 1 395 ? 4.846 -3.574 15.789 1.00 87.19 395 ASP A N 1
ATOM 3246 C CA . ASP A 1 395 ? 4.161 -2.361 15.331 1.00 87.19 395 ASP A CA 1
ATOM 3247 C C . ASP A 1 395 ? 2.652 -2.599 15.203 1.00 87.19 395 ASP A C 1
ATOM 3249 O O . ASP A 1 395 ? 1.859 -1.760 15.637 1.00 87.19 395 ASP A O 1
ATOM 3253 N N . PHE A 1 396 ? 2.217 -3.755 14.689 1.00 92.06 396 PHE A N 1
ATOM 3254 C CA . PHE A 1 396 ? 0.790 -4.073 14.630 1.00 92.06 396 PHE A CA 1
ATOM 3255 C C . PHE A 1 396 ? 0.157 -4.130 16.025 1.00 92.06 396 PHE A C 1
ATOM 3257 O O . PHE A 1 396 ? -0.898 -3.530 16.236 1.00 92.06 396 PHE A O 1
ATOM 3264 N N . LEU A 1 397 ? 0.782 -4.830 16.978 1.00 88.56 397 LEU A N 1
ATOM 3265 C CA . LEU A 1 397 ? 0.271 -4.965 18.344 1.00 88.56 397 LEU A CA 1
ATOM 3266 C C . LEU A 1 397 ? 0.191 -3.618 19.062 1.00 88.56 397 LEU A C 1
ATOM 3268 O O . LEU A 1 397 ? -0.841 -3.314 19.664 1.00 88.56 397 LEU A O 1
ATOM 3272 N N . MET A 1 398 ? 1.233 -2.793 18.942 1.00 83.19 398 MET A N 1
ATOM 3273 C CA . MET A 1 398 ? 1.267 -1.449 19.515 1.00 83.19 398 MET A CA 1
ATOM 3274 C C . MET A 1 398 ? 0.136 -0.574 18.957 1.00 83.19 398 MET A C 1
ATOM 3276 O O . MET A 1 398 ? -0.635 0.007 19.722 1.00 83.19 398 MET A O 1
ATOM 3280 N N . ASN A 1 399 ? -0.016 -0.517 17.631 1.00 87.06 399 ASN A N 1
ATOM 3281 C CA . ASN A 1 399 ? -1.039 0.310 16.987 1.00 87.06 399 ASN A CA 1
ATOM 3282 C C . ASN A 1 399 ? -2.465 -0.230 17.217 1.00 87.06 399 ASN A C 1
ATOM 3284 O O . ASN A 1 399 ? -3.410 0.551 17.364 1.00 87.06 399 ASN A O 1
ATOM 3288 N N . PHE A 1 400 ? -2.642 -1.554 17.301 1.00 91.56 400 PHE A N 1
ATOM 3289 C CA . PHE A 1 400 ? -3.933 -2.167 17.622 1.00 91.56 400 PHE A CA 1
ATOM 3290 C C . PHE A 1 400 ? -4.341 -1.926 19.077 1.00 91.56 400 PHE A C 1
ATOM 3292 O O . PHE A 1 400 ? -5.496 -1.580 19.333 1.00 91.56 400 PHE A O 1
ATOM 3299 N N . ASN A 1 401 ? -3.406 -2.050 20.024 1.00 85.44 401 ASN A N 1
ATOM 3300 C CA . ASN A 1 401 ? -3.635 -1.666 21.415 1.00 85.44 401 ASN A CA 1
ATOM 3301 C C . ASN A 1 401 ? -4.007 -0.184 21.519 1.00 85.44 401 ASN A C 1
ATOM 3303 O O . ASN A 1 401 ? -4.995 0.143 22.172 1.00 85.44 401 ASN A O 1
ATOM 3307 N N . PHE A 1 402 ? -3.289 0.688 20.815 1.00 80.19 402 PHE A N 1
ATOM 3308 C CA . PHE A 1 402 ? -3.564 2.118 20.833 1.00 80.19 402 PHE A CA 1
ATOM 3309 C C . PHE A 1 402 ? -4.990 2.445 20.356 1.00 80.19 402 PHE A C 1
ATOM 3311 O O . PHE A 1 402 ? -5.733 3.142 21.051 1.00 80.19 402 PHE A O 1
ATOM 3318 N N . ILE A 1 403 ? -5.424 1.875 19.222 1.00 86.31 403 ILE A N 1
ATOM 3319 C CA . ILE A 1 403 ? -6.818 2.012 18.770 1.00 86.31 403 ILE A CA 1
ATOM 3320 C C . ILE A 1 403 ? -7.802 1.399 19.767 1.00 86.31 403 ILE A C 1
ATOM 3322 O O . ILE A 1 403 ? -8.842 2.001 20.018 1.00 86.31 403 ILE A O 1
ATOM 3326 N N . SER A 1 404 ? -7.495 0.234 20.342 1.00 88.06 404 SER A N 1
ATOM 3327 C CA . SER A 1 404 ? -8.349 -0.422 21.338 1.00 88.06 404 SER A CA 1
ATOM 3328 C C . SER A 1 404 ? -8.595 0.482 22.544 1.00 88.06 404 SER A C 1
ATOM 3330 O O . SER A 1 404 ? -9.745 0.720 22.903 1.00 88.06 404 SER A O 1
ATOM 3332 N N . VAL A 1 405 ? -7.539 1.051 23.131 1.00 79.00 405 VAL A N 1
ATOM 3333 C CA . VAL A 1 405 ? -7.640 1.969 24.275 1.00 79.00 405 VAL A CA 1
ATOM 3334 C C . VAL A 1 405 ? -8.503 3.177 23.924 1.00 79.00 405 VAL A C 1
ATOM 3336 O O . VAL A 1 405 ? -9.418 3.511 24.677 1.00 79.00 405 VAL A O 1
ATOM 3339 N N . PHE A 1 406 ? -8.270 3.796 22.766 1.00 78.25 406 PHE A N 1
ATOM 3340 C CA . PHE A 1 406 ? -9.027 4.978 22.364 1.00 78.25 406 PHE A CA 1
ATOM 3341 C C . PHE A 1 406 ? -10.509 4.672 22.111 1.00 78.25 406 PHE A C 1
ATOM 3343 O O . PHE A 1 406 ? -11.385 5.369 22.619 1.00 78.25 406 PHE A O 1
ATOM 3350 N N . VAL A 1 407 ? -10.803 3.603 21.370 1.00 86.81 407 VAL A N 1
ATOM 3351 C CA . VAL A 1 407 ? -12.176 3.185 21.060 1.00 86.81 407 VAL A CA 1
ATOM 3352 C C . VAL A 1 407 ? -12.938 2.820 22.330 1.00 86.81 407 VAL A C 1
ATOM 3354 O O . VAL A 1 407 ? -14.065 3.275 22.517 1.00 86.81 407 VAL A O 1
ATOM 3357 N N . ARG A 1 408 ? -12.317 2.051 23.230 1.00 87.88 408 ARG A N 1
ATOM 3358 C CA . ARG A 1 408 ? -12.914 1.661 24.514 1.00 87.88 408 ARG A CA 1
ATOM 3359 C C . ARG A 1 408 ? -13.173 2.872 25.403 1.00 87.88 408 ARG A C 1
ATOM 3361 O O . ARG A 1 408 ? -14.278 3.006 25.916 1.00 87.88 408 ARG A O 1
ATOM 3368 N N . GLY A 1 409 ? -12.196 3.773 25.530 1.00 80.38 409 GLY A N 1
ATOM 3369 C CA . GLY A 1 409 ? -12.342 5.006 26.306 1.00 80.38 409 GLY A CA 1
ATOM 3370 C C . GLY A 1 409 ? -13.458 5.895 25.760 1.00 80.38 409 GLY A C 1
ATOM 3371 O O . GLY A 1 409 ? -14.294 6.378 26.521 1.00 80.38 409 GLY A O 1
ATOM 3372 N N . PHE A 1 410 ? -13.549 6.029 24.434 1.00 82.06 410 PHE A N 1
ATOM 3373 C CA . PHE A 1 410 ? -14.640 6.769 23.807 1.00 82.06 410 PHE A CA 1
ATOM 3374 C C . PHE A 1 410 ? -16.006 6.124 24.061 1.00 82.06 410 PHE A C 1
ATOM 3376 O O . PHE A 1 410 ? -16.943 6.820 24.448 1.00 82.06 410 PHE A O 1
ATOM 3383 N N . GLN A 1 411 ? -16.126 4.799 23.907 1.00 89.25 411 GLN A N 1
ATOM 3384 C CA . GLN A 1 411 ? -17.363 4.088 24.245 1.00 89.25 411 GLN A CA 1
ATOM 3385 C C . GLN A 1 411 ? -17.753 4.305 25.710 1.00 89.25 411 GLN A C 1
ATOM 3387 O O . GLN A 1 411 ? -18.921 4.556 25.988 1.00 89.25 411 GLN A O 1
ATOM 3392 N N . GLN A 1 412 ? -16.793 4.254 26.633 1.00 86.06 412 GLN A N 1
ATOM 3393 C CA . GLN A 1 412 ? -17.032 4.442 28.061 1.00 86.06 412 GLN A CA 1
ATOM 3394 C C . GLN A 1 412 ? -17.559 5.849 28.387 1.00 86.06 412 GLN A C 1
ATOM 3396 O O . GLN A 1 412 ? -18.542 5.969 29.120 1.00 86.06 412 GLN A O 1
ATOM 3401 N N . ILE A 1 413 ? -16.960 6.900 27.812 1.00 83.31 413 ILE A N 1
ATOM 3402 C CA . ILE A 1 413 ? -17.422 8.292 27.972 1.00 83.31 413 ILE A CA 1
ATOM 3403 C C . ILE A 1 413 ? -18.842 8.457 27.420 1.00 83.31 413 ILE A C 1
ATOM 3405 O O . ILE A 1 413 ? -19.705 9.034 28.076 1.00 83.31 413 ILE A O 1
ATOM 3409 N N . MET A 1 414 ? -19.115 7.921 26.229 1.00 87.44 414 MET A N 1
ATOM 3410 C CA . MET A 1 414 ? -20.453 8.006 25.637 1.00 87.44 414 MET A CA 1
ATOM 3411 C C . MET A 1 414 ? -21.485 7.254 26.496 1.00 87.44 414 MET A C 1
ATOM 3413 O O . MET A 1 414 ? -22.581 7.759 26.751 1.00 87.44 414 MET A O 1
ATOM 3417 N N . PHE A 1 415 ? -21.120 6.078 27.020 1.00 90.69 415 PHE A N 1
ATOM 3418 C CA . PHE A 1 415 ? -22.006 5.259 27.850 1.00 90.69 415 PHE A CA 1
ATOM 3419 C C . PHE A 1 415 ? -22.335 5.936 29.183 1.00 90.69 415 PHE A C 1
ATOM 3421 O O . PHE A 1 415 ? -23.489 5.859 29.605 1.00 90.69 415 PHE A O 1
ATOM 3428 N N . SER A 1 416 ? -21.387 6.627 29.831 1.00 85.69 416 SER A N 1
ATOM 3429 C CA . SER A 1 416 ? -21.660 7.367 31.079 1.00 85.69 416 SER A CA 1
ATOM 3430 C C . SER A 1 416 ? -22.663 8.506 30.865 1.00 85.69 416 SER A C 1
ATOM 3432 O O . SER A 1 416 ? -23.511 8.775 31.719 1.00 85.69 416 SER A O 1
ATOM 3434 N N . LYS A 1 417 ? -22.669 9.090 29.663 1.00 87.06 417 LYS A N 1
ATOM 3435 C CA . LYS A 1 417 ? -23.683 10.044 29.192 1.00 87.06 417 LYS A CA 1
ATOM 3436 C C . LYS A 1 417 ? -24.963 9.384 28.662 1.00 87.06 417 LYS A C 1
ATOM 3438 O O . LYS A 1 417 ? -25.833 10.073 28.141 1.00 87.06 417 LYS A O 1
ATOM 3443 N N . ARG A 1 418 ? -25.120 8.063 28.826 1.00 90.88 418 ARG A N 1
ATOM 3444 C CA . ARG A 1 418 ? -26.278 7.256 28.379 1.00 90.88 418 ARG A CA 1
ATOM 3445 C C . ARG A 1 418 ? -26.467 7.231 26.857 1.00 90.88 418 ARG A C 1
ATOM 3447 O O . ARG A 1 418 ? -27.544 6.879 26.380 1.00 90.88 418 ARG A O 1
ATOM 3454 N N . ILE A 1 419 ? -25.416 7.550 26.102 1.00 91.19 419 ILE A N 1
ATOM 3455 C CA . ILE A 1 419 ? -25.391 7.502 24.641 1.00 91.19 419 ILE A CA 1
ATOM 3456 C C . ILE A 1 419 ? -24.635 6.241 24.226 1.00 91.19 419 ILE A C 1
ATOM 3458 O O . ILE A 1 419 ? -23.449 6.068 24.501 1.00 91.19 419 ILE A O 1
ATOM 3462 N N . PHE A 1 420 ? -25.329 5.322 23.565 1.00 94.56 420 PHE A N 1
ATOM 3463 C CA . PHE A 1 420 ? -24.767 4.020 23.240 1.00 94.56 420 PHE A CA 1
ATOM 3464 C C . PHE A 1 420 ? -24.190 3.987 21.824 1.00 94.56 420 PHE A C 1
ATOM 3466 O O . PHE A 1 420 ? -24.863 4.311 20.854 1.00 94.56 420 PHE A O 1
ATOM 3473 N N . MET A 1 421 ? -22.943 3.540 21.716 1.00 93.81 421 MET A N 1
ATOM 3474 C CA . MET A 1 421 ? -22.191 3.399 20.469 1.00 93.81 421 MET A CA 1
ATOM 3475 C C . MET A 1 421 ? -22.132 1.942 20.006 1.00 93.81 421 MET A C 1
ATOM 3477 O O . MET A 1 421 ? -22.029 1.018 20.820 1.00 93.81 421 MET A O 1
ATOM 3481 N N . ARG A 1 422 ? -22.096 1.745 18.691 1.00 96.25 422 ARG A N 1
ATOM 3482 C CA . ARG A 1 422 ? -21.772 0.470 18.030 1.00 96.25 422 ARG A CA 1
ATOM 3483 C C . ARG A 1 422 ? -20.774 0.705 16.904 1.00 96.25 422 ARG A C 1
ATOM 3485 O O . ARG A 1 422 ? -20.601 1.839 16.473 1.00 96.25 422 ARG A O 1
ATOM 3492 N N . GLY A 1 423 ? -20.116 -0.341 16.417 1.00 97.44 423 GLY A N 1
ATOM 3493 C CA . GLY A 1 423 ? -19.137 -0.157 15.351 1.00 97.44 423 GLY A CA 1
ATOM 3494 C C . GLY A 1 423 ? -18.447 -1.419 14.863 1.00 97.44 423 GLY A C 1
ATOM 3495 O O . GLY A 1 423 ? -18.781 -2.539 15.259 1.00 97.44 423 GLY A O 1
ATOM 3496 N N . GLY A 1 424 ? -17.442 -1.205 14.021 1.00 98.25 424 GLY A N 1
ATOM 3497 C CA . GLY A 1 424 ? -16.581 -2.231 13.455 1.00 98.25 424 GLY A CA 1
ATOM 3498 C C . GLY A 1 424 ? -15.130 -1.767 13.355 1.00 98.25 424 GLY A C 1
ATOM 3499 O O . GLY A 1 424 ? -14.861 -0.628 12.982 1.00 98.25 424 GLY A O 1
ATOM 3500 N N . VAL A 1 425 ? -14.189 -2.659 13.648 1.00 98.56 425 VAL A N 1
ATOM 3501 C CA . VAL A 1 425 ? -12.743 -2.443 13.536 1.00 98.56 425 VAL A CA 1
ATOM 3502 C C . VAL A 1 425 ? -12.194 -3.424 12.520 1.00 98.56 425 VAL A C 1
ATOM 3504 O O . VAL A 1 425 ? -12.430 -4.623 12.623 1.00 98.56 425 VAL A O 1
ATOM 3507 N N . SER A 1 426 ? -11.447 -2.935 11.541 1.00 98.44 426 SER A N 1
ATOM 3508 C CA . SER A 1 426 ? -10.859 -3.765 10.492 1.00 98.44 426 SER A CA 1
ATOM 3509 C C . SER A 1 426 ? -9.502 -3.221 10.043 1.00 98.44 426 SER A C 1
ATOM 3511 O O . SER A 1 426 ? -9.030 -2.199 10.537 1.00 98.44 426 SER A O 1
ATOM 3513 N N . THR A 1 427 ? -8.860 -3.911 9.102 1.00 98.19 427 THR A N 1
ATOM 3514 C CA . THR A 1 427 ? -7.636 -3.441 8.444 1.00 98.19 427 THR A CA 1
ATOM 3515 C C . THR A 1 427 ? -7.821 -3.357 6.933 1.00 98.19 427 THR A C 1
ATOM 3517 O O . THR A 1 427 ? -8.567 -4.134 6.319 1.00 98.19 427 THR A O 1
ATOM 3520 N N . GLY A 1 428 ? -7.128 -2.410 6.306 1.00 96.50 428 GLY A N 1
ATOM 3521 C CA . GLY A 1 428 ? -7.129 -2.270 4.854 1.00 96.50 428 GLY A CA 1
ATOM 3522 C C . GLY A 1 428 ? -6.373 -1.044 4.369 1.00 96.50 428 GLY A C 1
ATOM 3523 O O . GLY A 1 428 ? -5.749 -0.335 5.159 1.00 96.50 428 GLY A O 1
ATOM 3524 N N . SER A 1 429 ? -6.450 -0.799 3.060 1.00 95.62 429 SER A N 1
ATOM 3525 C CA . SER A 1 429 ? -5.939 0.435 2.476 1.00 95.62 429 SER A CA 1
ATOM 3526 C C . SER A 1 429 ? -6.769 1.611 2.973 1.00 95.62 429 SER A C 1
ATOM 3528 O O . SER A 1 429 ? -7.992 1.501 3.133 1.00 95.62 429 SER A O 1
ATOM 3530 N N . TYR A 1 430 ? -6.115 2.732 3.239 1.00 94.88 430 TYR A N 1
ATOM 3531 C CA . TYR A 1 430 ? -6.778 3.950 3.672 1.00 94.88 430 TYR A CA 1
ATOM 3532 C C . TYR A 1 430 ? -5.999 5.170 3.200 1.00 94.88 430 TYR A C 1
ATOM 3534 O O . TYR A 1 430 ? -4.779 5.241 3.326 1.00 94.88 430 TYR A O 1
ATOM 3542 N N . TYR A 1 431 ? -6.740 6.130 2.676 1.00 93.12 431 TYR A N 1
ATOM 3543 C CA . TYR A 1 431 ? -6.320 7.491 2.409 1.00 93.12 431 TYR A CA 1
ATOM 3544 C C . TYR A 1 431 ? -7.440 8.408 2.886 1.00 93.12 431 TYR A C 1
ATOM 3546 O O . TYR A 1 431 ? -8.615 8.100 2.672 1.00 93.12 431 TYR A O 1
ATOM 3554 N N . ALA A 1 432 ? -7.085 9.525 3.509 1.00 90.56 432 ALA A N 1
ATOM 3555 C CA . ALA A 1 432 ? -8.038 10.572 3.818 1.00 90.56 432 ALA A CA 1
ATOM 3556 C C . ALA A 1 432 ? -7.385 11.947 3.693 1.00 90.56 432 ALA A C 1
ATOM 3558 O O . ALA A 1 432 ? -6.222 12.124 4.062 1.00 90.56 432 ALA A O 1
ATOM 3559 N N . ASP A 1 433 ? -8.157 12.908 3.206 1.00 88.25 433 ASP A N 1
ATOM 3560 C CA . ASP A 1 433 ? -7.867 14.335 3.303 1.00 88.25 433 ASP A CA 1
ATOM 3561 C C . ASP A 1 433 ? -9.062 15.060 3.949 1.00 88.25 433 ASP A C 1
ATOM 3563 O O . ASP A 1 433 ? -9.931 14.429 4.554 1.00 88.25 433 ASP A O 1
ATOM 3567 N N . ASN A 1 434 ? -9.107 16.390 3.855 1.00 84.25 434 ASN A N 1
ATOM 3568 C CA . ASN A 1 434 ? -10.196 17.185 4.433 1.00 84.25 434 ASN A CA 1
ATOM 3569 C C . ASN A 1 434 ? -11.553 16.997 3.725 1.00 84.25 434 ASN A C 1
ATOM 3571 O O . ASN A 1 434 ? -12.558 17.497 4.223 1.00 84.25 434 ASN A O 1
ATOM 3575 N N . ASN A 1 435 ? -11.586 16.340 2.564 1.00 86.94 435 ASN A N 1
ATOM 3576 C CA . ASN A 1 435 ? -12.758 16.253 1.696 1.00 86.94 435 ASN A CA 1
ATOM 3577 C C . ASN A 1 435 ? -13.234 14.813 1.481 1.00 86.94 435 ASN A C 1
ATOM 3579 O O . ASN A 1 435 ? -14.437 14.588 1.352 1.00 86.94 435 ASN A O 1
ATOM 3583 N N . ILE A 1 436 ? -12.316 13.848 1.380 1.00 90.38 436 ILE A N 1
ATOM 3584 C CA . ILE A 1 436 ? -12.626 12.463 1.024 1.00 90.38 436 ILE A CA 1
ATOM 3585 C C . ILE A 1 436 ? -11.897 11.462 1.918 1.00 90.38 436 ILE A C 1
ATOM 3587 O O . ILE A 1 436 ? -10.748 11.661 2.309 1.00 90.38 436 ILE A O 1
ATOM 3591 N N . ILE A 1 437 ? -12.551 10.321 2.148 1.00 92.44 437 ILE A N 1
ATOM 3592 C CA . ILE A 1 437 ? -11.911 9.090 2.612 1.00 92.44 437 ILE A CA 1
ATOM 3593 C C . ILE A 1 437 ? -12.005 8.060 1.485 1.00 92.44 437 ILE A C 1
ATOM 3595 O O . ILE A 1 437 ? -13.092 7.752 0.996 1.00 92.44 437 ILE A O 1
ATOM 3599 N N . PHE A 1 438 ? -10.868 7.488 1.097 1.00 94.75 438 PHE A N 1
ATOM 3600 C CA . PHE A 1 438 ? -10.783 6.360 0.175 1.00 94.75 438 PHE A CA 1
ATOM 3601 C C . PHE A 1 438 ? -10.177 5.166 0.913 1.00 94.75 438 PHE A C 1
ATOM 3603 O O . PHE A 1 438 ? -8.973 5.128 1.176 1.00 94.75 438 PHE A O 1
ATOM 3610 N N . SER A 1 439 ? -11.006 4.190 1.295 1.00 96.56 439 SER A N 1
ATOM 3611 C CA . SER A 1 439 ? -10.529 3.079 2.120 1.00 96.56 439 SER A CA 1
ATOM 3612 C C . SER A 1 439 ? -11.301 1.779 1.928 1.00 96.56 439 SER A C 1
ATOM 3614 O O . SER A 1 439 ? -12.513 1.719 2.132 1.00 96.56 439 SER A O 1
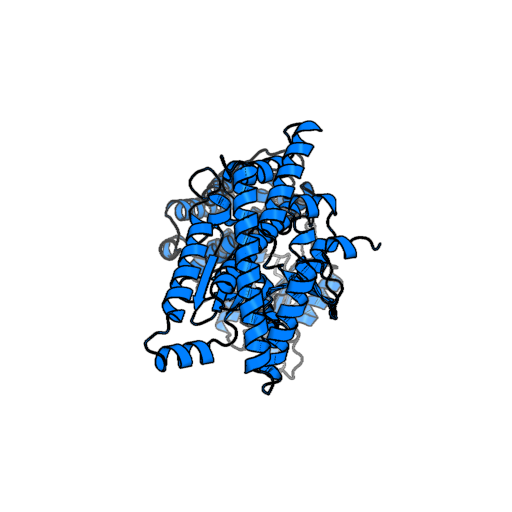ATOM 3616 N N . SER A 1 440 ? -10.570 0.698 1.633 1.00 97.00 440 SER A N 1
ATOM 3617 C CA . SER A 1 440 ? -11.136 -0.653 1.649 1.00 97.00 440 SER A CA 1
ATOM 3618 C C . SER A 1 440 ? -11.392 -1.153 3.072 1.00 97.00 440 SER A C 1
ATOM 3620 O O . SER A 1 440 ? -12.298 -1.956 3.284 1.00 97.00 440 SER A O 1
ATOM 3622 N N . GLY A 1 441 ? -10.589 -0.716 4.048 1.00 96.12 441 GLY A N 1
ATOM 3623 C CA . GLY A 1 441 ? -10.803 -1.075 5.450 1.00 96.12 441 GLY A CA 1
ATOM 3624 C C . GLY A 1 441 ? -12.030 -0.370 6.033 1.00 96.12 441 GLY A C 1
ATOM 3625 O O . GLY A 1 441 ? -12.840 -1.017 6.685 1.00 96.12 441 GLY A O 1
ATOM 3626 N N . LEU A 1 442 ? -12.281 0.898 5.694 1.00 96.75 442 LEU A N 1
ATOM 3627 C CA . LEU A 1 442 ? -13.519 1.572 6.102 1.00 96.75 442 LEU A CA 1
ATOM 3628 C C . LEU A 1 442 ? -14.769 0.832 5.600 1.00 96.75 442 LEU A C 1
ATOM 3630 O O . LEU A 1 442 ? -15.708 0.651 6.366 1.00 96.75 442 LEU A O 1
ATOM 3634 N N . ILE A 1 443 ? -14.761 0.323 4.361 1.00 97.50 443 ILE A N 1
ATOM 3635 C CA . ILE A 1 443 ? -15.875 -0.481 3.823 1.00 97.50 443 ILE A CA 1
ATOM 3636 C C . ILE A 1 443 ? -16.135 -1.725 4.690 1.00 97.50 443 ILE A C 1
ATOM 3638 O O . ILE A 1 443 ? -17.285 -2.026 5.011 1.00 97.50 443 ILE A O 1
ATOM 3642 N N . LYS A 1 444 ? -15.082 -2.446 5.102 1.00 98.12 444 LYS A N 1
ATOM 3643 C CA . LYS A 1 444 ? -15.214 -3.621 5.982 1.00 98.12 444 LYS A CA 1
ATOM 3644 C C . LYS A 1 444 ? -15.736 -3.238 7.367 1.00 98.12 444 LYS A C 1
ATOM 3646 O O . LYS A 1 444 ? -16.674 -3.866 7.850 1.00 98.12 444 LYS A O 1
ATOM 3651 N N . ALA A 1 445 ? -15.170 -2.196 7.977 1.00 97.94 445 ALA A N 1
ATOM 3652 C CA . ALA A 1 445 ? -15.594 -1.680 9.279 1.00 97.94 445 ALA A CA 1
ATOM 3653 C C . ALA A 1 445 ? -17.072 -1.249 9.270 1.00 97.94 445 ALA A C 1
ATOM 3655 O O . ALA A 1 445 ? -17.842 -1.655 10.139 1.00 97.94 445 ALA A O 1
ATOM 3656 N N . TYR A 1 446 ? -17.492 -0.524 8.232 1.00 97.06 446 TYR A N 1
ATOM 3657 C CA . TYR A 1 446 ? -18.884 -0.142 8.009 1.00 97.06 446 TYR A CA 1
ATOM 3658 C C . TYR A 1 446 ? -19.802 -1.358 7.834 1.00 97.06 446 TYR A C 1
ATOM 3660 O O . TYR A 1 446 ? -20.911 -1.389 8.361 1.00 97.06 446 TYR A O 1
ATOM 3668 N N . HIS A 1 447 ? -19.365 -2.400 7.122 1.00 97.94 447 HIS A N 1
ATOM 3669 C CA . HIS A 1 447 ? -20.148 -3.633 7.007 1.00 97.94 447 HIS A CA 1
ATOM 3670 C C . HIS A 1 447 ? -20.297 -4.377 8.334 1.00 97.94 447 HIS A C 1
ATOM 3672 O O . HIS A 1 447 ? -21.370 -4.920 8.587 1.00 97.94 447 HIS A O 1
ATOM 3678 N N . LEU A 1 448 ? -19.263 -4.398 9.178 1.00 97.69 448 LEU A N 1
ATOM 3679 C CA . LEU A 1 448 ? -19.359 -4.969 10.522 1.00 97.69 448 LEU A CA 1
ATOM 3680 C C . LEU A 1 448 ? -20.368 -4.199 11.380 1.00 97.69 448 LEU A C 1
ATOM 3682 O O . LEU A 1 448 ? -21.210 -4.829 12.017 1.00 97.69 448 LEU A O 1
ATOM 3686 N N . GLU A 1 449 ? -20.327 -2.866 11.350 1.00 96.94 449 GLU A N 1
ATOM 3687 C CA . GLU A 1 449 ? -21.301 -2.017 12.045 1.00 96.94 449 GLU A CA 1
ATOM 3688 C C . GLU A 1 449 ? -22.728 -2.285 11.539 1.00 96.94 449 GLU A C 1
ATOM 3690 O O . GLU A 1 449 ? -23.583 -2.750 12.292 1.00 96.94 449 GLU A O 1
ATOM 3695 N N . SER A 1 450 ? -22.961 -2.085 10.241 1.00 95.12 450 SER A N 1
ATOM 3696 C CA . SER A 1 450 ? -24.308 -2.054 9.660 1.00 95.12 450 SER A CA 1
ATOM 3697 C C . SER A 1 450 ? -24.995 -3.418 9.582 1.00 95.12 450 SER A C 1
ATOM 3699 O O . SER A 1 450 ? -26.226 -3.485 9.604 1.00 95.12 450 SER A O 1
ATOM 3701 N N . LYS A 1 451 ? -24.228 -4.512 9.468 1.00 95.38 451 LYS A N 1
ATOM 3702 C CA . LYS A 1 451 ? -24.773 -5.869 9.268 1.00 95.38 451 LYS A CA 1
ATOM 3703 C C . LYS A 1 451 ? -24.661 -6.768 10.494 1.00 95.38 451 LYS A C 1
ATOM 3705 O O . LYS A 1 451 ? -25.435 -7.716 10.592 1.00 95.38 451 LYS A O 1
ATOM 3710 N N . THR A 1 452 ? -23.723 -6.497 11.403 1.00 95.00 452 THR A N 1
ATOM 3711 C CA . THR A 1 452 ? -23.400 -7.417 12.508 1.00 95.00 452 THR A CA 1
ATOM 3712 C C . THR A 1 452 ? -23.519 -6.754 13.883 1.00 95.00 452 THR A C 1
ATOM 3714 O O . THR A 1 452 ? -23.913 -7.414 14.846 1.00 95.00 452 THR A O 1
ATOM 3717 N N . ALA A 1 453 ? -23.221 -5.457 14.016 1.00 94.44 453 ALA A N 1
ATOM 3718 C CA . ALA A 1 453 ? -23.285 -4.740 15.293 1.00 94.44 453 ALA A CA 1
ATOM 3719 C C . ALA A 1 453 ? -24.728 -4.333 15.650 1.00 94.44 453 ALA A C 1
ATOM 3721 O O . ALA A 1 453 ? -25.112 -3.164 15.653 1.00 94.44 453 ALA A O 1
ATOM 3722 N N . ILE A 1 454 ? -25.557 -5.332 15.965 1.00 94.00 454 ILE A N 1
ATOM 3723 C CA . ILE A 1 454 ? -26.948 -5.135 16.408 1.00 94.00 454 ILE A CA 1
ATOM 3724 C C . ILE A 1 454 ? -26.994 -4.493 17.807 1.00 94.00 454 ILE A C 1
ATOM 3726 O O . ILE A 1 454 ? -27.871 -3.675 18.097 1.00 94.00 454 ILE A O 1
ATOM 3730 N N . TYR A 1 455 ? -26.043 -4.872 18.661 1.00 95.50 455 TYR A N 1
ATOM 3731 C CA . TYR A 1 455 ? -25.913 -4.436 20.050 1.00 95.50 455 TYR A CA 1
ATOM 3732 C C . TYR A 1 455 ? -24.891 -3.297 20.199 1.00 95.50 455 TYR A C 1
ATOM 3734 O O . TYR A 1 455 ? -24.105 -3.073 19.275 1.00 95.50 455 TYR A O 1
ATOM 3742 N N . PRO A 1 456 ? -24.843 -2.600 21.350 1.00 95.38 456 PRO A N 1
ATOM 3743 C CA . PRO A 1 456 ? -23.920 -1.491 21.586 1.00 95.38 456 PRO A CA 1
ATOM 3744 C C . PRO A 1 456 ? -22.492 -1.973 21.858 1.00 95.38 456 PRO A C 1
ATOM 3746 O O . PRO A 1 456 ? -21.997 -1.990 22.984 1.00 95.38 456 PRO A O 1
ATOM 3749 N N . ARG A 1 457 ? -21.843 -2.445 20.797 1.00 96.19 457 ARG A N 1
ATOM 3750 C CA . ARG A 1 457 ? -20.497 -3.009 20.822 1.00 96.19 457 ARG A CA 1
ATOM 3751 C C . ARG A 1 457 ? -19.744 -2.664 19.549 1.00 96.19 457 ARG A C 1
ATOM 3753 O O . ARG A 1 457 ? -20.344 -2.538 18.481 1.00 96.19 457 ARG A O 1
ATOM 3760 N N . VAL A 1 458 ? -18.424 -2.576 19.659 1.00 97.94 458 VAL A N 1
ATOM 3761 C CA . VAL A 1 458 ? -17.535 -2.375 18.514 1.00 97.94 458 VAL A CA 1
ATOM 3762 C C . VAL A 1 458 ? -16.882 -3.704 18.160 1.00 97.94 458 VAL A C 1
ATOM 3764 O O . VAL A 1 458 ? -16.026 -4.202 18.890 1.00 97.94 458 VAL A O 1
ATOM 3767 N N . ILE A 1 459 ? -17.337 -4.298 17.059 1.00 98.31 459 ILE A N 1
ATOM 3768 C CA . ILE A 1 459 ? -16.927 -5.629 16.596 1.00 98.31 459 ILE A CA 1
ATOM 3769 C C . ILE A 1 459 ? -15.544 -5.561 15.955 1.00 98.31 459 ILE A C 1
ATOM 3771 O O . ILE A 1 459 ? -15.224 -4.604 15.261 1.00 98.31 459 ILE A O 1
ATOM 3775 N N . ILE A 1 460 ? -14.737 -6.601 16.132 1.00 98.44 460 ILE A N 1
ATOM 3776 C CA . ILE A 1 460 ? -13.408 -6.719 15.533 1.00 98.44 460 ILE A CA 1
ATOM 3777 C C . ILE A 1 460 ? -13.471 -7.711 14.369 1.00 98.44 460 ILE A C 1
ATOM 3779 O O . ILE A 1 460 ? -14.000 -8.816 14.507 1.00 98.44 460 ILE A O 1
ATOM 3783 N N . ASP A 1 461 ? -12.923 -7.319 13.219 1.00 98.00 461 ASP A N 1
ATOM 3784 C CA . ASP A 1 461 ? -12.852 -8.161 12.028 1.00 98.00 461 ASP A CA 1
ATOM 3785 C C . ASP A 1 461 ? -12.126 -9.480 12.321 1.00 98.00 461 ASP A C 1
ATOM 3787 O O . ASP A 1 461 ? -11.094 -9.517 13.000 1.00 98.00 461 ASP A O 1
ATOM 3791 N N . LYS A 1 462 ? -12.650 -10.578 11.768 1.00 95.56 462 LYS A N 1
ATOM 3792 C CA . LYS A 1 462 ? -12.096 -11.920 11.981 1.00 95.56 462 LYS A CA 1
ATOM 3793 C C . LYS A 1 462 ? -10.626 -12.010 11.574 1.00 95.56 462 LYS A C 1
ATOM 3795 O O . LYS A 1 462 ? -9.875 -12.691 12.265 1.00 95.56 462 LYS A O 1
ATOM 3800 N N . SER A 1 463 ? -10.190 -11.282 10.541 1.00 95.69 463 SER A N 1
ATOM 3801 C CA . SER A 1 463 ? -8.792 -11.310 10.098 1.00 95.69 463 SER A CA 1
ATOM 3802 C C . SER A 1 463 ? -7.834 -10.744 11.150 1.00 95.69 463 SER A C 1
ATOM 3804 O O . SER A 1 463 ? -6.690 -11.182 11.242 1.00 95.69 463 SER A O 1
ATOM 3806 N N . ILE A 1 464 ? -8.284 -9.776 11.958 1.00 96.44 464 ILE A N 1
ATOM 3807 C CA . ILE A 1 464 ? -7.502 -9.248 13.083 1.00 96.44 464 ILE A CA 1
ATOM 3808 C C . ILE A 1 464 ? -7.406 -10.311 14.176 1.00 96.44 464 ILE A C 1
ATOM 3810 O O . ILE A 1 464 ? -6.321 -10.559 14.690 1.00 96.44 464 ILE A O 1
ATOM 3814 N N . ILE A 1 465 ? -8.512 -10.979 14.503 1.00 94.88 465 ILE A N 1
ATOM 3815 C CA . ILE A 1 465 ? -8.528 -12.029 15.531 1.00 94.88 465 ILE A CA 1
ATOM 3816 C C . ILE A 1 465 ? -7.642 -13.213 15.132 1.00 94.88 465 ILE A C 1
ATOM 3818 O O . ILE A 1 465 ? -6.858 -13.697 15.944 1.00 94.88 465 ILE A O 1
ATOM 3822 N N . GLU A 1 466 ? -7.719 -13.656 13.878 1.00 93.06 466 GLU A N 1
ATOM 3823 C CA . GLU A 1 466 ? -6.846 -14.699 13.327 1.00 93.06 466 GLU A CA 1
ATOM 3824 C C . GLU A 1 466 ? -5.371 -14.303 13.377 1.00 93.06 466 GLU A C 1
ATOM 3826 O O . GLU A 1 466 ? -4.518 -15.153 13.618 1.00 93.06 466 GLU A O 1
ATOM 3831 N N . ARG A 1 467 ? -5.063 -13.017 13.185 1.00 92.25 467 ARG A N 1
ATOM 3832 C CA . ARG A 1 467 ? -3.709 -12.488 13.344 1.00 92.25 467 ARG A CA 1
ATOM 3833 C C . ARG A 1 467 ? -3.259 -12.513 14.804 1.00 92.25 467 ARG A C 1
ATOM 3835 O O . ARG A 1 467 ? -2.176 -13.015 15.070 1.00 92.25 467 ARG A O 1
ATOM 3842 N N . LEU A 1 468 ? -4.093 -12.054 15.742 1.00 92.19 468 LEU A N 1
ATOM 3843 C CA . LEU A 1 468 ? -3.779 -12.080 17.177 1.00 92.19 468 LEU A CA 1
ATOM 3844 C C . LEU A 1 468 ? -3.529 -13.503 17.690 1.00 92.19 468 LEU A C 1
ATOM 3846 O O . LEU A 1 468 ? -2.633 -13.702 18.499 1.00 92.19 468 LEU A O 1
ATOM 3850 N N . ARG A 1 469 ? -4.263 -14.502 17.184 1.00 89.88 469 ARG A N 1
ATOM 3851 C CA . ARG A 1 469 ? -4.075 -15.919 17.548 1.00 89.88 469 ARG A CA 1
ATOM 3852 C C . ARG A 1 469 ? -2.704 -16.490 17.177 1.00 89.88 469 ARG A C 1
ATOM 3854 O O . ARG A 1 469 ? -2.327 -17.511 17.732 1.00 89.88 469 ARG A O 1
ATOM 3861 N N . LYS A 1 470 ? -1.980 -15.867 16.241 1.00 89.25 470 LYS A N 1
ATOM 3862 C CA . LYS A 1 470 ? -0.634 -16.305 15.831 1.00 89.25 470 LYS A CA 1
ATOM 3863 C C . LYS A 1 470 ? 0.472 -15.785 16.749 1.00 89.25 470 LYS A C 1
ATOM 3865 O O . LYS A 1 470 ? 1.605 -16.236 16.624 1.00 89.25 470 LYS A O 1
ATOM 3870 N N . TYR A 1 471 ? 0.167 -14.819 17.610 1.00 88.31 471 TYR A N 1
ATOM 3871 C CA . TYR A 1 471 ? 1.148 -14.162 18.467 1.00 88.31 471 TYR A CA 1
ATOM 3872 C C . TYR A 1 471 ? 1.248 -14.828 19.837 1.00 88.31 471 TYR A C 1
ATOM 3874 O O . TYR A 1 471 ? 0.296 -15.451 20.312 1.00 88.31 471 TYR A O 1
ATOM 3882 N N . ASP A 1 472 ? 2.401 -14.667 20.491 1.00 85.69 472 ASP A N 1
ATOM 3883 C CA . ASP A 1 472 ? 2.620 -15.208 21.834 1.00 85.69 472 ASP A CA 1
ATOM 3884 C C . ASP A 1 472 ? 1.637 -14.575 22.832 1.00 85.69 472 ASP A C 1
ATOM 3886 O O . ASP A 1 472 ? 1.540 -13.349 22.961 1.00 85.69 472 ASP A O 1
ATOM 3890 N N . ARG A 1 473 ? 0.943 -15.421 23.601 1.00 83.38 473 ARG A N 1
ATOM 3891 C CA . ARG A 1 473 ? 0.036 -15.008 24.676 1.00 83.38 473 ARG A CA 1
ATOM 3892 C C . ARG A 1 473 ? 0.707 -14.028 25.634 1.00 83.38 473 ARG A C 1
ATOM 3894 O O . ARG A 1 473 ? 0.076 -13.048 26.022 1.00 83.38 473 ARG A O 1
ATOM 3901 N N . LYS A 1 474 ? 1.982 -14.241 25.982 1.00 82.00 474 LYS A N 1
ATOM 3902 C CA . LYS A 1 474 ? 2.710 -13.316 26.866 1.00 82.00 474 LYS A CA 1
ATOM 3903 C C . LYS A 1 474 ? 2.804 -11.917 26.257 1.00 82.00 474 LYS A C 1
ATOM 3905 O O . LYS A 1 474 ? 2.609 -10.942 26.978 1.00 82.00 474 LYS A O 1
ATOM 3910 N N . LYS A 1 475 ? 3.047 -11.799 24.944 1.00 81.38 475 LYS A N 1
ATOM 3911 C CA . LYS A 1 475 ? 3.045 -10.507 24.235 1.00 81.38 475 LYS A CA 1
ATOM 3912 C C . LYS A 1 475 ? 1.651 -9.876 24.219 1.00 81.38 475 LYS A C 1
ATOM 3914 O O . LYS A 1 475 ? 1.529 -8.687 24.494 1.00 81.38 475 LYS A O 1
ATOM 3919 N N . LEU A 1 476 ? 0.593 -10.650 23.973 1.00 84.56 476 LEU A N 1
ATOM 3920 C CA . LEU A 1 476 ? -0.784 -10.134 24.012 1.00 84.56 476 LEU A CA 1
ATOM 3921 C C . LEU A 1 476 ? -1.158 -9.574 25.391 1.00 84.56 476 LEU A C 1
ATOM 3923 O O . LEU A 1 476 ? -1.726 -8.482 25.473 1.00 84.56 476 LEU A O 1
ATOM 3927 N N . SER A 1 477 ? -0.796 -10.285 26.462 1.00 81.25 477 SER A N 1
ATOM 3928 C CA . SER A 1 477 ? -1.006 -9.833 27.840 1.00 81.25 477 SER A CA 1
ATOM 3929 C C . SER A 1 477 ? -0.153 -8.605 28.186 1.00 81.25 477 SER A C 1
ATOM 3931 O O . SER A 1 477 ? -0.644 -7.723 28.886 1.00 81.25 477 SER A O 1
ATOM 3933 N N . LYS A 1 478 ? 1.070 -8.469 27.641 1.00 75.62 478 LYS A N 1
ATOM 3934 C CA . LYS A 1 478 ? 1.881 -7.235 27.772 1.00 75.62 478 LYS A CA 1
ATOM 3935 C C . LYS A 1 478 ? 1.174 -5.997 27.203 1.00 75.62 478 LYS A C 1
ATOM 3937 O O . LYS A 1 478 ? 1.443 -4.899 27.669 1.00 75.62 478 LYS A O 1
ATOM 3942 N N . PHE A 1 479 ? 0.272 -6.159 26.234 1.00 74.25 479 PHE A N 1
ATOM 3943 C CA . PHE A 1 479 ? -0.576 -5.083 25.705 1.00 74.25 479 PHE A CA 1
ATOM 3944 C C . PHE A 1 479 ? -2.012 -5.111 26.268 1.00 74.25 479 PHE A C 1
ATOM 3946 O O . PHE A 1 479 ? -2.889 -4.445 25.720 1.00 74.25 479 PHE A O 1
ATOM 3953 N N . ALA A 1 480 ? -2.302 -5.907 27.305 1.00 76.19 480 ALA A N 1
ATOM 3954 C CA . ALA A 1 480 ? -3.643 -6.094 27.881 1.00 76.19 480 ALA A CA 1
ATOM 3955 C C . ALA A 1 480 ? -4.752 -6.439 26.853 1.00 76.19 480 ALA A C 1
ATOM 3957 O O . ALA A 1 480 ? -5.945 -6.214 27.088 1.00 76.19 480 ALA A O 1
ATOM 3958 N N . LEU A 1 481 ? -4.375 -6.966 25.681 1.00 84.38 481 LEU A N 1
ATOM 3959 C CA . LEU A 1 481 ? -5.305 -7.257 24.583 1.00 84.38 481 LEU A CA 1
ATOM 3960 C C . LEU A 1 481 ? -6.159 -8.495 24.861 1.00 84.38 481 LEU A C 1
ATOM 3962 O O . LEU A 1 481 ? -7.272 -8.617 24.353 1.00 84.38 481 LEU A O 1
ATOM 3966 N N . ASP A 1 482 ? -5.644 -9.394 25.691 1.00 81.75 482 ASP A N 1
ATOM 3967 C CA . ASP A 1 482 ? -6.288 -10.626 26.127 1.00 81.75 482 ASP A CA 1
ATOM 3968 C C . ASP A 1 482 ? -7.580 -10.385 26.930 1.00 81.75 482 ASP A C 1
ATOM 3970 O O . ASP A 1 482 ? -8.486 -11.217 26.866 1.00 81.75 482 ASP A O 1
ATOM 3974 N N . ARG A 1 483 ? -7.693 -9.233 27.605 1.00 82.19 483 ARG A N 1
ATOM 3975 C CA . ARG A 1 483 ? -8.902 -8.780 28.324 1.00 82.19 483 ARG A CA 1
ATOM 3976 C C . ARG A 1 483 ? -9.677 -7.681 27.612 1.00 82.19 483 ARG A C 1
ATOM 3978 O O . ARG A 1 483 ? -10.887 -7.547 27.795 1.00 82.19 483 ARG A O 1
ATOM 3985 N N . ALA A 1 484 ? -8.989 -6.874 26.804 1.00 87.50 484 ALA A N 1
ATOM 3986 C CA . ALA A 1 484 ? -9.629 -5.818 26.027 1.00 87.50 484 ALA A CA 1
ATOM 3987 C C . ALA A 1 484 ? -10.559 -6.374 24.936 1.00 87.50 484 ALA A C 1
ATOM 3989 O O . ALA A 1 484 ? -11.443 -5.655 24.474 1.00 87.50 484 ALA A O 1
ATOM 3990 N N . VAL A 1 485 ? -10.364 -7.630 24.522 1.00 93.56 485 VAL A N 1
ATOM 3991 C CA . VAL A 1 485 ? -11.162 -8.310 23.497 1.00 93.56 485 VAL A CA 1
ATOM 3992 C C . VAL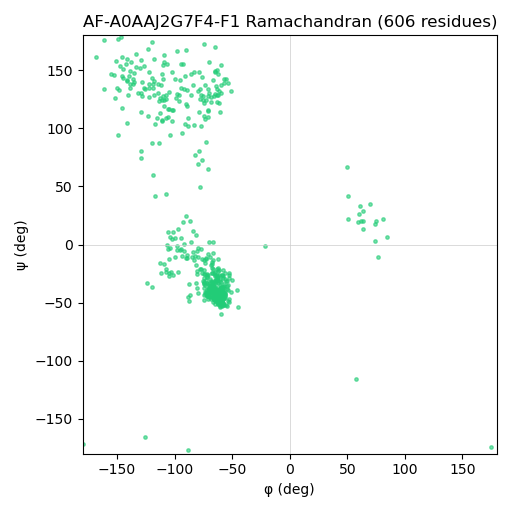 A 1 485 ? -12.031 -9.395 24.129 1.00 93.56 485 VAL A C 1
ATOM 3994 O O . VAL A 1 485 ? -11.522 -10.312 24.774 1.00 93.56 485 VAL A O 1
ATOM 3997 N N . ILE A 1 486 ? -13.342 -9.313 23.896 1.00 94.69 486 ILE A N 1
ATOM 3998 C CA . ILE A 1 486 ? -14.350 -10.248 24.407 1.00 94.69 486 ILE A CA 1
ATOM 3999 C C . ILE A 1 486 ? -14.983 -11.011 23.252 1.00 94.69 486 ILE A C 1
ATOM 4001 O O . ILE A 1 486 ? -15.321 -10.424 22.227 1.00 94.69 486 ILE A O 1
ATOM 4005 N N . LEU A 1 487 ? -15.181 -12.310 23.442 1.00 95.06 487 LEU A N 1
ATOM 4006 C CA . LEU A 1 487 ? -15.979 -13.187 22.597 1.00 95.06 487 LEU A CA 1
ATOM 4007 C C . LEU A 1 487 ? -17.377 -13.353 23.203 1.00 95.06 487 LEU A C 1
ATOM 4009 O O . LEU A 1 487 ? -17.501 -13.699 24.380 1.00 95.06 487 LEU A O 1
ATOM 4013 N N . ASP A 1 488 ? -18.416 -13.147 22.401 1.00 94.00 488 ASP A N 1
ATOM 4014 C CA . ASP A 1 488 ? -19.804 -13.413 22.792 1.00 94.00 488 ASP A CA 1
ATOM 4015 C C . ASP A 1 488 ? -20.258 -14.864 22.499 1.00 94.00 488 ASP A C 1
ATOM 4017 O O . ASP A 1 488 ? -19.493 -15.705 22.014 1.00 94.00 488 ASP A O 1
ATOM 4021 N N . TRP A 1 489 ? -21.536 -15.154 22.766 1.00 91.50 489 TRP A N 1
ATOM 4022 C CA . TRP A 1 489 ? -22.166 -16.457 22.515 1.00 91.50 489 TRP A CA 1
ATOM 4023 C C . TRP A 1 489 ? -22.304 -16.811 21.021 1.00 91.50 489 TRP A C 1
ATOM 4025 O O . TRP A 1 489 ? -22.499 -17.980 20.692 1.00 91.50 489 TRP A O 1
ATOM 4035 N N . GLU A 1 490 ? -22.186 -15.840 20.111 1.00 91.38 490 GLU A N 1
ATOM 4036 C CA . GLU A 1 490 ? -22.217 -16.040 18.652 1.00 91.38 490 GLU A CA 1
ATOM 4037 C C . GLU A 1 490 ? -20.809 -16.182 18.053 1.00 91.38 490 GLU A C 1
ATOM 4039 O O . GLU A 1 490 ? -20.648 -16.302 16.837 1.00 91.38 490 GLU A O 1
ATOM 4044 N N . ASN A 1 491 ? -19.778 -16.220 18.902 1.00 90.62 491 ASN A N 1
ATOM 4045 C CA . ASN A 1 491 ? -18.366 -16.213 18.527 1.00 90.62 491 ASN A CA 1
ATOM 4046 C C . ASN A 1 491 ? -17.935 -14.949 17.758 1.00 90.62 491 ASN A C 1
ATOM 4048 O O . ASN A 1 491 ? -17.055 -14.998 16.892 1.00 90.62 491 ASN A O 1
ATOM 4052 N N . VAL A 1 492 ? -18.544 -13.812 18.077 1.00 95.06 492 VAL A N 1
ATOM 4053 C CA . VAL A 1 492 ? -18.176 -12.485 17.588 1.00 95.06 492 VAL A CA 1
ATOM 4054 C C . VAL A 1 492 ? -17.270 -11.813 18.616 1.00 95.06 492 VAL A C 1
ATOM 4056 O O . VAL A 1 492 ? -17.637 -11.655 19.781 1.00 95.06 492 VAL A O 1
ATOM 4059 N N . CYS A 1 493 ? -16.079 -11.400 18.176 1.00 96.75 493 CYS A N 1
ATOM 4060 C CA . CYS A 1 493 ? -15.153 -10.637 19.007 1.00 96.75 493 CYS A CA 1
ATOM 4061 C C . CYS A 1 493 ? -15.488 -9.143 18.973 1.00 96.75 493 CYS A C 1
ATOM 4063 O O . CYS A 1 493 ? -15.730 -8.588 17.901 1.00 96.75 493 CYS A O 1
ATOM 4065 N N . PHE A 1 494 ? -15.447 -8.475 20.120 1.00 97.19 494 PHE A N 1
ATOM 4066 C CA . PHE A 1 494 ? -15.661 -7.035 20.249 1.00 97.19 494 PHE A CA 1
ATOM 4067 C C . PHE A 1 494 ? -14.786 -6.446 21.362 1.00 97.19 494 PHE A C 1
ATOM 4069 O O . PHE A 1 494 ? -14.274 -7.178 22.211 1.00 97.19 494 PHE A O 1
ATOM 4076 N N . PHE A 1 495 ? -14.588 -5.128 21.354 1.00 95.38 495 PHE A N 1
ATOM 4077 C CA . PHE A 1 495 ? -13.858 -4.455 22.428 1.00 95.38 495 PHE A CA 1
ATOM 4078 C C . PHE A 1 495 ? -14.686 -4.363 23.711 1.00 95.38 495 PHE A C 1
ATOM 4080 O O . PHE A 1 495 ? -15.865 -4.022 23.659 1.00 95.38 495 PHE A O 1
ATOM 4087 N N . ASN A 1 496 ? -14.061 -4.620 24.861 1.00 92.44 496 ASN A N 1
ATOM 4088 C CA . ASN A 1 496 ? -14.672 -4.439 26.175 1.00 92.44 496 ASN A CA 1
ATOM 4089 C C . ASN A 1 496 ? -14.763 -2.938 26.523 1.00 92.44 496 ASN A C 1
ATOM 4091 O O . ASN A 1 496 ? -13.725 -2.350 26.828 1.00 92.44 496 ASN A O 1
ATOM 4095 N N . PRO A 1 497 ? -15.944 -2.294 26.524 1.00 88.94 497 PRO A N 1
ATOM 4096 C CA . PRO A 1 497 ? -16.059 -0.879 26.885 1.00 88.94 497 PRO A CA 1
ATOM 4097 C C . PRO A 1 497 ? -15.837 -0.613 28.385 1.00 88.94 497 PRO A C 1
ATOM 4099 O O . PRO A 1 497 ? -15.768 0.545 28.780 1.00 88.94 497 PRO A O 1
ATOM 4102 N N . PHE A 1 498 ? -15.736 -1.656 29.217 1.00 85.19 498 PHE A N 1
ATOM 4103 C CA . PHE A 1 498 ? -15.497 -1.556 30.657 1.00 85.19 498 PHE A CA 1
ATOM 4104 C C . PHE A 1 498 ? -14.084 -2.039 31.029 1.00 85.19 498 PHE A C 1
ATOM 4106 O O . PHE A 1 498 ? -13.418 -2.741 30.253 1.00 85.19 498 PHE A O 1
ATOM 4113 N N . GLY A 1 499 ? -13.614 -1.680 32.226 1.00 72.44 499 GLY A N 1
ATOM 4114 C CA . GLY A 1 499 ? -12.355 -2.177 32.790 1.00 72.44 499 GLY A CA 1
ATOM 4115 C C . GLY A 1 499 ? -11.126 -1.644 32.054 1.00 72.44 499 GLY A C 1
ATOM 4116 O O . GLY A 1 499 ? -10.143 -2.364 31.849 1.00 72.44 499 GLY A O 1
ATOM 4117 N N . LEU A 1 500 ? -11.189 -0.398 31.574 1.00 68.06 500 LEU A N 1
ATOM 4118 C CA . LEU A 1 500 ? -10.056 0.248 30.904 1.00 68.06 500 LEU A CA 1
ATOM 4119 C C . LEU A 1 500 ? -8.894 0.459 31.886 1.00 68.06 500 LEU A C 1
ATOM 4121 O O . LEU A 1 500 ? -7.731 0.210 31.552 1.00 68.06 500 LEU A O 1
ATOM 4125 N N . ILE A 1 501 ? -9.222 0.851 33.118 1.00 62.84 501 ILE A N 1
ATOM 4126 C CA . ILE A 1 501 ? -8.255 1.144 34.178 1.00 62.84 501 ILE A CA 1
ATOM 4127 C C . ILE A 1 501 ? -7.638 -0.144 34.722 1.00 62.84 501 ILE A C 1
ATOM 4129 O O . ILE A 1 501 ? -6.419 -0.218 34.847 1.00 62.84 501 ILE A O 1
ATOM 4133 N N . ASP A 1 502 ? -8.439 -1.191 34.931 1.00 61.53 502 ASP A N 1
ATOM 4134 C CA . ASP A 1 502 ? -7.952 -2.496 35.398 1.00 61.53 502 ASP A CA 1
ATOM 4135 C C . ASP A 1 502 ? -6.925 -3.108 34.428 1.00 61.53 502 ASP A C 1
ATOM 4137 O O . ASP A 1 502 ? -5.895 -3.631 34.855 1.00 61.53 502 ASP A O 1
ATOM 4141 N N . GLY A 1 503 ? -7.154 -2.986 33.114 1.00 59.25 503 GLY A N 1
ATOM 4142 C CA . GLY A 1 503 ? -6.182 -3.408 32.098 1.00 59.25 503 GLY A CA 1
ATOM 4143 C C . GLY A 1 503 ? -4.890 -2.583 32.122 1.00 59.25 503 GLY A C 1
ATOM 4144 O O . GLY A 1 503 ? -3.802 -3.129 31.949 1.00 59.25 503 GLY A O 1
ATOM 4145 N N . SER A 1 504 ? -4.998 -1.280 32.391 1.00 57.84 504 SER A N 1
ATOM 4146 C CA . SER A 1 504 ? -3.855 -0.358 32.436 1.00 57.84 504 SER A CA 1
ATOM 4147 C C . SER A 1 504 ? -2.994 -0.571 33.689 1.00 57.84 504 SER A C 1
ATOM 4149 O O . SER A 1 504 ? -1.767 -0.591 33.592 1.00 57.84 504 SER A O 1
ATOM 4151 N N . ILE A 1 505 ? -3.626 -0.798 34.849 1.00 58.19 505 ILE A N 1
ATOM 4152 C CA . ILE A 1 505 ? -2.963 -1.154 36.116 1.00 58.19 505 ILE A CA 1
ATOM 4153 C C . ILE A 1 505 ? -2.155 -2.439 35.945 1.00 58.19 505 ILE A C 1
ATOM 4155 O O . ILE A 1 505 ? -1.001 -2.496 36.351 1.00 58.19 505 ILE A O 1
ATOM 4159 N N . GLN A 1 506 ? -2.714 -3.456 35.293 1.00 57.78 506 GLN A N 1
ATOM 4160 C CA . GLN A 1 506 ? -1.995 -4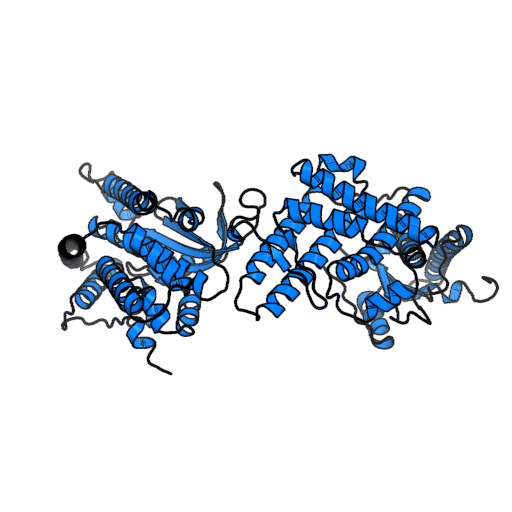.712 35.094 1.00 57.78 506 GLN A CA 1
ATOM 4161 C C . GLN A 1 506 ? -0.889 -4.625 34.051 1.00 57.78 506 GLN A C 1
ATOM 4163 O O . GLN A 1 506 ? 0.154 -5.254 34.216 1.00 57.78 506 GLN A O 1
ATOM 4168 N N . MET A 1 507 ? -1.081 -3.828 32.997 1.00 57.03 507 MET A N 1
ATOM 4169 C CA . MET A 1 507 ? -0.013 -3.533 32.044 1.00 57.03 507 MET A CA 1
ATOM 4170 C C . MET A 1 507 ? 1.185 -2.910 32.774 1.00 57.03 507 MET A C 1
ATOM 4172 O O . MET A 1 507 ? 2.310 -3.382 32.615 1.00 57.03 507 MET A O 1
ATOM 4176 N N . LEU A 1 508 ? 0.925 -1.936 33.655 1.00 55.00 508 LEU A N 1
ATOM 4177 C CA . LEU A 1 508 ? 1.915 -1.339 34.554 1.00 55.00 508 LEU A CA 1
ATOM 4178 C C . LEU A 1 508 ? 2.552 -2.383 35.482 1.00 55.00 508 LEU A C 1
ATOM 4180 O O . LEU A 1 508 ? 3.773 -2.493 35.502 1.00 55.00 508 LEU A O 1
ATOM 4184 N N . GLU A 1 509 ? 1.764 -3.177 36.209 1.00 54.06 509 GLU A N 1
ATOM 4185 C CA . GLU A 1 509 ? 2.275 -4.221 37.115 1.00 54.06 509 GLU A CA 1
ATOM 4186 C C . GLU A 1 509 ? 3.155 -5.240 36.378 1.00 54.06 509 GLU A C 1
ATOM 4188 O O . GLU A 1 509 ? 4.220 -5.613 36.866 1.00 54.06 509 GLU A O 1
ATOM 4193 N N . SER A 1 510 ? 2.760 -5.655 35.172 1.00 55.62 510 SER A N 1
ATOM 4194 C CA . SER A 1 510 ? 3.539 -6.580 34.346 1.00 55.62 510 SER A CA 1
ATOM 4195 C C . SER A 1 510 ? 4.847 -5.955 33.852 1.00 55.62 510 SER A C 1
ATOM 4197 O O . SER A 1 510 ? 5.885 -6.614 33.875 1.00 55.62 510 SER A O 1
ATOM 4199 N N . ALA A 1 511 ? 4.834 -4.677 33.459 1.00 53.88 511 ALA A N 1
ATOM 4200 C CA . ALA A 1 511 ? 6.031 -3.946 33.053 1.00 53.88 511 ALA A CA 1
ATOM 4201 C C . ALA A 1 511 ? 6.999 -3.747 34.233 1.00 53.88 511 ALA A C 1
ATOM 4203 O O . ALA A 1 511 ? 8.200 -3.961 34.081 1.00 53.88 511 ALA A O 1
ATOM 4204 N N . PHE A 1 512 ? 6.474 -3.410 35.416 1.00 51.72 512 PHE A N 1
ATOM 4205 C CA . PHE A 1 512 ? 7.246 -3.275 36.655 1.00 51.72 512 PHE A CA 1
ATOM 4206 C C . PHE A 1 512 ? 7.863 -4.599 37.116 1.00 51.72 512 PHE A C 1
ATOM 4208 O O . PHE A 1 512 ? 9.022 -4.615 37.519 1.00 51.72 512 PHE A O 1
ATOM 4215 N N . ASN A 1 513 ? 7.121 -5.706 37.041 1.00 53.03 513 ASN A N 1
ATOM 4216 C CA . ASN A 1 513 ? 7.638 -7.017 37.436 1.00 53.03 513 ASN A CA 1
ATOM 4217 C C . ASN A 1 513 ? 8.728 -7.517 36.474 1.00 53.03 513 ASN A C 1
ATOM 4219 O O . ASN A 1 513 ? 9.716 -8.088 36.921 1.00 53.03 513 ASN A O 1
ATOM 4223 N N . ASN A 1 514 ? 8.603 -7.245 35.171 1.00 51.03 514 ASN A N 1
ATOM 4224 C CA . ASN A 1 514 ? 9.601 -7.654 34.175 1.00 51.03 514 ASN A CA 1
ATOM 4225 C C . ASN A 1 514 ? 10.891 -6.811 34.219 1.00 51.03 514 ASN A C 1
ATOM 4227 O O . ASN A 1 514 ? 11.960 -7.331 33.918 1.00 51.03 514 ASN A O 1
ATOM 4231 N N . LEU A 1 515 ? 10.816 -5.541 34.640 1.00 50.84 515 LEU A N 1
ATOM 4232 C CA . LEU A 1 515 ? 11.988 -4.686 34.906 1.00 50.84 515 LEU A CA 1
ATOM 4233 C C . LEU A 1 515 ? 12.945 -5.275 35.959 1.00 50.84 515 LEU A C 1
ATOM 4235 O O . LEU A 1 515 ? 14.107 -4.880 36.022 1.00 50.84 515 LEU A O 1
ATOM 4239 N N . LEU A 1 516 ? 12.450 -6.177 36.810 1.00 48.31 516 LEU A N 1
ATOM 4240 C CA . LEU A 1 516 ? 13.233 -6.836 37.851 1.00 48.31 516 LEU A CA 1
ATOM 4241 C C . LEU A 1 516 ? 13.911 -8.130 37.365 1.00 48.31 516 LEU A C 1
ATOM 4243 O O . LEU A 1 516 ? 14.762 -8.639 38.093 1.00 48.31 516 LEU A O 1
ATOM 4247 N N . GLU A 1 517 ? 13.562 -8.655 36.179 1.00 49.03 517 GLU A N 1
ATOM 4248 C CA . GLU A 1 517 ? 13.982 -9.998 35.741 1.00 49.03 517 GLU A CA 1
ATOM 4249 C C . GLU A 1 517 ? 14.978 -10.060 34.564 1.00 49.03 517 GLU A C 1
ATOM 4251 O O . GLU A 1 517 ? 15.708 -11.043 34.533 1.00 49.03 517 GLU A O 1
ATOM 4256 N N . ASP A 1 518 ? 15.106 -9.079 33.650 1.00 42.41 518 ASP A N 1
ATOM 4257 C CA . ASP A 1 518 ? 16.233 -9.059 32.681 1.00 42.41 518 ASP A CA 1
ATOM 4258 C C . ASP A 1 518 ? 16.415 -7.736 31.892 1.00 42.41 518 ASP A C 1
ATOM 4260 O O . ASP A 1 518 ? 15.522 -6.896 31.810 1.00 42.41 518 ASP A O 1
ATOM 4264 N N . THR A 1 519 ? 17.624 -7.570 31.336 1.00 44.25 519 THR A N 1
ATOM 4265 C CA . THR A 1 519 ? 18.319 -6.338 30.891 1.00 44.25 519 THR A CA 1
ATOM 4266 C C . THR A 1 519 ? 17.639 -5.433 29.842 1.00 44.25 519 THR A C 1
ATOM 4268 O O . THR A 1 519 ? 17.098 -5.914 28.853 1.00 44.25 519 THR A O 1
ATOM 4271 N N . ASP A 1 520 ? 17.827 -4.117 30.040 1.00 45.47 520 ASP A N 1
ATOM 4272 C CA . ASP A 1 520 ? 17.560 -2.870 29.273 1.00 45.47 520 ASP A CA 1
ATOM 4273 C C . ASP A 1 520 ? 17.370 -2.845 27.723 1.00 45.47 520 ASP A C 1
ATOM 4275 O O . ASP A 1 520 ? 17.107 -1.767 27.180 1.00 45.47 520 ASP A O 1
ATOM 4279 N N . ASP A 1 521 ? 17.453 -3.954 26.981 1.00 47.38 521 ASP A N 1
ATOM 4280 C CA . ASP A 1 521 ? 17.566 -3.949 25.508 1.00 47.38 521 ASP A CA 1
ATOM 4281 C C . ASP A 1 521 ? 16.305 -4.365 24.717 1.00 47.38 521 ASP A C 1
ATOM 4283 O O . ASP A 1 521 ? 16.337 -4.330 23.487 1.00 47.38 521 ASP A O 1
ATOM 4287 N N . ASP A 1 522 ? 15.175 -4.711 25.350 1.00 53.09 522 ASP A N 1
ATOM 4288 C CA . ASP A 1 522 ? 13.932 -5.029 24.616 1.00 53.09 522 ASP A CA 1
ATOM 4289 C C . ASP A 1 522 ? 13.218 -3.730 24.148 1.00 53.09 522 ASP A C 1
ATOM 4291 O O . ASP A 1 522 ? 12.712 -2.957 24.978 1.00 53.09 522 ASP A O 1
ATOM 4295 N N . PRO A 1 523 ? 13.121 -3.462 22.825 1.00 50.50 523 PRO A N 1
ATOM 4296 C CA . PRO A 1 523 ? 12.428 -2.288 22.287 1.00 50.50 523 PRO A CA 1
ATOM 4297 C C . PRO A 1 523 ? 10.956 -2.216 22.711 1.00 50.50 523 PRO A C 1
ATOM 4299 O O . PRO A 1 523 ? 10.404 -1.121 22.845 1.00 50.50 523 PRO A O 1
ATOM 4302 N N . LEU A 1 524 ? 10.327 -3.367 22.959 1.00 50.00 524 LEU A N 1
ATOM 4303 C CA . LEU A 1 524 ? 8.956 -3.492 23.433 1.00 50.00 524 LEU A CA 1
ATOM 4304 C C . LEU A 1 524 ? 8.845 -3.060 24.897 1.00 50.00 524 LEU A C 1
ATOM 4306 O O . LEU A 1 524 ? 7.936 -2.307 25.233 1.00 50.00 524 LEU A O 1
ATOM 4310 N N . ILE A 1 525 ? 9.805 -3.445 25.748 1.00 52.31 525 ILE A N 1
ATOM 4311 C CA . ILE A 1 525 ? 9.891 -2.960 27.136 1.00 52.31 525 ILE A CA 1
ATOM 4312 C C . ILE A 1 525 ? 10.112 -1.451 27.137 1.00 52.31 525 ILE A C 1
ATOM 4314 O O . ILE A 1 525 ? 9.432 -0.745 27.868 1.00 52.31 525 ILE A O 1
ATOM 4318 N N . ARG A 1 526 ? 10.971 -0.915 26.266 1.00 50.97 526 ARG A N 1
ATOM 4319 C CA . ARG A 1 526 ? 11.208 0.534 26.179 1.00 50.97 526 ARG A CA 1
ATOM 4320 C C . ARG A 1 526 ? 9.980 1.311 25.691 1.00 50.97 526 ARG A C 1
ATOM 4322 O O . ARG A 1 526 ? 9.724 2.405 26.188 1.00 50.97 526 ARG A O 1
ATOM 4329 N N . SER A 1 527 ? 9.211 0.757 24.754 1.00 48.56 527 SER A N 1
ATOM 4330 C CA . SER A 1 527 ? 7.962 1.348 24.248 1.00 48.56 527 SER A CA 1
ATOM 4331 C C . SER A 1 527 ? 6.823 1.271 25.267 1.00 48.56 527 SER A C 1
ATOM 4333 O O . SER A 1 527 ? 6.145 2.271 25.499 1.00 48.56 527 SER A O 1
ATOM 4335 N N . VAL A 1 528 ? 6.662 0.131 25.948 1.00 49.00 528 VAL A N 1
ATOM 4336 C CA . VAL A 1 528 ? 5.725 -0.022 27.073 1.00 49.00 528 VAL A CA 1
ATOM 4337 C C . VAL A 1 528 ? 6.133 0.899 28.224 1.00 49.00 528 VAL A C 1
ATOM 4339 O O . VAL A 1 528 ? 5.286 1.608 28.755 1.00 49.00 528 VAL A O 1
ATOM 4342 N N . LEU A 1 529 ? 7.427 0.998 28.546 1.00 46.50 529 LEU A N 1
ATOM 4343 C CA . LEU A 1 529 ? 7.941 1.913 29.563 1.00 46.50 529 LEU A CA 1
ATOM 4344 C C . LEU A 1 529 ? 7.668 3.369 29.204 1.00 46.50 529 LEU A C 1
ATOM 4346 O O . LEU A 1 529 ? 7.194 4.104 30.059 1.00 46.50 529 LEU A O 1
ATOM 4350 N N . LYS A 1 530 ? 7.867 3.783 27.948 1.00 45.78 530 LYS A N 1
ATOM 4351 C CA . LYS A 1 530 ? 7.477 5.121 27.477 1.00 45.78 530 LYS A CA 1
ATOM 4352 C C . LYS A 1 530 ? 5.976 5.372 27.630 1.00 45.78 530 LYS A C 1
ATOM 4354 O O . LYS A 1 530 ? 5.607 6.427 28.132 1.00 45.78 530 LYS A O 1
ATOM 4359 N N . LEU A 1 531 ? 5.119 4.417 27.256 1.00 44.56 531 LEU A N 1
ATOM 4360 C CA . LEU A 1 531 ? 3.664 4.509 27.456 1.00 44.56 531 LEU A CA 1
ATOM 4361 C C . LEU A 1 531 ? 3.297 4.618 28.947 1.00 44.56 531 LEU A C 1
ATOM 4363 O O . LEU A 1 531 ? 2.440 5.417 29.309 1.00 44.56 531 LEU A O 1
ATOM 4367 N N . THR A 1 532 ? 3.980 3.878 29.824 1.00 43.97 532 THR A N 1
ATOM 4368 C CA . THR A 1 532 ? 3.766 3.935 31.282 1.00 43.97 532 THR A CA 1
ATOM 4369 C C . THR A 1 532 ? 4.364 5.180 31.947 1.00 43.97 532 THR A C 1
ATOM 4371 O O . THR A 1 532 ? 3.789 5.702 32.895 1.00 43.97 532 THR A O 1
ATOM 4374 N N . GLN A 1 533 ? 5.470 5.720 31.431 1.00 42.06 533 GLN A N 1
ATOM 4375 C CA . GLN A 1 533 ? 6.080 6.977 31.881 1.00 42.06 533 GLN A CA 1
ATOM 4376 C C . GLN A 1 533 ? 5.238 8.194 31.468 1.00 42.06 533 GLN A C 1
ATOM 4378 O O . GLN A 1 533 ? 5.259 9.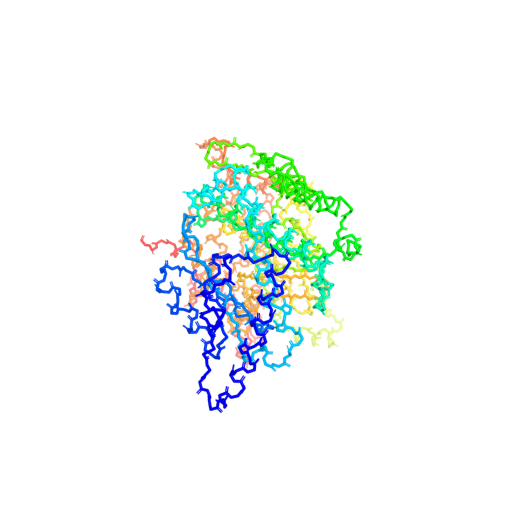211 32.160 1.00 42.06 533 GLN A O 1
ATOM 4383 N N . SER A 1 534 ? 4.438 8.087 30.398 1.00 42.34 534 SER A N 1
ATOM 4384 C CA . SER A 1 534 ? 3.391 9.065 30.061 1.00 42.34 534 SER A CA 1
ATOM 4385 C C . SER A 1 534 ? 2.240 9.111 31.079 1.00 42.34 534 SER A C 1
ATOM 4387 O O . SER A 1 534 ? 1.483 10.076 31.072 1.00 42.34 534 SER A O 1
ATOM 4389 N N . ILE A 1 535 ? 2.132 8.130 31.988 1.00 44.28 535 ILE A N 1
ATOM 4390 C CA . ILE A 1 535 ? 1.177 8.097 33.118 1.00 44.28 535 ILE A CA 1
ATOM 4391 C C . ILE A 1 535 ? 1.794 8.760 34.381 1.00 44.28 535 ILE A C 1
ATOM 4393 O O . ILE A 1 535 ? 1.423 8.468 35.514 1.00 44.28 535 ILE A O 1
ATOM 4397 N N . ASN A 1 536 ? 2.772 9.661 34.226 1.00 40.25 536 ASN A N 1
ATOM 4398 C CA . ASN A 1 536 ? 3.599 10.150 35.337 1.00 40.25 536 ASN A CA 1
ATOM 4399 C C . ASN A 1 536 ? 2.788 10.655 36.560 1.00 40.25 536 ASN A C 1
ATOM 4401 O O . ASN A 1 536 ? 1.873 11.466 36.430 1.00 40.25 536 ASN A O 1
ATOM 4405 N N . ASN A 1 537 ? 3.181 10.202 37.757 1.00 44.47 537 ASN A N 1
ATOM 4406 C CA . ASN A 1 537 ? 2.635 10.530 39.089 1.00 44.47 537 ASN A CA 1
ATOM 4407 C C . ASN A 1 537 ? 1.180 10.131 39.400 1.00 44.47 537 ASN A C 1
ATOM 4409 O O . ASN A 1 537 ? 0.647 10.567 40.424 1.00 44.47 537 ASN A O 1
ATOM 4413 N N . VAL A 1 538 ? 0.529 9.277 38.609 1.00 50.59 538 VAL A N 1
ATOM 4414 C CA . VAL A 1 538 ? -0.724 8.662 39.073 1.00 50.59 538 VAL A CA 1
ATOM 4415 C C . VAL A 1 538 ? -0.353 7.552 40.056 1.00 50.59 538 VAL A C 1
ATOM 4417 O O . VAL A 1 538 ? 0.118 6.485 39.666 1.00 50.59 538 VAL A O 1
ATOM 4420 N N . THR A 1 539 ? -0.487 7.817 41.357 1.00 55.16 539 THR A N 1
ATOM 4421 C CA . THR A 1 539 ? -0.250 6.790 42.379 1.00 55.16 539 THR A CA 1
ATOM 4422 C C . THR A 1 539 ? -1.212 5.619 42.154 1.00 55.16 539 THR A C 1
ATOM 4424 O O . THR A 1 539 ? -2.312 5.798 41.625 1.00 55.16 539 THR A O 1
ATOM 4427 N N . LEU A 1 540 ? -0.841 4.412 42.596 1.00 56.69 540 LEU A N 1
ATOM 4428 C CA . LEU A 1 540 ? -1.774 3.274 42.645 1.00 56.69 540 LEU A CA 1
ATOM 4429 C C . LEU A 1 540 ? -3.088 3.646 43.354 1.00 56.69 540 LEU A C 1
ATOM 4431 O O . LEU A 1 540 ? -4.139 3.110 43.025 1.00 56.69 540 LEU A O 1
ATOM 4435 N N . GLU A 1 541 ? -3.037 4.573 44.312 1.00 54.88 541 GLU A N 1
ATOM 4436 C CA . GLU A 1 541 ? -4.208 5.110 45.011 1.00 54.88 541 GLU A CA 1
ATOM 4437 C C . GLU A 1 541 ? -5.084 5.983 44.105 1.00 54.88 541 GLU A C 1
ATOM 4439 O O . GLU A 1 541 ? -6.303 5.832 44.124 1.00 54.88 541 GLU A O 1
ATOM 4444 N N . THR A 1 542 ? -4.492 6.832 43.262 1.00 58.00 542 THR A N 1
ATOM 4445 C CA . THR A 1 542 ? -5.232 7.597 42.251 1.00 58.00 542 THR A CA 1
ATOM 4446 C C . THR A 1 542 ? -5.816 6.677 41.174 1.00 58.00 542 THR A C 1
ATOM 4448 O O . THR A 1 542 ? -6.958 6.854 40.778 1.00 58.00 542 THR A O 1
ATOM 4451 N N . LEU A 1 543 ? -5.103 5.635 40.730 1.00 60.06 543 LEU A N 1
ATOM 4452 C CA . LEU A 1 543 ? -5.674 4.649 39.796 1.00 60.06 543 LEU A CA 1
ATOM 4453 C C . LEU A 1 543 ? -6.857 3.889 40.416 1.00 60.06 543 LEU A C 1
ATOM 4455 O O . LEU A 1 543 ? -7.864 3.661 39.747 1.00 60.06 543 LEU A O 1
ATOM 4459 N N . LYS A 1 544 ? -6.765 3.546 41.707 1.00 62.16 544 LYS A N 1
ATOM 4460 C CA . LYS A 1 544 ? -7.864 2.923 42.457 1.00 62.16 544 LYS A CA 1
ATOM 4461 C C . LYS A 1 544 ? -9.067 3.852 42.607 1.00 62.16 544 LYS A C 1
ATOM 4463 O O . LYS A 1 544 ? -10.184 3.397 42.402 1.00 62.16 544 LYS A O 1
ATOM 4468 N N . SER A 1 545 ? -8.867 5.139 42.895 1.00 63.38 545 SER A N 1
ATOM 4469 C CA . SER A 1 545 ? -9.986 6.086 43.004 1.00 63.38 545 SER A CA 1
ATOM 4470 C C . SER A 1 545 ? -10.690 6.322 41.664 1.00 63.38 545 SER A C 1
ATOM 4472 O O . SER A 1 545 ? -11.913 6.446 41.630 1.00 63.38 545 SER A O 1
ATOM 4474 N N . ILE A 1 546 ? -9.952 6.318 40.549 1.00 66.56 546 ILE A N 1
ATOM 4475 C CA . ILE A 1 546 ? -10.552 6.374 39.209 1.00 66.56 546 ILE A CA 1
ATOM 4476 C C . ILE A 1 546 ? -11.304 5.058 38.909 1.00 66.56 546 ILE A C 1
ATOM 4478 O O . ILE A 1 546 ? -12.401 5.113 38.359 1.00 66.56 546 ILE A O 1
ATOM 4482 N N . SER A 1 547 ? -10.782 3.892 39.321 1.00 68.69 547 SER A N 1
ATOM 4483 C CA . SER A 1 547 ? -11.487 2.596 39.218 1.00 68.69 547 SER A CA 1
ATOM 4484 C C . SER A 1 547 ? -12.799 2.582 40.023 1.00 68.69 547 SER A C 1
ATOM 4486 O O . SER A 1 547 ? -13.831 2.126 39.529 1.00 68.69 547 SER A O 1
ATOM 4488 N N . ASP A 1 548 ? -12.813 3.154 41.230 1.00 70.88 548 ASP A N 1
ATOM 4489 C CA . ASP A 1 548 ? -14.039 3.289 42.028 1.00 70.88 548 ASP A CA 1
ATOM 4490 C C . ASP A 1 548 ? -15.066 4.220 41.359 1.00 70.88 548 ASP A C 1
ATOM 4492 O O . ASP A 1 548 ? -16.260 3.911 41.339 1.00 70.88 548 ASP A O 1
ATOM 4496 N N . ASN A 1 549 ? -14.610 5.313 40.740 1.00 75.25 549 ASN A N 1
ATOM 4497 C CA . ASN A 1 549 ? -15.469 6.198 39.951 1.00 75.25 549 ASN A CA 1
ATOM 4498 C C . ASN A 1 549 ? -16.046 5.483 38.711 1.00 75.25 549 ASN A C 1
ATOM 4500 O O . ASN A 1 549 ? -17.232 5.610 38.414 1.00 75.25 549 ASN A O 1
ATOM 4504 N N . GLU A 1 550 ? -15.247 4.663 38.017 1.00 77.12 550 GLU A N 1
ATOM 4505 C CA . GLU A 1 550 ? -15.716 3.826 36.901 1.00 77.12 550 GLU A CA 1
ATOM 4506 C C . GLU A 1 550 ? -16.842 2.875 37.343 1.00 77.12 550 GLU A C 1
ATOM 4508 O O . GLU A 1 550 ? -17.855 2.753 36.650 1.00 77.12 550 GLU A O 1
ATOM 4513 N N . ARG A 1 551 ? -16.728 2.255 38.524 1.00 81.25 551 ARG A N 1
ATOM 4514 C CA . ARG A 1 551 ? -17.785 1.389 39.078 1.00 81.25 551 ARG A CA 1
ATOM 4515 C C . ARG A 1 551 ? -19.079 2.147 39.369 1.00 81.25 551 ARG A C 1
ATOM 4517 O O . ARG A 1 551 ? -20.164 1.613 39.127 1.00 81.25 551 ARG A O 1
ATOM 4524 N N . GLU A 1 552 ? -18.986 3.373 39.880 1.00 84.69 552 GLU A N 1
ATOM 4525 C CA . GLU A 1 552 ? -20.160 4.221 40.109 1.00 84.69 552 GLU A CA 1
ATOM 4526 C C . GLU A 1 552 ? -20.870 4.555 38.789 1.00 84.69 552 GLU A C 1
ATOM 4528 O O . GLU A 1 552 ? -22.095 4.426 38.688 1.00 84.69 552 GLU A O 1
ATOM 4533 N N . GLU A 1 553 ? -20.110 4.909 37.753 1.00 84.88 553 GLU A N 1
ATOM 4534 C CA . GLU A 1 553 ? -20.654 5.187 36.422 1.00 84.88 553 GLU A CA 1
ATOM 4535 C C . GLU A 1 553 ? -21.320 3.950 35.803 1.00 84.88 553 GLU A C 1
ATOM 4537 O O . GLU A 1 553 ? -22.453 4.038 35.323 1.00 84.88 553 GLU A O 1
ATOM 4542 N N . ILE A 1 554 ? -20.702 2.767 35.904 1.00 88.38 554 ILE A N 1
ATOM 4543 C CA . ILE A 1 554 ? -21.316 1.504 35.454 1.00 88.38 554 ILE A CA 1
ATOM 4544 C C . ILE A 1 554 ? -22.645 1.250 36.182 1.00 88.38 554 ILE A C 1
ATOM 4546 O O . ILE A 1 554 ? -23.625 0.841 35.554 1.00 88.38 554 ILE A O 1
ATOM 4550 N N . SER A 1 555 ? -22.725 1.547 37.482 1.00 89.94 555 SER A N 1
ATOM 4551 C CA . SER A 1 555 ? -23.965 1.419 38.259 1.00 89.94 555 SER A CA 1
ATOM 4552 C C . SER A 1 555 ? -25.071 2.358 37.752 1.00 89.94 555 SER A C 1
ATOM 4554 O O . SER A 1 555 ? -26.220 1.934 37.583 1.00 89.94 555 SER A O 1
ATOM 4556 N N . LYS A 1 556 ? -24.739 3.615 37.422 1.00 91.56 556 LYS A N 1
ATOM 4557 C CA . LYS A 1 556 ? -25.685 4.573 36.814 1.00 91.56 556 LYS A CA 1
ATOM 4558 C C . LYS A 1 556 ? -26.171 4.090 35.446 1.00 91.56 556 LYS A C 1
ATOM 4560 O O . LYS A 1 556 ? -27.374 4.135 35.171 1.00 91.56 556 LYS A O 1
ATOM 4565 N N . VAL A 1 557 ? -25.267 3.572 34.612 1.00 92.75 557 VAL A N 1
ATOM 4566 C CA . VAL A 1 557 ? -25.612 2.975 33.311 1.00 92.75 557 VAL A CA 1
ATOM 4567 C C . VAL A 1 557 ? -26.535 1.772 33.499 1.00 92.75 557 VAL A C 1
ATOM 4569 O O . VAL A 1 557 ? -27.562 1.678 32.828 1.00 92.75 557 VAL A O 1
ATOM 4572 N N . LYS A 1 558 ? -26.245 0.886 34.456 1.00 94.69 558 LYS A N 1
ATOM 4573 C CA . LYS A 1 558 ? -27.084 -0.276 34.782 1.00 94.69 558 LYS A CA 1
ATOM 4574 C C . LYS A 1 558 ? -28.503 0.130 35.175 1.00 94.69 558 LYS A C 1
ATOM 4576 O O . LYS A 1 558 ? -29.461 -0.462 34.681 1.00 94.69 558 LYS A O 1
ATOM 4581 N N . GLN A 1 559 ? -28.661 1.153 36.017 1.00 95.31 559 GLN A N 1
ATOM 4582 C CA . GLN A 1 559 ? -29.983 1.676 36.384 1.00 95.31 559 GLN A CA 1
ATOM 4583 C C . GLN A 1 559 ? -30.746 2.201 35.162 1.00 95.31 559 GLN A C 1
ATOM 4585 O O . GLN A 1 559 ? -31.925 1.886 34.992 1.00 95.31 559 GLN A O 1
ATOM 4590 N N . PHE A 1 560 ? -30.068 2.945 34.283 1.00 95.19 560 PHE A N 1
ATOM 4591 C CA . PHE A 1 560 ? -30.657 3.429 33.035 1.00 95.19 560 PHE A CA 1
ATOM 4592 C C . PHE A 1 560 ? -31.088 2.278 32.114 1.00 95.19 560 PHE A C 1
ATOM 4594 O O . PHE A 1 560 ? -32.189 2.306 31.564 1.00 95.19 560 PHE A O 1
ATOM 4601 N N . VAL A 1 561 ? -30.264 1.236 31.983 1.00 96.50 561 VAL A N 1
ATOM 4602 C CA . VAL A 1 561 ? -30.581 0.035 31.196 1.00 96.50 561 VAL A CA 1
ATOM 4603 C C . VAL A 1 561 ? -31.820 -0.671 31.752 1.00 96.50 561 VAL A C 1
ATOM 4605 O O . VAL A 1 561 ? -32.753 -0.938 30.998 1.00 96.50 561 VAL A O 1
ATOM 4608 N N . LEU A 1 562 ? -31.878 -0.917 33.065 1.00 96.31 562 LEU A N 1
ATOM 4609 C CA . LEU A 1 562 ? -33.022 -1.573 33.712 1.00 96.31 562 LEU A CA 1
ATOM 4610 C C . LEU A 1 562 ? -34.322 -0.775 33.548 1.00 96.31 562 LEU A C 1
ATOM 4612 O O . LEU A 1 562 ? -35.380 -1.357 33.305 1.00 96.31 562 LEU A O 1
ATOM 4616 N N . HIS A 1 563 ? -34.247 0.554 33.635 1.00 96.19 563 HIS A N 1
ATOM 4617 C CA . HIS A 1 563 ? -35.393 1.425 33.395 1.00 96.19 563 HIS A CA 1
ATOM 4618 C C . HIS A 1 563 ? -35.900 1.327 31.948 1.00 96.19 563 HIS A C 1
ATOM 4620 O O . HIS A 1 563 ? -37.100 1.174 31.715 1.00 96.19 563 HIS A O 1
ATOM 4626 N N . ASN A 1 564 ? -34.994 1.341 30.969 1.00 95.50 564 ASN A N 1
ATOM 4627 C CA . ASN A 1 564 ? -35.362 1.262 29.556 1.00 95.50 564 ASN A CA 1
ATOM 4628 C C . ASN A 1 564 ? -35.865 -0.124 29.127 1.00 95.50 564 ASN A C 1
ATOM 4630 O O . ASN A 1 564 ? -36.702 -0.204 28.231 1.00 95.50 564 ASN A O 1
ATOM 4634 N N . ILE A 1 565 ? -35.448 -1.207 29.794 1.00 97.25 565 ILE A N 1
ATOM 4635 C CA . ILE A 1 565 ? -36.064 -2.536 29.615 1.00 97.25 565 ILE A CA 1
ATOM 4636 C C . ILE A 1 565 ? -37.568 -2.474 29.913 1.00 97.25 565 ILE A C 1
ATOM 4638 O O . ILE A 1 565 ? -38.365 -3.076 29.195 1.00 97.25 565 ILE A O 1
ATOM 4642 N N . TYR A 1 566 ? -37.969 -1.727 30.946 1.00 95.56 566 TYR A N 1
ATOM 4643 C CA . TYR A 1 566 ? -39.379 -1.549 31.286 1.00 95.56 566 TYR A CA 1
ATOM 4644 C C . TYR A 1 566 ? -40.119 -0.659 30.276 1.00 95.56 566 TYR A C 1
ATOM 4646 O O . TYR A 1 566 ? -41.219 -1.019 29.854 1.00 95.56 566 TYR A O 1
ATOM 4654 N N . ILE A 1 567 ? -39.521 0.469 29.867 1.00 95.00 567 ILE A N 1
ATOM 4655 C CA . ILE A 1 567 ? -40.117 1.397 28.885 1.00 95.00 567 ILE A CA 1
ATOM 4656 C C . ILE A 1 567 ? -40.349 0.702 27.541 1.00 95.00 567 ILE A C 1
ATOM 4658 O O . ILE A 1 567 ? -41.444 0.766 26.987 1.00 95.00 567 ILE A O 1
ATOM 4662 N N . TYR A 1 568 ? -39.335 0.008 27.028 1.00 94.75 568 TYR A N 1
ATOM 4663 C CA . TYR A 1 568 ? -39.355 -0.576 25.688 1.00 94.75 568 TYR A CA 1
ATOM 4664 C C . TYR A 1 568 ? -39.836 -2.028 25.658 1.00 94.75 568 TYR A C 1
ATOM 4666 O O . TYR A 1 568 ? -39.602 -2.719 24.670 1.00 94.75 568 TYR A O 1
ATOM 4674 N N . LYS A 1 569 ? -40.540 -2.500 26.696 1.00 95.06 569 LYS A N 1
ATOM 4675 C CA . LYS A 1 569 ? -41.032 -3.887 26.797 1.00 95.06 569 LYS A CA 1
ATOM 4676 C C . LYS A 1 569 ? -41.839 -4.357 25.573 1.00 95.06 569 LYS A C 1
ATOM 4678 O O . LYS A 1 569 ? -41.818 -5.540 25.255 1.00 95.06 569 LYS A O 1
ATOM 4683 N N . ASP A 1 570 ? -42.510 -3.428 24.888 1.00 95.44 570 ASP A N 1
ATOM 4684 C CA . ASP A 1 570 ? -43.364 -3.695 23.723 1.00 95.44 570 ASP A CA 1
ATOM 4685 C C . ASP A 1 570 ? -42.646 -3.431 22.375 1.00 95.44 570 ASP A C 1
ATOM 4687 O O . ASP A 1 570 ? -43.219 -3.652 21.309 1.00 95.44 570 ASP A O 1
ATOM 4691 N N . ASN A 1 571 ? -41.382 -2.983 22.391 1.00 95.12 571 ASN A N 1
ATOM 4692 C CA . ASN A 1 571 ? -40.551 -2.761 21.203 1.00 95.12 571 ASN A CA 1
ATOM 4693 C C . ASN A 1 571 ? -39.379 -3.753 21.182 1.00 95.12 571 ASN A C 1
ATOM 4695 O O . ASN A 1 571 ? -38.278 -3.449 21.639 1.00 95.12 571 ASN A O 1
ATOM 4699 N N . GLU A 1 572 ? -39.603 -4.938 20.610 1.00 94.94 572 GLU A N 1
ATOM 4700 C CA . GLU A 1 572 ? -38.633 -6.046 20.584 1.00 94.94 572 GLU A CA 1
ATOM 4701 C C . GLU A 1 572 ? -37.254 -5.641 20.022 1.00 94.94 572 GLU A C 1
ATOM 4703 O O . GLU A 1 572 ? -36.200 -6.020 20.551 1.00 94.94 572 GLU A O 1
ATOM 4708 N N . ARG A 1 573 ? -37.244 -4.799 18.979 1.00 93.25 573 ARG A N 1
ATOM 4709 C CA . ARG A 1 573 ? -36.012 -4.320 18.337 1.00 93.25 573 ARG A CA 1
ATOM 4710 C C . ARG A 1 573 ? -35.157 -3.476 19.283 1.00 93.25 573 ARG A C 1
ATOM 4712 O O . ARG A 1 573 ? -33.930 -3.521 19.183 1.00 93.25 573 ARG A O 1
ATOM 4719 N N . VAL A 1 574 ? -35.766 -2.665 20.142 1.00 94.31 574 VAL A N 1
ATOM 4720 C CA . VAL A 1 574 ? -35.048 -1.812 21.105 1.00 94.31 574 VAL A CA 1
ATOM 4721 C C . VAL A 1 574 ? -34.765 -2.586 22.392 1.00 94.31 574 VAL A C 1
ATOM 4723 O O . VAL A 1 574 ? -33.633 -2.580 22.874 1.00 94.31 574 VAL A O 1
ATOM 4726 N N . LEU A 1 575 ? -35.751 -3.338 22.882 1.00 96.31 575 LEU A N 1
ATOM 4727 C CA . LEU A 1 575 ? -35.661 -4.173 24.077 1.00 96.31 575 LEU A CA 1
ATOM 4728 C C . LEU A 1 575 ? -34.468 -5.129 24.035 1.00 96.31 575 LEU A C 1
ATOM 4730 O O . LEU A 1 575 ? -33.706 -5.203 24.996 1.00 96.31 575 LEU A O 1
ATOM 4734 N N . SER A 1 576 ? -34.269 -5.825 22.912 1.00 95.50 576 SER A N 1
ATOM 4735 C CA . SER A 1 576 ? -33.157 -6.772 22.739 1.00 95.50 576 SER A CA 1
ATOM 4736 C C . SER A 1 576 ? -31.778 -6.142 22.972 1.00 95.50 576 SER A C 1
ATOM 4738 O O . SER A 1 576 ? -30.875 -6.823 23.457 1.00 95.50 576 SER A O 1
ATOM 4740 N N . LYS A 1 577 ? -31.611 -4.840 22.705 1.00 95.88 577 LYS A N 1
ATOM 4741 C CA . LYS A 1 577 ? -30.351 -4.118 22.936 1.00 95.88 577 LYS A CA 1
ATOM 4742 C C . LYS A 1 577 ? -30.102 -3.834 24.410 1.00 95.88 577 LYS A C 1
ATOM 4744 O O . LYS A 1 577 ? -28.990 -4.035 24.890 1.00 95.88 577 LYS A O 1
ATOM 4749 N N . TYR A 1 578 ? -31.134 -3.409 25.134 1.00 97.19 578 TYR A N 1
ATOM 4750 C CA . TYR A 1 578 ? -31.029 -3.185 26.574 1.00 97.19 578 TYR A CA 1
ATOM 4751 C C . TYR A 1 578 ? -30.890 -4.497 27.348 1.00 97.19 578 TYR A C 1
ATOM 4753 O O . TYR A 1 578 ? -30.087 -4.569 28.275 1.00 97.19 578 TYR A O 1
ATOM 4761 N N . LEU A 1 579 ? -31.591 -5.557 26.929 1.00 96.75 579 LEU A N 1
ATOM 4762 C CA . LEU A 1 579 ? -31.386 -6.899 27.475 1.00 96.75 579 LEU A CA 1
ATOM 4763 C C . LEU A 1 579 ? -29.941 -7.357 27.267 1.00 96.75 579 LEU A C 1
ATOM 4765 O O . LEU A 1 579 ? -29.325 -7.862 28.198 1.00 96.75 579 LEU A O 1
ATOM 4769 N N . TRP A 1 580 ? -29.366 -7.136 26.083 1.00 96.44 580 TRP A N 1
ATOM 4770 C CA . TRP A 1 580 ? -27.959 -7.448 25.841 1.00 96.44 580 TRP A CA 1
ATOM 4771 C C . TRP A 1 580 ? -27.016 -6.704 26.793 1.00 96.44 580 TRP A C 1
ATOM 4773 O O . TRP A 1 580 ? -26.161 -7.335 27.415 1.00 96.44 580 TRP A O 1
ATOM 4783 N N . LEU A 1 581 ? -27.199 -5.387 26.951 1.00 96.25 581 LEU A N 1
ATOM 4784 C CA . LEU A 1 581 ? -26.396 -4.571 27.869 1.00 96.25 581 LEU A CA 1
ATOM 4785 C C . LEU A 1 581 ? -26.505 -5.064 29.314 1.00 96.25 581 LEU A C 1
ATOM 4787 O O . LEU A 1 581 ? -25.493 -5.162 29.998 1.00 96.25 581 LEU A O 1
ATOM 4791 N N . GLU A 1 582 ? -27.709 -5.413 29.772 1.00 96.69 582 GLU A N 1
ATOM 4792 C CA . GLU A 1 582 ? -27.924 -5.962 31.114 1.00 96.69 582 GLU A CA 1
ATOM 4793 C C . GLU A 1 582 ? -27.117 -7.252 31.321 1.00 96.69 582 GLU A C 1
ATOM 4795 O O . GLU A 1 582 ? -26.441 -7.410 32.338 1.00 96.69 582 GLU A O 1
ATOM 4800 N N . GLN A 1 583 ? -27.150 -8.166 30.347 1.00 96.81 583 GLN A N 1
ATOM 4801 C CA . GLN A 1 583 ? -26.399 -9.421 30.417 1.00 96.81 583 GLN A CA 1
ATOM 4802 C C . GLN A 1 583 ? -24.884 -9.195 30.375 1.00 96.81 583 GLN A C 1
ATOM 4804 O O . GLN A 1 583 ? -24.144 -9.892 31.071 1.00 96.81 583 GLN A O 1
ATOM 4809 N N . PHE A 1 584 ? -24.422 -8.219 29.594 1.00 95.62 584 PHE A N 1
ATOM 4810 C CA . PHE A 1 584 ? -23.006 -7.885 29.504 1.00 95.62 584 PHE A CA 1
ATOM 4811 C C . PHE A 1 584 ? -22.483 -7.211 30.786 1.00 95.62 584 PHE A C 1
ATOM 4813 O O . PHE A 1 584 ? -21.429 -7.597 31.288 1.00 95.62 584 PHE A O 1
ATOM 4820 N N . ILE A 1 585 ? -23.248 -6.289 31.383 1.00 94.44 585 ILE A N 1
ATOM 4821 C CA . ILE A 1 585 ? -22.924 -5.685 32.689 1.00 94.44 585 ILE A CA 1
ATOM 4822 C C . ILE A 1 585 ? -22.877 -6.764 33.779 1.00 94.44 585 ILE A C 1
ATOM 4824 O O . ILE A 1 585 ? -21.918 -6.820 34.544 1.00 94.44 585 ILE A O 1
ATOM 4828 N N . LYS A 1 586 ? -23.858 -7.677 33.807 1.00 94.88 586 LYS A N 1
ATOM 4829 C CA . LYS A 1 586 ? -23.861 -8.828 34.728 1.00 94.88 586 LYS A CA 1
ATOM 4830 C C . LYS A 1 586 ? -22.608 -9.686 34.586 1.00 94.88 586 LYS A C 1
ATOM 4832 O O . LYS A 1 586 ? -22.039 -10.109 35.586 1.00 94.88 586 LYS A O 1
ATOM 4837 N N . TRP A 1 587 ? -22.167 -9.948 33.357 1.00 93.88 587 TRP A N 1
ATOM 4838 C CA . TRP A 1 587 ? -20.915 -10.664 33.125 1.00 93.88 587 TRP A CA 1
ATOM 4839 C C . TRP A 1 587 ? -19.705 -9.910 33.685 1.00 93.88 587 TRP A C 1
ATOM 4841 O O . TRP A 1 587 ? -18.907 -10.521 34.393 1.00 93.88 587 TRP A O 1
ATOM 4851 N N . HIS A 1 588 ? -19.604 -8.604 33.428 1.00 89.75 588 HIS A N 1
ATOM 4852 C CA . HIS A 1 588 ? -18.507 -7.772 33.924 1.00 89.75 588 HIS A CA 1
ATOM 4853 C C . HIS A 1 588 ? -18.445 -7.740 35.463 1.00 89.75 588 HIS A C 1
ATOM 4855 O O . HIS A 1 588 ? -17.366 -7.821 36.040 1.00 89.75 588 HIS A O 1
ATOM 4861 N N . GLU A 1 589 ? -19.599 -7.711 36.134 1.00 89.88 589 GLU A N 1
ATOM 4862 C CA . GLU A 1 589 ? -19.712 -7.765 37.601 1.00 89.88 589 GLU A CA 1
ATOM 4863 C C . GLU A 1 589 ? -19.522 -9.181 38.193 1.00 89.88 589 GLU A C 1
ATOM 4865 O O . GLU A 1 589 ? -19.557 -9.352 39.412 1.00 89.88 589 GLU A O 1
ATOM 4870 N N . GLY A 1 590 ? -19.351 -10.216 37.362 1.00 88.75 590 GLY A N 1
ATOM 4871 C CA . GLY A 1 590 ? -19.232 -11.605 37.816 1.00 88.75 590 GLY A CA 1
ATOM 4872 C C . GLY A 1 590 ? -20.551 -12.245 38.278 1.00 88.75 590 GLY A C 1
ATOM 4873 O O . GLY A 1 590 ? -20.533 -13.281 38.944 1.00 88.75 590 GLY A O 1
ATOM 4874 N N . ASP A 1 591 ? -21.703 -11.676 37.915 1.00 90.31 591 ASP A N 1
ATOM 4875 C CA . ASP A 1 591 ? -23.029 -12.170 38.293 1.00 90.31 591 ASP A CA 1
ATOM 4876 C C . ASP A 1 591 ? -23.335 -13.522 37.613 1.00 90.31 591 ASP A C 1
ATOM 4878 O O . ASP A 1 591 ? -23.308 -13.669 36.383 1.00 90.31 591 ASP A O 1
ATOM 4882 N N . SER A 1 592 ? -23.629 -14.534 38.433 1.00 87.31 592 SER A N 1
ATOM 4883 C CA . SER A 1 592 ? -23.942 -15.905 38.002 1.00 87.31 592 SER A CA 1
ATOM 4884 C C . SER A 1 592 ? -25.354 -16.074 37.430 1.00 87.31 592 SER A C 1
ATOM 4886 O O . SER A 1 592 ? -25.634 -17.090 36.798 1.00 87.31 592 SER A O 1
ATOM 4888 N N . THR A 1 593 ? -26.237 -15.085 37.596 1.00 89.00 593 THR A N 1
ATOM 4889 C CA . THR A 1 593 ? -27.618 -15.106 37.081 1.00 89.00 593 THR A CA 1
ATOM 4890 C C . THR A 1 593 ? -27.726 -14.751 35.595 1.00 89.00 593 THR A C 1
ATOM 4892 O O . THR A 1 593 ? -28.824 -14.775 35.025 1.00 89.00 593 THR A O 1
ATOM 4895 N N . ARG A 1 594 ? -26.603 -14.411 34.949 1.00 90.94 594 ARG A N 1
ATOM 4896 C CA . ARG A 1 594 ? -26.542 -14.121 33.512 1.00 90.94 594 ARG A CA 1
ATOM 4897 C C . ARG A 1 594 ? -26.938 -15.337 32.667 1.00 90.94 594 ARG A C 1
ATOM 4899 O O . ARG A 1 594 ? -26.660 -16.481 33.014 1.00 90.94 594 ARG A O 1
ATOM 4906 N N . LYS A 1 595 ? -27.560 -15.067 31.523 1.00 92.75 595 LYS A N 1
ATOM 4907 C CA . LYS A 1 595 ? -28.026 -16.058 30.542 1.00 92.75 595 LYS A CA 1
ATOM 4908 C C . LYS A 1 595 ? -27.149 -16.124 29.294 1.00 92.75 595 LYS A C 1
ATOM 4910 O O . LYS A 1 595 ? -27.157 -17.145 28.618 1.00 92.75 595 LYS A O 1
ATOM 4915 N N . LEU A 1 596 ? -26.435 -15.043 28.977 1.00 93.44 596 LEU A N 1
ATOM 4916 C CA . LEU A 1 596 ? -25.522 -14.984 27.836 1.00 93.44 596 LEU A CA 1
ATOM 4917 C C . LEU A 1 596 ? -24.089 -15.289 28.279 1.00 93.44 596 LEU A C 1
ATOM 4919 O O . LEU A 1 596 ? -23.655 -14.885 29.361 1.00 93.44 596 LEU A O 1
ATOM 4923 N N . GLU A 1 597 ? -23.365 -16.012 27.427 1.00 92.88 597 GLU A N 1
ATOM 4924 C CA . GLU A 1 597 ? -21.956 -16.331 27.633 1.00 92.88 597 GLU A CA 1
ATOM 4925 C C . GLU A 1 597 ? -21.074 -15.241 27.019 1.00 92.88 597 GLU A C 1
ATOM 4927 O O . GLU A 1 597 ? -21.268 -14.836 25.872 1.00 92.88 597 GLU A O 1
ATOM 4932 N N . PHE A 1 598 ? -20.083 -14.799 27.790 1.00 94.00 598 PHE A N 1
ATOM 4933 C CA . PHE A 1 598 ? -19.018 -13.917 27.336 1.00 94.00 598 PHE A CA 1
ATOM 4934 C C . PHE A 1 598 ? -17.692 -14.426 27.891 1.00 94.00 598 PHE A C 1
ATOM 4936 O O . PHE A 1 598 ? -17.623 -14.927 29.021 1.00 94.00 598 PHE A O 1
ATOM 4943 N N . ARG A 1 599 ? -16.645 -14.321 27.082 1.00 92.19 599 ARG A N 1
ATOM 4944 C CA . ARG A 1 599 ? -15.323 -14.870 27.372 1.00 92.19 599 ARG A CA 1
ATOM 4945 C C . ARG A 1 599 ? -14.248 -13.888 26.949 1.00 92.19 599 ARG A C 1
ATOM 4947 O O . ARG A 1 599 ? -14.303 -13.357 25.848 1.00 92.19 599 ARG A O 1
ATOM 4954 N N . GLU A 1 600 ? -13.257 -13.674 27.800 1.00 89.81 600 GLU A N 1
ATOM 4955 C CA . GLU A 1 600 ? -12.052 -12.944 27.410 1.00 89.81 600 GLU A CA 1
ATOM 4956 C C . GLU A 1 600 ? -11.282 -13.722 26.338 1.00 89.81 600 GLU A C 1
ATOM 4958 O O . GLU A 1 600 ? -11.280 -14.960 26.346 1.00 89.81 600 GLU A O 1
ATOM 4963 N N . LEU A 1 601 ? -10.587 -13.012 25.447 1.00 85.62 601 LEU A N 1
ATOM 4964 C CA . LEU A 1 601 ? -9.726 -13.621 24.431 1.00 85.62 601 LEU A CA 1
ATOM 4965 C C . LEU A 1 601 ? -8.701 -14.577 25.063 1.00 85.62 601 LEU A C 1
ATOM 4967 O O . LEU A 1 601 ? -8.445 -15.644 24.502 1.00 85.62 601 LEU A O 1
ATOM 4971 N N . SER A 1 602 ? -8.208 -14.246 26.263 1.00 75.88 602 SER A N 1
ATOM 4972 C CA . SER A 1 602 ? -7.330 -15.085 27.093 1.00 75.88 602 SER A CA 1
ATOM 4973 C C . SER A 1 602 ? -7.799 -16.544 27.207 1.00 75.88 602 SER A C 1
ATOM 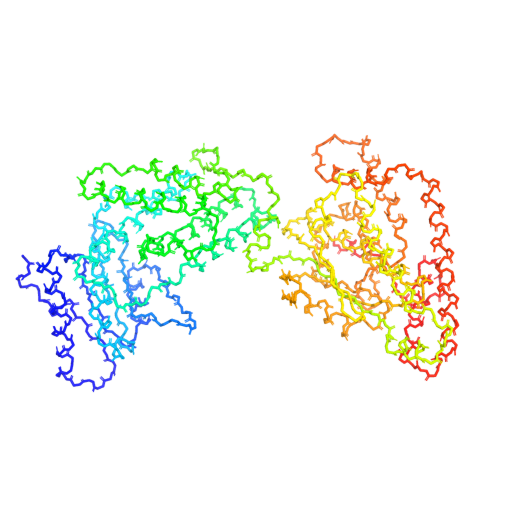4975 O O . SER A 1 602 ? -6.986 -17.459 27.126 1.00 75.88 602 SER A O 1
ATOM 4977 N N . SER A 1 603 ? -9.110 -16.768 27.328 1.00 73.94 603 SER A N 1
ATOM 4978 C CA . SER A 1 603 ? -9.715 -18.091 27.536 1.00 73.94 603 SER A CA 1
ATOM 4979 C C . SER A 1 603 ? -9.857 -18.936 26.264 1.00 73.94 603 SER A C 1
ATOM 4981 O O . SER A 1 603 ? -10.179 -20.122 26.335 1.00 73.94 603 SER A O 1
ATOM 4983 N N . ILE A 1 604 ? -9.643 -18.332 25.092 1.00 69.06 604 ILE A N 1
ATOM 4984 C CA . ILE A 1 604 ? -9.819 -18.970 23.776 1.00 69.06 604 ILE A CA 1
ATOM 4985 C C . ILE A 1 604 ? -8.468 -19.211 23.095 1.00 69.06 604 ILE A C 1
ATOM 4987 O O . ILE A 1 604 ? -8.385 -20.021 22.176 1.00 69.06 604 ILE A O 1
ATOM 4991 N N . LEU A 1 605 ? -7.408 -18.547 23.563 1.00 68.75 605 LEU A N 1
ATOM 4992 C CA . LEU A 1 605 ? -6.034 -18.759 23.104 1.00 68.75 605 LEU A CA 1
ATOM 4993 C C . LEU A 1 605 ? -5.428 -20.086 23.611 1.00 68.75 605 LEU A C 1
ATOM 4995 O O . LEU A 1 605 ? -4.401 -20.506 23.100 1.00 68.75 605 LEU A O 1
ATOM 4999 N N . ASP A 1 606 ? -6.078 -20.770 24.561 1.00 55.62 606 ASP A N 1
ATOM 5000 C CA . ASP A 1 606 ? -5.601 -22.006 25.212 1.00 55.62 606 ASP A CA 1
ATOM 5001 C C . ASP A 1 606 ? -5.952 -23.313 24.470 1.00 55.62 606 ASP A C 1
ATOM 5003 O O . ASP A 1 606 ? -5.970 -24.392 25.065 1.00 55.62 606 ASP A O 1
ATOM 5007 N N . LYS A 1 607 ? -6.264 -23.248 23.172 1.00 45.06 607 LYS A N 1
ATOM 5008 C CA . LYS A 1 607 ? -6.559 -24.441 22.366 1.00 45.06 607 LYS A CA 1
ATOM 5009 C C . LYS A 1 607 ? -5.752 -24.466 21.074 1.00 45.06 607 LYS A C 1
ATOM 5011 O O . LYS A 1 607 ? -6.303 -24.172 20.019 1.00 45.06 607 LYS A O 1
ATOM 5016 N N . GLU A 1 608 ? -4.497 -24.886 21.188 1.00 34.78 608 GLU A N 1
ATOM 5017 C CA . GLU A 1 608 ? -3.852 -25.828 20.259 1.00 34.78 608 GLU A CA 1
ATOM 5018 C C . GLU A 1 608 ? -2.819 -26.685 20.997 1.00 34.78 608 GLU A C 1
ATOM 5020 O O . GLU A 1 608 ? -1.935 -26.108 21.670 1.00 34.78 608 GLU A O 1
#

Mean predicted aligned error: 10.55 Å

Radius of gyration: 33.01 Å; Cα contacts (8 Å, |Δi|>4): 787; chains: 1; bounding box: 80×49×99 Å

Foldseek 3Di:
DPPPPDLQQAEAEAEPDPDDVVVVVVVSVVVSVLQVVCVVVVLADPLRRHEYEYQCQVVVVVVVCVVLVHDDDDDDDVVDDDQKDKDWSPDLVRIHIYIYGNCVVCVVPVVVVSVVSNLVSNLVSLLQLDDSVLVVLLVPDDDQFLQNLLSNLLSSLLSLLSSLVVCVVVDDDPDDADQLQVLVLQLLQLLLVLLLQLLAPPDPNVVSQSSSSVSNSVSVSSSSSSVSNDPCVVCLVSHPDDPQLSVLSVQLNVLSVVLSVCSVVVHDNGCVSNSVSVQSNCVVQQFHWADTDPRHTDTDHPDDSLPGCVVNHFFWAKKKKKKKFWPPLVVLVVCVVVDVPDCVVVLVVVLVVVLVCVLPVLPPDDDPPQSVQWDWDDDRGMIMIIGGARNYDLRVLVNVLVVLLSVLQSQLSCLLVVTFMEWEIFIWIWDDDPPDIDTPRVVVGVCCRPPPGLARWYWYDVVVLVVVLVDDPLVCLLSLVLFQWKAWPVRIITGDSACSLVSVVSNVVSLVVVVVPDDDPDVSSVVSVSVVVSVPPCPPVNSVVVNVVSVVSLVVSLVVLVVVCVVCVVPCSSNVRSLVSNLSSCVVVVNPPHDIDMDGSNVVSPDD

Nearest PDB structures (foldseek):
  3fyq-assembly1_A  TM=3.921E-01  e=2.057E+00  Drosophila melanogaster

pLDDT: mean 83.43, std 14.84, range [34.78, 98.56]

Solvent-accessible surface area (backbone atoms only — not comparable to full-atom values): 33733 Å² total; per-residue (Å²): 134,88,72,90,69,58,66,69,71,31,51,42,81,50,67,94,66,96,68,54,70,64,59,56,47,53,51,46,52,53,54,45,50,55,51,48,52,30,48,77,69,70,42,60,49,87,39,56,60,34,42,35,41,20,69,52,46,70,61,56,50,52,52,53,26,59,77,52,74,43,90,84,87,79,86,81,52,99,90,54,82,78,47,63,49,79,46,64,59,84,35,85,92,70,52,40,29,37,38,40,32,23,39,79,58,36,72,76,39,66,76,56,41,56,54,53,53,52,50,53,45,38,51,58,37,27,49,67,45,56,56,69,70,58,61,54,51,62,76,72,58,83,62,31,30,67,64,48,44,48,53,51,54,44,55,58,44,26,20,49,43,50,25,44,58,51,41,60,72,75,48,74,80,85,70,81,79,77,71,64,44,57,46,59,52,52,36,53,52,52,46,48,51,34,50,44,55,48,52,25,64,89,46,55,78,66,54,25,52,54,51,32,48,55,51,47,50,53,38,50,46,57,42,50,51,55,49,58,76,44,68,52,88,80,48,54,83,62,39,87,68,57,71,68,54,54,52,28,54,52,46,36,54,50,35,42,49,52,48,35,54,30,32,70,73,70,48,79,95,69,53,67,67,40,50,52,29,49,44,54,44,35,40,73,75,49,43,35,80,41,75,76,44,90,72,37,58,42,78,47,67,92,61,66,67,87,64,60,56,70,90,75,57,94,66,65,43,52,23,45,25,36,30,35,36,48,62,60,51,72,58,55,52,51,47,48,77,72,34,92,83,55,54,62,69,58,51,52,52,50,37,56,49,50,45,48,43,67,67,57,64,56,52,89,54,91,54,62,71,70,60,69,52,53,45,75,50,75,60,96,64,33,40,40,38,33,36,65,47,38,68,26,70,68,52,36,53,52,48,49,40,53,50,48,53,52,53,24,52,42,43,36,50,31,35,64,70,73,42,45,43,21,8,7,31,27,64,29,44,36,31,72,65,100,85,51,75,55,41,63,8,53,54,52,5,45,46,36,22,79,75,64,32,82,43,74,33,38,31,47,37,66,71,58,54,59,53,58,70,74,50,60,66,69,60,38,45,64,59,30,46,30,63,41,29,31,31,42,76,85,72,50,40,23,54,40,52,64,63,68,60,62,40,50,53,48,30,49,52,53,52,59,58,45,68,77,71,64,78,98,75,50,69,66,57,54,51,52,47,51,60,55,57,48,51,66,87,64,45,75,65,54,53,48,54,52,46,54,50,51,51,52,41,52,50,53,40,48,53,53,36,60,51,45,38,64,73,29,66,87,37,64,84,59,24,55,37,34,52,48,49,52,34,51,52,30,52,74,73,66,45,83,85,46,87,66,56,71,42,42,42,58,77,66,71,78,75,130

Secondary structure (DSSP, 8-state):
--SSS-HHHHEEEE--S---HHHHHHHHHHHHHHHHHHHHTT---TTEEEEEEESSHHHHHHHHHHHTT-------BTTB---EEEEE-S-SSS--EEEEEEHHHHTT-HHHHHHHHHHHHHHHHHGGGS-HHHHHHHTT----SHHHHHHHHHHHHHHHHHHHHHHHHH----SPPP-THHHHHHHHHHHHHHHHHHTSTTS-HHHHHHHHHHHHHHHHHHHHHHHHTS-HHHHGGGS-S-HHHHHHHHHHHHHHHHHHHHHHHT-----HHHHHHHHHHHHTTT-EEE---SS--EEE-SS-GGGTTTTTS---EEEEEEEEEETTHHHHHHHHHH-TT--HHHHHHHHHHHHHHHHHSTTSSS-HHHHHH-EEEEETTEEEEEEE--SSHHHHHHHHHHHHHHHHHHHHHHHHTTPPEEEEEEEEEEEE-SS-EEEHHHHHHHHHHHHH--SS-EEE-HHHHHHHTTS-HHHHHHTTHHHHEEE-TTS-EEE-SS-HHHHHHHHHHHHHHHTTTS-TT-HHHHHHHHHHHTTTT--HHHHHHHHHHHHHHHHHHHHHHHHHHHHTTT-HHHHHHHHHHHHHHHHHTT-TT--S--EEGGGTTT--

Sequence (608 aa):
MITTIGMEEIVRIKLSGYYNEEAVSLLRDFYSNIIQKAVDLELWDYSIKAIILTDHFLTDIAKQAEEWNVRTSISQEKDYSVASKILFNQNLDFPEYQIFLNFQILAQNPLHNEEITFGQIIGIYSKRIIPAYIRKQAMSHFPHTLEDCVKSVSIEWCSTFYRKSLEDRIRKSTIPPINPSNLLITFKRKLKKALYEYNSDGLDAQGRLIRFWDQYLSSIDVLFLRLIEIDLSEVIKEIKDNEICKTSLIKVINEIRCLTEKCLKGDTFDVIALKIAIREFSGNFHVFLEKETDDNFYINLPRDPKDYFVGEIVETEPRIICFMDILGFSDLIHDYETDLTSTVLQDIQESFALAKVQLLETTTLNNQDLLKHLSYQTFSDNICISIPYFDNEDDFLMNFNFISVFVRGFQQIMFSKRIFMRGGVSTGSYYADNNIIFSSGLIKAYHLESKTAIYPRVIIDKSIIERLRKYDRKKLSKFALDRAVILDWENVCFFNPFGLIDGSIQMLESAFNNLLEDTDDDPLIRSVLKLTQSINNVTLETLKSISDNEREEISKVKQFVLHNIYIYKDNERVLSKYLWLEQFIKWHEGDSTRKLEFRELSSILDKE